Protein AF-0000000087671139 (afdb_homodimer)

pLDDT: mean 97.6, std 1.91, range [81.44, 98.94]

Structure (mmCIF, N/CA/C/O backbone):
data_AF-0000000087671139-model_v1
#
loop_
_entity.id
_entity.type
_entity.pdbx_description
1 polymer Transaldolase
#
loop_
_atom_site.group_PDB
_atom_site.id
_atom_site.type_symbol
_atom_site.label_atom_id
_atom_site.label_alt_id
_atom_site.label_comp_id
_atom_site.label_asym_id
_atom_site.label_entity_id
_atom_site.label_seq_id
_atom_site.pdbx_PDB_ins_code
_atom_site.Cartn_x
_atom_site.Cartn_y
_atom_site.Cartn_z
_atom_site.occupancy
_atom_site.B_iso_or_equiv
_atom_site.auth_seq_id
_atom_site.auth_comp_id
_atom_site.auth_asym_id
_atom_site.auth_atom_id
_atom_site.pdbx_PDB_model_num
ATOM 1 N N . MET A 1 1 ? 19.656 -2.088 9.094 1 81.44 1 MET A N 1
ATOM 2 C CA . MET A 1 1 ? 18.594 -2.555 8.219 1 81.44 1 MET A CA 1
ATOM 3 C C . MET A 1 1 ? 19.156 -3.418 7.094 1 81.44 1 MET A C 1
ATOM 5 O O . MET A 1 1 ? 20.234 -3.137 6.566 1 81.44 1 MET A O 1
ATOM 9 N N . LYS A 1 2 ? 18.422 -4.496 6.805 1 88.5 2 LYS A N 1
ATOM 10 C CA . LYS A 1 2 ? 18.859 -5.371 5.723 1 88.5 2 LYS A CA 1
ATOM 11 C C . LYS A 1 2 ? 18.812 -4.648 4.379 1 88.5 2 LYS A C 1
ATOM 13 O O . LYS A 1 2 ? 17.875 -3.908 4.098 1 88.5 2 LYS A O 1
ATOM 18 N N . LYS A 1 3 ? 19.797 -4.875 3.58 1 92.81 3 LYS A N 1
ATOM 19 C CA . LYS A 1 3 ? 19.781 -4.426 2.191 1 92.81 3 LYS A CA 1
ATOM 20 C C . LYS A 1 3 ? 19.016 -5.41 1.305 1 92.81 3 LYS A C 1
ATOM 22 O O . LYS A 1 3 ? 18.891 -6.5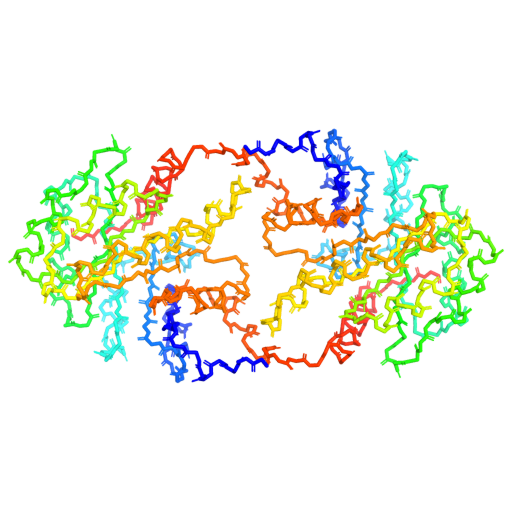9 1.643 1 92.81 3 LYS A O 1
ATOM 27 N N . VAL A 1 4 ? 18.531 -4.934 0.201 1 94.31 4 VAL A N 1
ATOM 28 C CA . VAL A 1 4 ? 17.75 -5.75 -0.72 1 94.31 4 VAL A CA 1
ATOM 29 C C . VAL A 1 4 ? 18.562 -6.98 -1.134 1 94.31 4 VAL A C 1
ATOM 31 O O . VAL A 1 4 ? 18.016 -8.086 -1.194 1 94.31 4 VAL A O 1
ATOM 34 N N . GLU A 1 5 ? 19.859 -6.801 -1.355 1 92.25 5 GLU A N 1
ATOM 35 C CA . GLU A 1 5 ? 20.734 -7.871 -1.827 1 92.25 5 GLU A CA 1
ATOM 36 C C . GLU A 1 5 ? 20.906 -8.953 -0.762 1 92.25 5 GLU A C 1
ATOM 38 O O . GLU A 1 5 ? 21.328 -10.07 -1.066 1 92.25 5 GLU A O 1
ATOM 43 N N . ASP A 1 6 ? 20.641 -8.586 0.456 1 95.38 6 ASP A N 1
ATOM 44 C CA . ASP A 1 6 ? 20.875 -9.508 1.567 1 95.38 6 ASP A CA 1
ATOM 45 C C . ASP A 1 6 ? 19.594 -10.273 1.908 1 95.38 6 ASP A C 1
ATOM 47 O O . ASP A 1 6 ? 19.594 -11.133 2.785 1 95.38 6 ASP A O 1
ATOM 51 N N . LEU A 1 7 ? 18.5 -9.969 1.23 1 97.31 7 LEU A N 1
ATOM 52 C CA . LEU A 1 7 ? 17.234 -10.641 1.495 1 97.31 7 LEU A CA 1
ATOM 53 C C . LEU A 1 7 ? 17.281 -12.094 1.036 1 97.31 7 LEU A C 1
ATOM 55 O O . LEU A 1 7 ? 17.891 -12.406 0.013 1 97.31 7 LEU A O 1
ATOM 59 N N . LYS A 1 8 ? 16.656 -12.93 1.799 1 98.06 8 LYS A N 1
ATOM 60 C CA . LYS A 1 8 ? 16.547 -14.344 1.438 1 98.06 8 LYS A CA 1
ATOM 61 C C . LYS A 1 8 ? 15.305 -14.594 0.586 1 98.06 8 LYS A C 1
ATOM 63 O O . LYS A 1 8 ? 15.289 -15.508 -0.242 1 98.06 8 LYS A O 1
ATOM 68 N N . VAL A 1 9 ? 14.258 -13.812 0.876 1 98.75 9 VAL A N 1
ATOM 69 C CA . VAL A 1 9 ? 13.047 -13.93 0.077 1 98.75 9 VAL A CA 1
ATOM 70 C C . VAL A 1 9 ? 13.352 -13.617 -1.385 1 98.75 9 VAL A C 1
ATOM 72 O O . VAL A 1 9 ? 14.078 -12.664 -1.681 1 98.75 9 VAL A O 1
ATOM 75 N N . GLN A 1 10 ? 12.867 -14.453 -2.277 1 98.81 10 GLN A N 1
ATOM 76 C CA . GLN A 1 10 ? 13.008 -14.18 -3.703 1 98.81 10 GLN A CA 1
ATOM 77 C C . GLN A 1 10 ? 11.969 -13.164 -4.176 1 98.81 10 GLN A C 1
ATOM 79 O O . GLN A 1 10 ? 10.773 -13.328 -3.93 1 98.81 10 GLN A O 1
ATOM 84 N N . ILE A 1 11 ? 12.438 -12.141 -4.828 1 98.88 11 ILE A N 1
ATOM 85 C CA . ILE A 1 11 ? 11.531 -11.133 -5.355 1 98.88 11 ILE A CA 1
ATOM 86 C C . ILE A 1 11 ? 11.188 -11.453 -6.809 1 98.88 11 ILE A C 1
ATOM 88 O O . ILE A 1 11 ? 12.078 -11.57 -7.652 1 98.88 11 ILE A O 1
ATOM 92 N N . PHE A 1 12 ? 9.922 -11.703 -7.078 1 98.94 12 PHE A N 1
ATOM 93 C CA . PHE A 1 12 ? 9.391 -11.82 -8.43 1 98.94 12 PHE A CA 1
ATOM 94 C C . PHE A 1 12 ? 8.75 -10.516 -8.875 1 98.94 12 PHE A C 1
ATOM 96 O O . PHE A 1 12 ? 8.188 -9.781 -8.062 1 98.94 12 PHE A O 1
ATOM 103 N N . ALA A 1 13 ? 8.906 -10.18 -10.148 1 98.75 13 ALA A N 1
ATOM 104 C CA . ALA A 1 13 ? 8.227 -9.023 -10.727 1 98.75 13 ALA A CA 1
ATOM 105 C C . ALA A 1 13 ? 6.895 -9.43 -11.359 1 98.75 13 ALA A C 1
ATOM 107 O O . ALA A 1 13 ? 6.836 -10.367 -12.156 1 98.75 13 ALA A O 1
ATOM 108 N N . ASP A 1 14 ? 5.855 -8.742 -10.969 1 98.44 14 ASP A N 1
ATOM 109 C CA . ASP A 1 14 ? 4.516 -8.984 -11.5 1 98.44 14 ASP A CA 1
ATOM 110 C C . ASP A 1 14 ? 4.156 -7.949 -12.562 1 98.44 14 ASP A C 1
ATOM 112 O O . ASP A 1 14 ? 3.861 -6.797 -12.242 1 98.44 14 ASP A O 1
ATOM 116 N N . GLY A 1 15 ? 4.188 -8.281 -13.805 1 96.38 15 GLY A N 1
ATOM 117 C CA . GLY A 1 15 ? 3.934 -7.371 -14.906 1 96.38 15 GLY A CA 1
ATOM 118 C C . GLY A 1 15 ? 3.34 -8.062 -16.125 1 96.38 15 GLY A C 1
ATOM 119 O O . GLY A 1 15 ? 3.195 -9.289 -16.141 1 96.38 15 GLY A O 1
ATOM 120 N N . ALA A 1 16 ? 2.898 -7.273 -17.109 1 96.5 16 ALA A N 1
ATOM 121 C CA . ALA A 1 16 ? 2.205 -7.875 -18.25 1 96.5 16 ALA A CA 1
ATOM 122 C C . ALA A 1 16 ? 2.576 -7.176 -19.547 1 96.5 16 ALA A C 1
ATOM 124 O O . ALA A 1 16 ? 1.908 -7.355 -20.562 1 96.5 16 ALA A O 1
ATOM 125 N N . ASP A 1 17 ? 3.498 -6.297 -19.516 1 95.44 17 ASP A N 1
ATOM 126 C CA . ASP A 1 17 ? 4.016 -5.715 -20.75 1 95.44 17 ASP A CA 1
ATOM 127 C C . ASP A 1 17 ? 5.48 -6.078 -20.969 1 95.44 17 ASP A C 1
ATOM 129 O O . ASP A 1 17 ? 6.266 -6.094 -20.016 1 95.44 17 ASP A O 1
ATOM 133 N N . LYS A 1 18 ? 5.805 -6.379 -22.219 1 95.94 18 LYS A N 1
ATOM 134 C CA . LYS A 1 18 ? 7.102 -6.961 -22.562 1 95.94 18 LYS A CA 1
ATOM 135 C C . LYS A 1 18 ? 8.242 -6.043 -22.109 1 95.94 18 LYS A C 1
ATOM 137 O O . LYS A 1 18 ? 9.203 -6.496 -21.484 1 95.94 18 LYS A O 1
ATOM 142 N N . ALA A 1 19 ? 8.148 -4.742 -22.438 1 96.5 19 ALA A N 1
ATOM 143 C CA . ALA A 1 19 ? 9.211 -3.803 -22.109 1 96.5 19 ALA A CA 1
ATOM 144 C C . ALA A 1 19 ? 9.461 -3.775 -20.594 1 96.5 19 ALA A C 1
ATOM 146 O O . ALA A 1 19 ? 10.609 -3.865 -20.156 1 96.5 19 ALA A O 1
ATOM 147 N N . GLY A 1 20 ? 8.414 -3.656 -19.797 1 96.75 20 GLY A N 1
ATOM 148 C CA . GLY A 1 20 ? 8.531 -3.648 -18.344 1 96.75 20 GLY A CA 1
ATOM 149 C C . GLY A 1 20 ? 9.062 -4.953 -17.781 1 96.75 20 GLY A C 1
ATOM 150 O O . GLY A 1 20 ? 9.875 -4.953 -16.859 1 96.75 20 GLY A O 1
ATOM 151 N N . MET A 1 21 ? 8.602 -6.059 -18.344 1 97.81 21 MET A N 1
ATOM 152 C CA . MET A 1 21 ? 9.055 -7.367 -17.891 1 97.81 21 MET A CA 1
ATOM 153 C C . MET A 1 21 ? 10.547 -7.547 -18.172 1 97.81 21 MET A C 1
ATOM 155 O O . MET A 1 21 ? 11.281 -8.039 -17.312 1 97.81 21 MET A O 1
ATOM 159 N N . LEU A 1 22 ? 10.984 -7.109 -19.297 1 97.94 22 LEU A N 1
ATOM 160 C CA . LEU A 1 22 ? 12.391 -7.242 -19.656 1 97.94 22 LEU A CA 1
ATOM 161 C C . LEU A 1 22 ? 13.258 -6.316 -18.812 1 97.94 22 LEU A C 1
ATOM 163 O O . LEU A 1 22 ? 14.375 -6.668 -18.438 1 97.94 22 LEU A O 1
ATOM 167 N N . GLU A 1 23 ? 12.75 -5.133 -18.547 1 97.62 23 GLU A N 1
ATOM 168 C CA . GLU A 1 23 ? 13.445 -4.215 -17.641 1 97.62 23 GLU A CA 1
ATOM 169 C C . GLU A 1 23 ? 13.664 -4.848 -16.281 1 97.62 23 GLU A C 1
ATOM 171 O O . GLU A 1 23 ? 14.766 -4.785 -15.727 1 97.62 23 GLU A O 1
ATOM 176 N N . MET A 1 24 ? 12.617 -5.426 -15.734 1 97.5 24 MET A N 1
ATOM 177 C CA . MET A 1 24 ? 12.719 -6.062 -14.422 1 97.5 24 MET A CA 1
ATOM 178 C C . MET A 1 24 ? 13.609 -7.297 -14.484 1 97.5 24 MET A C 1
ATOM 180 O O . MET A 1 24 ? 14.422 -7.527 -13.586 1 97.5 24 MET A O 1
ATOM 184 N N . TYR A 1 25 ? 13.445 -8.062 -15.57 1 97.81 25 TYR A N 1
ATOM 185 C CA . TYR A 1 25 ? 14.258 -9.266 -15.781 1 97.81 25 TYR A CA 1
ATOM 186 C C . TYR A 1 25 ? 15.742 -8.938 -15.703 1 97.81 25 TYR A C 1
ATOM 188 O O . TYR A 1 25 ? 16.531 -9.742 -15.203 1 97.81 25 TYR A O 1
ATOM 196 N N . ALA A 1 26 ? 16.141 -7.785 -16.141 1 97.56 26 ALA A N 1
ATOM 197 C CA . ALA A 1 26 ? 17.547 -7.375 -16.203 1 97.56 26 ALA A CA 1
ATOM 198 C C . ALA A 1 26 ? 18.094 -7.051 -14.82 1 97.56 26 ALA A C 1
ATOM 200 O O . ALA A 1 26 ? 19.312 -6.977 -14.633 1 97.56 26 ALA A O 1
ATOM 201 N N . LYS A 1 27 ? 17.234 -6.82 -13.844 1 96.62 27 LYS A N 1
ATOM 202 C CA . LYS A 1 27 ? 17.672 -6.5 -12.492 1 96.62 27 LYS A CA 1
ATOM 203 C C . LYS A 1 27 ? 18.125 -7.754 -11.75 1 96.62 27 LYS A C 1
ATOM 205 O O . LYS A 1 27 ? 17.391 -8.742 -11.672 1 96.62 27 LYS A O 1
ATOM 210 N N . PRO A 1 28 ? 19.266 -7.668 -11.18 1 95.56 28 PRO A N 1
ATOM 211 C CA . PRO A 1 28 ? 19.828 -8.859 -10.547 1 95.56 28 PRO A CA 1
ATOM 212 C C . PRO A 1 28 ? 19 -9.367 -9.375 1 95.56 28 PRO A C 1
ATOM 214 O O . PRO A 1 28 ? 18.984 -10.57 -9.094 1 95.56 28 PRO A O 1
ATOM 217 N N . TYR A 1 29 ? 18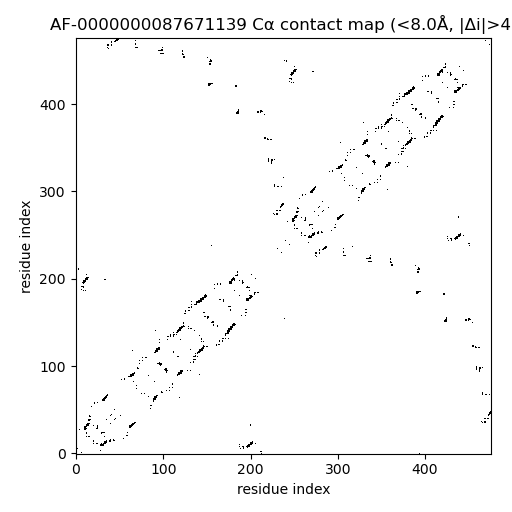.25 -8.5 -8.727 1 96.31 29 TYR A N 1
ATOM 218 C CA . TYR A 1 29 ? 17.516 -8.914 -7.535 1 96.31 29 TYR A CA 1
ATOM 219 C C . TYR A 1 29 ? 16.188 -9.555 -7.914 1 96.31 29 TYR A C 1
ATOM 221 O O . TYR A 1 29 ? 15.484 -10.094 -7.055 1 96.31 29 TYR A O 1
ATOM 229 N N . ILE A 1 30 ? 15.812 -9.5 -9.141 1 98.19 30 ILE A N 1
ATOM 230 C CA . ILE A 1 30 ? 14.609 -10.18 -9.594 1 98.19 30 ILE A CA 1
ATOM 231 C C . ILE A 1 30 ? 14.93 -11.641 -9.906 1 98.19 30 ILE A C 1
ATOM 233 O O . ILE A 1 30 ? 15.82 -11.93 -10.711 1 98.19 30 ILE A O 1
ATOM 237 N N . LYS A 1 31 ? 14.172 -12.539 -9.297 1 98.56 31 LYS A N 1
ATOM 238 C CA . LYS A 1 31 ? 14.508 -13.961 -9.398 1 98.56 31 LYS A CA 1
ATOM 239 C C . LYS A 1 31 ? 13.438 -14.711 -10.188 1 98.56 31 LYS A C 1
ATOM 241 O O . LYS A 1 31 ? 13.602 -15.898 -10.492 1 98.56 31 LYS A O 1
ATOM 246 N N . GLY A 1 32 ? 12.367 -14.094 -10.586 1 98.69 32 GLY A N 1
ATOM 247 C CA . GLY A 1 32 ? 11.273 -14.656 -11.359 1 98.69 32 GLY A CA 1
ATOM 248 C C . GLY A 1 32 ? 10.219 -13.625 -11.734 1 98.69 32 GLY A C 1
ATOM 249 O O . GLY A 1 32 ? 10.32 -12.461 -11.352 1 98.69 32 GLY A O 1
ATOM 250 N N . LEU A 1 33 ? 9.297 -14.016 -12.523 1 98.69 33 LEU A N 1
ATOM 251 C CA . LEU A 1 33 ? 8.266 -13.102 -13 1 98.69 33 LEU A CA 1
ATOM 252 C C . LEU A 1 33 ? 6.895 -13.773 -12.984 1 98.69 33 LEU A C 1
ATOM 254 O O . LEU A 1 33 ? 6.789 -14.984 -13.188 1 98.69 33 LEU A O 1
ATOM 258 N N . THR A 1 34 ? 5.926 -13.039 -12.68 1 98.44 34 THR A N 1
ATOM 259 C CA . THR A 1 34 ? 4.531 -13.469 -12.758 1 98.44 34 THR A CA 1
ATOM 260 C C . THR A 1 34 ? 3.715 -12.484 -13.594 1 98.44 34 THR A C 1
ATOM 262 O O . THR A 1 34 ? 4.152 -11.367 -13.852 1 98.44 34 THR A O 1
ATOM 265 N N . THR A 1 35 ? 2.613 -12.945 -14.07 1 97.19 35 THR A N 1
ATOM 266 C CA . THR A 1 35 ? 1.579 -12.133 -14.703 1 97.19 35 THR A CA 1
ATOM 267 C C . THR A 1 35 ? 0.192 -12.57 -14.242 1 97.19 35 THR A C 1
ATOM 269 O O . THR A 1 35 ? 0.063 -13.359 -13.305 1 97.19 35 THR A O 1
ATOM 272 N N . ASN A 1 36 ? -0.778 -11.969 -14.672 1 95.25 36 ASN A N 1
ATOM 273 C CA . ASN A 1 36 ? -2.166 -12.367 -14.453 1 95.25 36 ASN A CA 1
ATOM 274 C C . ASN A 1 36 ? -3.104 -11.703 -15.461 1 95.25 36 ASN A C 1
ATOM 276 O O . ASN A 1 36 ? -2.734 -10.727 -16.109 1 95.25 36 ASN A O 1
ATOM 280 N N . PRO A 1 37 ? -4.262 -12.281 -15.664 1 95.5 37 PRO A N 1
ATOM 281 C CA . PRO A 1 37 ? -5.195 -11.781 -16.688 1 95.5 37 PRO A CA 1
ATOM 282 C C . PRO A 1 37 ? -5.555 -10.312 -16.484 1 95.5 37 PRO A C 1
ATOM 284 O O . PRO A 1 37 ? -5.723 -9.57 -17.453 1 95.5 37 PRO A O 1
ATOM 287 N N . THR A 1 38 ? -5.617 -9.883 -15.258 1 96.31 38 THR A N 1
ATOM 288 C CA . THR A 1 38 ? -5.996 -8.508 -14.953 1 96.31 38 THR A CA 1
ATOM 289 C C . THR A 1 38 ? -4.934 -7.531 -15.453 1 96.31 38 THR A C 1
ATOM 291 O O . THR A 1 38 ? -5.258 -6.535 -16.109 1 96.31 38 THR A O 1
ATOM 294 N N . LEU A 1 39 ? -3.697 -7.797 -15.156 1 96.94 39 LEU A N 1
ATOM 295 C CA . LEU A 1 39 ? -2.613 -6.945 -15.633 1 96.94 39 LEU A CA 1
ATOM 296 C C . LEU A 1 39 ? -2.537 -6.953 -17.156 1 96.94 39 LEU A C 1
ATOM 298 O O . LEU A 1 39 ? -2.312 -5.914 -17.781 1 96.94 39 LEU A O 1
ATOM 302 N N . MET A 1 40 ? -2.711 -8.172 -17.75 1 97.25 40 MET A N 1
ATOM 303 C CA . MET A 1 40 ? -2.666 -8.305 -19.203 1 97.25 40 MET A CA 1
ATOM 304 C C . MET A 1 40 ? -3.77 -7.48 -19.859 1 97.25 40 MET A C 1
ATOM 306 O O . MET A 1 40 ? -3.518 -6.75 -20.828 1 97.25 40 MET A O 1
ATOM 310 N N . LYS A 1 41 ? -4.98 -7.594 -19.312 1 96.5 41 LYS A N 1
ATOM 311 C CA . LYS A 1 41 ? -6.105 -6.816 -19.828 1 96.5 41 LYS A CA 1
ATOM 312 C C . LYS A 1 41 ? -5.832 -5.32 -19.734 1 96.5 41 LYS A C 1
ATOM 314 O O . LYS A 1 41 ? -6.066 -4.574 -20.688 1 96.5 41 LYS A O 1
ATOM 319 N N . LYS A 1 42 ? -5.328 -4.883 -18.641 1 96.12 42 LYS A N 1
ATOM 320 C CA . LYS A 1 42 ? -5.062 -3.473 -18.375 1 96.12 42 LYS A CA 1
ATOM 321 C C . LYS A 1 42 ? -4.113 -2.887 -19.422 1 96.12 42 LYS A C 1
ATOM 323 O O . LYS A 1 42 ? -4.258 -1.727 -19.812 1 96.12 42 LYS A O 1
ATOM 328 N N . VAL A 1 43 ? -3.127 -3.658 -19.875 1 96.31 43 VAL A N 1
ATOM 329 C CA . VAL A 1 43 ? -2.135 -3.123 -20.797 1 96.31 43 VAL A CA 1
ATOM 330 C C . VAL A 1 43 ? -2.537 -3.451 -22.234 1 96.31 43 VAL A C 1
ATOM 332 O O . VAL A 1 43 ? -1.782 -3.188 -23.172 1 96.31 43 VAL A O 1
ATOM 335 N N . GLY A 1 44 ? -3.609 -4.203 -22.438 1 96.31 44 GLY A N 1
ATOM 336 C CA . GLY A 1 44 ? -4.199 -4.363 -23.766 1 96.31 44 GLY A CA 1
ATOM 337 C C . GLY A 1 44 ? -3.721 -5.609 -24.484 1 96.31 44 GLY A C 1
ATOM 338 O O . GLY A 1 44 ? -3.705 -5.652 -25.719 1 96.31 44 GLY A O 1
ATOM 339 N N . ILE A 1 45 ? -3.287 -6.629 -23.75 1 96 45 ILE A N 1
ATOM 340 C CA . ILE A 1 45 ? -2.918 -7.895 -24.375 1 96 45 ILE A CA 1
ATOM 341 C C . ILE A 1 45 ? -4.172 -8.617 -24.859 1 96 4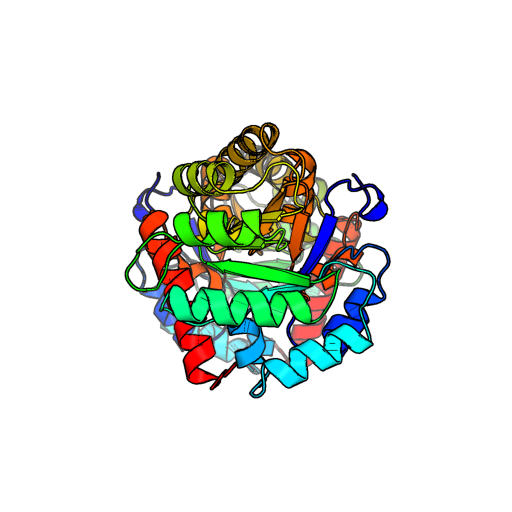5 ILE A C 1
ATOM 343 O O . ILE A 1 45 ? -5.125 -8.797 -24.094 1 96 45 ILE A O 1
ATOM 347 N N . THR A 1 46 ? -4.137 -9.07 -26.109 1 94.06 46 THR A N 1
ATOM 348 C CA . THR A 1 46 ? -5.32 -9.742 -26.641 1 94.06 46 THR A CA 1
ATOM 349 C C . THR A 1 46 ? -4.98 -11.164 -27.094 1 94.06 46 THR A C 1
ATOM 351 O O . THR A 1 46 ? -5.863 -12.008 -27.203 1 94.06 46 THR A O 1
ATOM 354 N N . ASP A 1 47 ? -3.766 -11.359 -27.453 1 97.12 47 ASP A N 1
ATOM 355 C CA . ASP A 1 47 ? -3.299 -12.688 -27.844 1 97.12 47 ASP A CA 1
ATOM 356 C C . ASP A 1 47 ? -2.408 -13.297 -26.766 1 97.12 47 ASP A C 1
ATOM 358 O O . ASP A 1 47 ? -1.188 -13.125 -26.797 1 97.12 47 ASP A O 1
ATOM 362 N N . TYR A 1 48 ? -3.051 -14.055 -25.969 1 97.88 48 TYR A N 1
ATOM 363 C CA . TYR A 1 48 ? -2.426 -14.633 -24.781 1 97.88 48 TYR A CA 1
ATOM 364 C C . TYR A 1 48 ? -1.246 -15.516 -25.172 1 97.88 48 TYR A C 1
ATOM 366 O O . TYR A 1 48 ? -0.14 -15.352 -24.656 1 97.88 48 TYR A O 1
ATOM 374 N N . ARG A 1 49 ? -1.435 -16.406 -26.078 1 97.81 49 ARG A N 1
ATOM 375 C CA . ARG A 1 49 ? -0.416 -17.359 -26.516 1 97.81 49 ARG A CA 1
ATOM 376 C C . ARG A 1 49 ? 0.794 -16.641 -27.094 1 97.81 49 ARG A C 1
ATOM 378 O O . ARG A 1 49 ? 1.933 -16.906 -26.719 1 97.81 49 ARG A O 1
ATOM 385 N N . ALA A 1 50 ? 0.569 -15.734 -27.984 1 97.5 50 ALA A N 1
ATOM 386 C CA . ALA A 1 50 ? 1.651 -15.008 -28.641 1 97.5 50 ALA A CA 1
ATOM 387 C C . ALA A 1 50 ? 2.473 -14.211 -27.625 1 97.5 50 ALA A C 1
ATOM 389 O O . ALA A 1 50 ? 3.705 -14.188 -27.703 1 97.5 50 ALA A O 1
ATOM 390 N N . PHE A 1 51 ? 1.773 -13.547 -26.734 1 97.75 51 PHE A N 1
ATOM 391 C CA . PHE A 1 51 ? 2.451 -12.75 -25.719 1 97.75 51 PHE A CA 1
ATOM 392 C C . PHE A 1 51 ? 3.367 -13.625 -24.875 1 97.75 51 PHE A C 1
ATOM 394 O O . PHE A 1 51 ? 4.551 -13.32 -24.703 1 97.75 51 PHE A O 1
ATOM 401 N N . CYS A 1 52 ? 2.809 -14.758 -24.344 1 97.75 52 CYS A N 1
ATOM 402 C CA . CYS A 1 52 ? 3.555 -15.625 -23.438 1 97.75 52 CYS A CA 1
ATOM 403 C C . CYS A 1 52 ? 4.754 -16.234 -24.141 1 97.75 52 CYS A C 1
ATOM 405 O O . CYS A 1 52 ? 5.863 -16.25 -23.594 1 97.75 52 CYS A O 1
ATOM 407 N N . LYS A 1 53 ? 4.547 -16.719 -25.328 1 97.44 53 LYS A N 1
ATOM 408 C CA . LYS A 1 53 ? 5.637 -17.344 -26.078 1 97.44 53 LYS A CA 1
ATOM 409 C C . LYS A 1 53 ? 6.719 -16.312 -26.422 1 97.44 53 LYS A C 1
ATOM 411 O O . LYS A 1 53 ? 7.91 -16.641 -26.406 1 97.44 53 LYS A O 1
ATOM 416 N N . ASP A 1 54 ? 6.312 -15.109 -26.766 1 97.5 54 ASP A N 1
ATOM 417 C CA . ASP A 1 54 ? 7.266 -14.039 -27.047 1 97.5 54 ASP A CA 1
ATOM 418 C C . ASP A 1 54 ? 8.133 -13.734 -25.828 1 97.5 54 ASP A C 1
ATOM 420 O O . ASP A 1 54 ? 9.352 -13.602 -25.938 1 97.5 54 ASP A O 1
ATOM 424 N N . ILE A 1 55 ? 7.523 -13.609 -24.641 1 97.69 55 ILE A N 1
ATOM 425 C CA . ILE A 1 55 ? 8.25 -13.32 -23.422 1 97.69 55 ILE A CA 1
ATOM 426 C C . ILE A 1 55 ? 9.258 -14.438 -23.141 1 97.69 55 ILE A C 1
ATOM 428 O O . ILE A 1 55 ? 10.375 -14.164 -22.688 1 97.69 55 ILE A O 1
ATOM 432 N N . LEU A 1 56 ? 8.898 -15.672 -23.422 1 97.62 56 LEU A N 1
ATOM 433 C CA . LEU A 1 56 ? 9.727 -16.844 -23.109 1 97.62 56 LEU A CA 1
ATOM 434 C C . LEU A 1 56 ? 10.953 -16.891 -24.016 1 97.62 56 LEU A C 1
ATOM 436 O O . LEU A 1 56 ? 11.953 -17.516 -23.688 1 97.62 56 LEU A O 1
ATOM 440 N N . THR A 1 57 ? 10.883 -16.234 -25.203 1 97.19 57 THR A N 1
ATOM 441 C CA . THR A 1 57 ? 12.055 -16.172 -26.062 1 97.19 57 THR A CA 1
ATOM 442 C C . THR A 1 57 ? 13.148 -15.312 -25.422 1 97.19 57 THR A C 1
ATOM 444 O O . THR A 1 57 ? 14.336 -15.531 -25.656 1 97.19 57 THR A O 1
ATOM 447 N N . SER A 1 58 ? 12.742 -14.383 -24.578 1 96.19 58 SER A N 1
ATOM 448 C CA . SER A 1 58 ? 13.672 -13.438 -23.969 1 96.19 58 SER A CA 1
ATOM 449 C C . SER A 1 58 ? 14.047 -13.867 -22.562 1 96.19 58 SER A C 1
ATOM 451 O O . SER A 1 58 ? 15.133 -13.539 -22.062 1 96.19 58 SER A O 1
ATOM 453 N N . ILE A 1 59 ? 13.133 -14.516 -21.891 1 96.69 59 ILE A N 1
ATOM 454 C CA . ILE A 1 59 ? 13.336 -14.938 -20.5 1 96.69 59 ILE A CA 1
ATOM 455 C C . ILE A 1 59 ? 13.266 -16.469 -20.422 1 96.69 59 ILE A C 1
ATOM 457 O O . ILE A 1 59 ? 12.18 -17.047 -20.391 1 96.69 59 ILE A O 1
ATOM 461 N N . ALA A 1 60 ? 14.414 -17.109 -20.344 1 92.69 60 ALA A N 1
ATOM 462 C CA . ALA A 1 60 ? 14.43 -18.562 -20.406 1 92.69 60 ALA A CA 1
ATOM 463 C C . ALA A 1 60 ? 15.016 -19.156 -19.125 1 92.69 60 ALA A C 1
ATOM 465 O O . ALA A 1 60 ? 14.867 -20.359 -18.875 1 92.69 60 ALA A O 1
ATOM 466 N N . ASP A 1 61 ? 15.539 -18.328 -18.297 1 97.06 61 ASP A N 1
ATOM 467 C CA . ASP A 1 61 ? 16.344 -18.875 -17.219 1 97.06 61 ASP A CA 1
ATOM 468 C C . ASP A 1 61 ? 15.75 -18.531 -15.852 1 97.06 61 ASP A C 1
ATOM 470 O O . ASP A 1 61 ? 16.375 -18.766 -14.812 1 97.06 61 ASP A O 1
ATOM 474 N N . LYS A 1 62 ? 14.617 -17.875 -15.789 1 98.44 62 LYS A N 1
ATOM 475 C CA . LYS A 1 62 ? 13.93 -17.562 -14.539 1 98.44 62 LYS A CA 1
ATOM 476 C C . LYS A 1 62 ? 12.484 -18.062 -14.57 1 98.44 62 LYS A C 1
ATOM 478 O O . LYS A 1 62 ? 11.844 -18.062 -15.617 1 98.44 62 LYS A O 1
ATOM 483 N N . PRO A 1 63 ? 12.023 -18.469 -13.445 1 98.69 63 PRO A N 1
ATOM 484 C CA . PRO A 1 63 ? 10.633 -18.938 -13.398 1 98.69 63 PRO A CA 1
ATOM 485 C C . PRO A 1 63 ? 9.641 -17.891 -13.891 1 98.69 63 PRO A C 1
ATOM 487 O O . PRO A 1 63 ? 9.75 -16.719 -13.539 1 98.69 63 PRO A O 1
ATOM 490 N N . LEU A 1 64 ? 8.703 -18.359 -14.742 1 98.62 64 LEU A N 1
ATOM 491 C CA . LEU A 1 64 ? 7.59 -17.562 -15.25 1 98.62 64 LEU A CA 1
ATOM 492 C C . LEU A 1 64 ? 6.258 -18.266 -15.008 1 98.62 64 LEU A C 1
ATOM 494 O O . LEU A 1 64 ? 6.098 -19.438 -15.367 1 98.62 64 LEU A O 1
ATOM 498 N N . SER A 1 65 ? 5.324 -17.547 -14.406 1 98.75 65 SER A N 1
ATOM 499 C CA . SER A 1 65 ? 4.004 -18.125 -14.164 1 98.75 65 SER A CA 1
ATOM 500 C C . SER A 1 65 ? 2.982 -17.594 -15.164 1 98.75 65 SER A C 1
ATOM 502 O O . SER A 1 65 ? 2.801 -16.375 -15.289 1 98.75 65 SER A O 1
ATOM 504 N N . PHE A 1 66 ? 2.295 -18.484 -15.844 1 98.56 66 PHE A N 1
ATOM 505 C CA . PHE A 1 66 ? 1.204 -18.156 -16.766 1 98.56 66 PHE A CA 1
ATOM 506 C C . PHE A 1 66 ? -0.089 -18.844 -16.312 1 98.56 66 PHE A C 1
ATOM 508 O O . PHE A 1 66 ? -0.08 -20 -15.914 1 98.56 66 PHE A O 1
ATOM 515 N N . GLU A 1 67 ? -1.207 -18.109 -16.438 1 98.5 67 GLU A N 1
ATOM 516 C CA . GLU A 1 67 ? -2.439 -18.562 -15.789 1 98.5 67 GLU A CA 1
ATOM 517 C C . GLU A 1 67 ? -3.404 -19.156 -16.812 1 98.5 67 GLU A C 1
ATOM 519 O O . GLU A 1 67 ? -3.553 -18.641 -17.922 1 98.5 67 GLU A O 1
ATOM 524 N N . VAL A 1 68 ? -3.984 -20.266 -16.453 1 98.62 68 VAL A N 1
ATOM 525 C CA . VAL A 1 68 ? -5.137 -20.766 -17.188 1 98.62 68 VAL A CA 1
ATOM 526 C C . VAL A 1 68 ? -6.328 -19.844 -16.984 1 98.62 68 VAL A C 1
ATOM 528 O O . VAL A 1 68 ? -6.344 -19.031 -16.047 1 98.62 68 VAL A O 1
ATOM 531 N N . PHE A 1 69 ? -7.344 -19.922 -17.844 1 97.31 69 PHE A N 1
ATOM 532 C CA . PHE A 1 69 ? -8.422 -18.953 -17.703 1 97.31 69 PHE A CA 1
ATOM 533 C C . PHE A 1 69 ? -9.773 -19.594 -17.969 1 97.31 69 PHE A C 1
ATOM 535 O O . PHE A 1 69 ? -10.797 -18.922 -18.031 1 97.31 69 PHE A O 1
ATOM 542 N N . SER A 1 70 ? -9.828 -20.969 -18.141 1 96.75 70 SER A N 1
ATOM 543 C CA . SER A 1 70 ? -11.094 -21.672 -18.281 1 96.75 70 SER A CA 1
ATOM 544 C C . SER A 1 70 ? -11.727 -21.953 -16.922 1 96.75 70 SER A C 1
ATOM 546 O O . SER A 1 70 ? -11.023 -22.047 -15.914 1 96.75 70 SER A O 1
ATOM 548 N N . ASP A 1 71 ? -13.008 -22.094 -16.938 1 96.38 71 ASP A N 1
ATOM 549 C CA . ASP A 1 71 ? -13.734 -22.453 -15.719 1 96.38 71 ASP A CA 1
ATOM 550 C C . ASP A 1 71 ? -14.086 -23.938 -15.703 1 96.38 71 ASP A C 1
ATOM 552 O O . ASP A 1 71 ? -14.609 -24.438 -14.711 1 96.38 71 ASP A O 1
ATOM 556 N N . ASP A 1 72 ? -13.867 -24.578 -16.766 1 97.5 72 ASP A N 1
ATOM 557 C CA . ASP A 1 72 ? -14.078 -26.016 -16.906 1 97.5 72 ASP A CA 1
ATOM 558 C C . ASP A 1 72 ? -12.781 -26.781 -16.656 1 97.5 72 ASP A C 1
ATOM 560 O O . ASP A 1 72 ? -11.766 -26.531 -17.297 1 97.5 72 ASP A O 1
ATOM 564 N N . PHE A 1 73 ? -12.82 -27.781 -15.758 1 98.25 73 PHE A N 1
ATOM 565 C CA . PHE A 1 73 ? -11.586 -28.422 -15.297 1 98.25 73 PHE A CA 1
ATOM 566 C C . PHE A 1 73 ? -10.945 -29.234 -16.422 1 98.25 73 PHE A C 1
ATOM 568 O O . PHE A 1 73 ? -9.719 -29.328 -16.5 1 98.25 73 PHE A O 1
ATOM 575 N N . ASP A 1 74 ? -11.766 -29.859 -17.25 1 98.12 74 ASP A N 1
ATOM 576 C CA . ASP A 1 74 ? -11.18 -30.562 -18.391 1 98.12 74 ASP A CA 1
ATOM 577 C C . ASP A 1 74 ? -10.438 -29.594 -19.312 1 98.12 74 ASP A C 1
ATOM 579 O O . ASP A 1 74 ? -9.32 -29.875 -19.734 1 98.12 74 ASP A O 1
ATOM 583 N N . GLU A 1 75 ? -11.078 -28.547 -19.609 1 98.31 75 GLU A N 1
ATOM 584 C CA . GLU A 1 75 ? -10.445 -27.531 -20.438 1 98.31 75 GLU A CA 1
ATOM 585 C C . GLU A 1 75 ? -9.258 -26.891 -19.719 1 98.31 75 GLU A C 1
ATOM 587 O O . GLU A 1 75 ? -8.242 -26.562 -20.359 1 98.31 75 GLU A O 1
ATOM 592 N N . MET A 1 76 ? -9.367 -26.672 -18.438 1 98.56 76 MET A N 1
ATOM 593 C CA . MET A 1 76 ? -8.25 -26.156 -17.656 1 98.56 76 MET A CA 1
ATOM 594 C C . MET A 1 76 ? -7.035 -27.078 -17.766 1 98.56 76 MET A C 1
ATOM 596 O O . MET A 1 76 ? -5.906 -26.609 -17.906 1 98.56 76 MET A O 1
ATOM 600 N N . GLU A 1 77 ? -7.324 -28.359 -17.656 1 98.75 77 GLU A N 1
ATOM 601 C CA . GLU A 1 77 ? -6.238 -29.328 -17.797 1 98.75 77 GLU A CA 1
ATOM 602 C C . GLU A 1 77 ? -5.562 -29.203 -19.156 1 98.75 77 GLU A C 1
ATOM 604 O O . GLU A 1 77 ? -4.336 -29.219 -19.25 1 98.75 77 GLU A O 1
ATOM 609 N N . LYS A 1 78 ? -6.371 -29.125 -20.203 1 98.62 78 LYS A N 1
ATOM 610 C CA . LYS A 1 78 ? -5.832 -28.969 -21.547 1 98.62 78 LYS A CA 1
ATOM 611 C C . LYS A 1 78 ? -4.969 -27.703 -21.656 1 98.62 78 LYS A C 1
ATOM 613 O O . LYS A 1 78 ? -3.859 -27.75 -22.188 1 98.62 78 LYS A O 1
ATOM 618 N N . GLN A 1 79 ? -5.465 -26.578 -21.188 1 98.81 79 GLN A N 1
ATOM 619 C CA . GLN A 1 79 ? -4.711 -25.328 -21.172 1 98.81 79 GLN A CA 1
ATOM 620 C C . GLN A 1 79 ? -3.408 -25.484 -20.391 1 98.81 79 GLN A C 1
ATOM 622 O O . GLN A 1 79 ? -2.355 -25.016 -20.828 1 98.81 79 GLN A O 1
ATOM 627 N N . ALA A 1 80 ? -3.531 -26.109 -19.234 1 98.88 80 ALA A N 1
ATOM 628 C CA . ALA A 1 80 ? -2.377 -26.266 -18.359 1 98.88 80 ALA A CA 1
ATOM 629 C C . ALA A 1 80 ? -1.266 -27.047 -19.062 1 98.88 80 ALA A C 1
ATOM 631 O O . ALA A 1 80 ? -0.096 -26.672 -19 1 98.88 80 ALA A O 1
ATOM 632 N N . LEU A 1 81 ? -1.643 -28.125 -19.703 1 98.75 81 LEU A N 1
ATOM 633 C CA . LEU A 1 81 ? -0.659 -28.953 -20.391 1 98.75 81 LEU A CA 1
ATOM 634 C C . LEU A 1 81 ? -0.03 -28.203 -21.562 1 98.75 81 LEU A C 1
ATOM 636 O O . LEU A 1 81 ? 1.172 -28.328 -21.797 1 98.75 81 LEU A O 1
ATOM 640 N N . GLU A 1 82 ? -0.824 -27.469 -22.234 1 98.69 82 GLU A N 1
ATOM 641 C CA . GLU A 1 82 ? -0.273 -26.625 -23.297 1 98.69 82 GLU A CA 1
ATOM 642 C C . GLU A 1 82 ? 0.725 -25.609 -22.75 1 98.69 82 GLU A C 1
ATOM 644 O O . GLU A 1 82 ? 1.846 -25.5 -23.25 1 98.69 82 GLU A O 1
ATOM 649 N N . ILE A 1 83 ? 0.347 -24.828 -21.734 1 98.81 83 ILE A N 1
ATOM 650 C CA . ILE A 1 83 ? 1.188 -23.797 -21.141 1 98.81 83 ILE A CA 1
ATOM 651 C C . ILE A 1 83 ? 2.479 -24.422 -20.625 1 98.81 83 ILE A C 1
ATOM 653 O O . ILE A 1 83 ? 3.566 -23.891 -20.828 1 98.81 83 ILE A O 1
ATOM 657 N N . ALA A 1 84 ? 2.355 -25.562 -19.984 1 98.69 84 ALA A N 1
ATOM 658 C CA . ALA A 1 84 ? 3.518 -26.25 -19.422 1 98.69 84 ALA A CA 1
ATOM 659 C C . ALA A 1 84 ? 4.508 -26.625 -20.531 1 98.69 84 ALA A C 1
ATOM 661 O O . ALA A 1 84 ? 5.719 -26.672 -20.297 1 98.69 84 ALA A O 1
ATOM 662 N N . SER A 1 85 ? 4.023 -26.828 -21.703 1 98.5 85 SER A N 1
ATOM 663 C CA . SER A 1 85 ? 4.859 -27.297 -22.812 1 98.5 85 SER A CA 1
ATOM 664 C C . SER A 1 85 ? 5.691 -26.156 -23.391 1 98.5 85 SER A C 1
ATOM 666 O O . SER A 1 85 ? 6.617 -26.406 -24.172 1 98.5 85 SER A O 1
ATOM 668 N N . TRP A 1 86 ? 5.414 -24.906 -23.031 1 98.31 86 TRP A N 1
ATOM 669 C CA . TRP A 1 86 ? 6.047 -23.75 -23.672 1 98.31 86 TRP A CA 1
ATOM 670 C C . TRP A 1 86 ? 7.492 -23.594 -23.188 1 98.31 86 TRP A C 1
ATOM 672 O O . TRP A 1 86 ? 8.289 -22.906 -23.844 1 98.31 86 TRP A O 1
ATOM 682 N N . GLY A 1 87 ? 7.875 -24.234 -22.016 1 97.19 87 GLY A N 1
ATOM 683 C CA . GLY A 1 87 ? 9.234 -24.109 -21.516 1 97.19 87 GLY A CA 1
ATOM 684 C C . GLY A 1 87 ? 9.438 -24.75 -20.156 1 97.19 87 GLY A C 1
ATOM 685 O O . GLY A 1 87 ? 8.492 -24.875 -19.375 1 97.19 87 GLY A O 1
ATOM 686 N N . ASP A 1 88 ? 10.68 -25.062 -19.844 1 96.81 88 ASP A N 1
ATOM 687 C CA . ASP A 1 88 ? 11.016 -25.734 -18.594 1 96.81 88 ASP A CA 1
ATOM 688 C C . ASP A 1 88 ? 10.891 -24.781 -17.406 1 96.81 88 ASP A C 1
ATOM 690 O O . ASP A 1 88 ? 10.711 -25.234 -16.266 1 96.81 88 ASP A O 1
ATOM 694 N N . ASN A 1 89 ? 11.016 -23.516 -17.703 1 98.25 89 ASN A N 1
ATOM 695 C CA . ASN A 1 89 ? 10.977 -22.547 -16.609 1 98.25 89 ASN A CA 1
ATOM 696 C C . ASN A 1 89 ? 9.555 -22.031 -16.375 1 98.25 89 ASN A C 1
ATOM 698 O O . ASN A 1 89 ? 9.359 -21.078 -15.625 1 98.25 89 ASN A O 1
ATOM 702 N N . VAL A 1 90 ? 8.578 -22.656 -17 1 98.69 90 VAL A N 1
ATOM 703 C CA . VAL A 1 90 ? 7.191 -22.188 -16.922 1 98.69 90 VAL A CA 1
ATOM 704 C C . VAL A 1 90 ? 6.484 -22.875 -15.75 1 98.69 90 VAL A C 1
ATOM 706 O O . VAL A 1 90 ? 6.602 -24.094 -15.57 1 98.69 90 VAL A O 1
ATOM 709 N N . TYR A 1 91 ? 5.848 -22.125 -14.93 1 98.88 91 TYR A N 1
ATOM 710 C CA . TYR A 1 91 ? 4.902 -22.578 -13.914 1 98.88 91 TYR A CA 1
ATOM 711 C C . TYR A 1 91 ? 3.471 -22.266 -14.328 1 98.88 91 TYR A C 1
ATOM 713 O O . TYR A 1 91 ? 3.154 -21.125 -14.672 1 98.88 91 TYR A O 1
ATOM 721 N N . VAL A 1 92 ? 2.627 -23.219 -14.32 1 98.88 92 VAL A N 1
ATOM 722 C CA . VAL A 1 92 ? 1.233 -23.031 -14.711 1 98.88 92 VAL A CA 1
ATOM 723 C C . VAL A 1 92 ? 0.418 -22.562 -13.508 1 98.88 92 VAL A C 1
ATOM 725 O O . VAL A 1 92 ? 0.35 -23.25 -12.484 1 98.88 92 VAL A O 1
ATOM 728 N N . LYS A 1 93 ? -0.214 -21.359 -13.617 1 98.81 93 LYS A N 1
ATOM 729 C CA . LYS A 1 93 ? -1.066 -20.812 -12.57 1 98.81 93 LYS A CA 1
ATOM 730 C C . LYS A 1 93 ? -2.482 -21.375 -12.656 1 98.81 93 LYS A C 1
ATOM 732 O O . LYS A 1 93 ? -3.148 -21.234 -13.688 1 98.81 93 LYS A O 1
ATOM 737 N N . ILE A 1 94 ? -2.842 -22 -11.594 1 98.62 94 ILE A N 1
ATOM 738 C CA . ILE A 1 94 ? -4.168 -22.594 -11.445 1 98.62 94 ILE A CA 1
ATOM 739 C C . ILE A 1 94 ? -4.887 -21.953 -10.258 1 98.62 94 ILE A C 1
ATOM 741 O O . ILE A 1 94 ? -4.379 -21.969 -9.141 1 98.62 94 ILE A O 1
ATOM 745 N N . PRO A 1 95 ? -6.105 -21.328 -10.492 1 98.81 95 PRO A N 1
ATOM 746 C CA . PRO A 1 95 ? -6.84 -20.812 -9.336 1 98.81 95 PRO A CA 1
ATOM 747 C C . PRO A 1 95 ? -7.316 -21.906 -8.391 1 98.81 95 PRO A C 1
ATOM 749 O O . PRO A 1 95 ? -7.621 -23.016 -8.828 1 98.81 95 PRO A O 1
ATOM 752 N N . VAL A 1 96 ? -7.461 -21.625 -7.172 1 98.81 96 VAL A N 1
ATOM 753 C CA . VAL A 1 96 ? -7.742 -22.594 -6.125 1 98.81 96 VAL A CA 1
ATOM 754 C C . VAL A 1 96 ? -9.148 -23.172 -6.316 1 98.81 96 VAL A C 1
ATOM 756 O O . VAL A 1 96 ? -9.43 -24.297 -5.891 1 98.81 96 VAL A O 1
ATOM 759 N N . THR A 1 97 ? -10.008 -22.438 -6.969 1 98.81 97 THR A N 1
ATOM 760 C CA . THR A 1 97 ? -11.336 -22.875 -7.375 1 98.81 97 THR A CA 1
ATOM 761 C C . THR A 1 97 ? -11.672 -22.359 -8.773 1 98.81 97 THR A C 1
ATOM 763 O O . THR A 1 97 ? -10.938 -21.547 -9.328 1 98.81 97 THR A O 1
ATOM 766 N N . ASN A 1 98 ? -12.766 -22.938 -9.336 1 98.69 98 ASN A N 1
ATOM 767 C CA . ASN A 1 98 ? -13.375 -22.234 -10.461 1 98.69 98 ASN A CA 1
ATOM 768 C C . ASN A 1 98 ? -14.406 -21.203 -9.992 1 98.69 98 ASN A C 1
ATOM 770 O O . ASN A 1 98 ? -14.516 -20.938 -8.797 1 98.69 98 ASN A O 1
ATOM 774 N N . THR A 1 99 ? -15.109 -20.516 -10.914 1 98.69 99 THR A N 1
ATOM 775 C CA . THR A 1 99 ? -16.016 -19.422 -10.57 1 98.69 99 THR A CA 1
ATOM 776 C C . THR A 1 99 ? -17.25 -19.938 -9.852 1 98.69 99 THR A C 1
ATOM 778 O O . THR A 1 99 ? -18 -19.156 -9.266 1 98.69 99 THR A O 1
ATOM 781 N N . LYS A 1 100 ? -17.469 -21.297 -9.875 1 98.38 100 LYS A N 1
ATOM 782 C CA . LYS A 1 100 ? -18.578 -21.922 -9.172 1 98.38 100 LYS A CA 1
ATOM 783 C C . LYS A 1 100 ? -18.156 -22.422 -7.793 1 98.38 100 LYS A C 1
ATOM 785 O O . LYS A 1 100 ? -18.906 -23.125 -7.125 1 98.38 100 LYS A O 1
ATOM 790 N N . GLN A 1 101 ? -16.891 -22.125 -7.434 1 98 101 GLN A N 1
ATOM 791 C CA . GLN A 1 101 ? -16.328 -22.438 -6.125 1 98 101 GLN A CA 1
ATOM 792 C C . GLN A 1 101 ? -16.016 -23.922 -5.996 1 98 101 GLN A C 1
ATOM 794 O O . GLN A 1 101 ? -15.891 -24.438 -4.883 1 98 101 GLN A O 1
ATOM 799 N N . GLU A 1 102 ? -16 -24.594 -7.098 1 98.62 102 GLU A N 1
ATOM 800 C CA . GLU A 1 102 ? -15.508 -25.969 -7.062 1 98.62 102 GLU A CA 1
ATOM 801 C C . GLU A 1 102 ? -13.984 -26 -6.922 1 98.62 102 GLU A C 1
ATOM 803 O O . GLU A 1 102 ? -13.273 -25.281 -7.637 1 98.62 102 GLU A O 1
ATOM 808 N N . THR A 1 103 ? -13.516 -26.766 -6.012 1 98.62 103 THR A N 1
ATOM 809 C CA . THR A 1 103 ? -12.086 -26.781 -5.707 1 98.62 103 THR A CA 1
ATOM 810 C C . THR A 1 103 ? -11.297 -27.438 -6.832 1 98.62 103 THR A C 1
ATOM 812 O O . THR A 1 103 ? -11.773 -28.375 -7.461 1 98.62 103 THR A O 1
ATOM 815 N N . CYS A 1 104 ? -10.07 -27.047 -7.051 1 98.31 104 CYS A N 1
ATOM 816 C CA . CYS A 1 104 ? -9.234 -27.516 -8.148 1 98.31 104 CYS A CA 1
ATOM 817 C C . CYS A 1 104 ? -8.312 -28.641 -7.684 1 98.31 104 CYS A C 1
ATOM 819 O O . CYS A 1 104 ? -7.406 -29.047 -8.414 1 98.31 104 CYS A O 1
ATOM 821 N N . TYR A 1 105 ? -8.477 -29.203 -6.516 1 98.56 105 TYR A N 1
ATOM 822 C CA . TYR A 1 105 ? -7.484 -30.062 -5.887 1 98.56 105 TYR A CA 1
ATOM 823 C C . TYR A 1 105 ? -7.277 -31.344 -6.695 1 98.56 105 TYR A C 1
ATOM 825 O O . TYR A 1 105 ? -6.148 -31.812 -6.836 1 98.56 105 TYR A O 1
ATOM 833 N N . ALA A 1 106 ? -8.312 -31.891 -7.227 1 98.44 106 ALA A N 1
ATOM 834 C CA . ALA A 1 106 ? -8.195 -33.062 -8.07 1 98.44 106 ALA A CA 1
ATOM 835 C C . ALA A 1 106 ? -7.383 -32.781 -9.328 1 98.44 106 ALA A C 1
ATOM 837 O O . ALA A 1 106 ? -6.555 -33.594 -9.75 1 98.44 106 ALA A O 1
ATOM 838 N N . LEU A 1 107 ? -7.637 -31.672 -9.938 1 98.75 107 LEU A N 1
ATOM 839 C CA . LEU A 1 107 ? -6.879 -31.25 -11.109 1 98.75 107 LEU A CA 1
ATOM 840 C C . LEU A 1 107 ? -5.41 -31.031 -10.758 1 98.75 107 LEU A C 1
ATOM 842 O O . LEU A 1 107 ? -4.523 -31.438 -11.516 1 98.75 107 LEU A O 1
ATOM 846 N N . VAL A 1 108 ? -5.109 -30.375 -9.641 1 98.62 108 VAL A N 1
ATOM 847 C CA . VAL A 1 108 ? -3.746 -30.125 -9.172 1 98.62 108 VAL A CA 1
ATOM 848 C C . VAL A 1 108 ? -3.012 -31.453 -9.008 1 98.62 108 VAL A C 1
ATOM 850 O O . VAL A 1 108 ? -1.878 -31.609 -9.469 1 98.62 108 VAL A O 1
ATOM 853 N N . ARG A 1 109 ? -3.719 -32.469 -8.445 1 98.12 109 ARG A N 1
ATOM 854 C CA . ARG A 1 109 ? -3.127 -33.781 -8.266 1 98.12 109 ARG A CA 1
ATOM 855 C C . ARG A 1 109 ? -2.775 -34.406 -9.609 1 98.12 109 ARG A C 1
ATOM 857 O O . ARG A 1 109 ? -1.691 -34.969 -9.773 1 98.12 109 ARG A O 1
ATOM 864 N N . LYS A 1 110 ? -3.678 -34.312 -10.484 1 98.31 110 LYS A N 1
ATOM 865 C CA . LYS A 1 110 ? -3.496 -34.906 -11.812 1 98.31 110 LYS A CA 1
ATOM 866 C C . LYS A 1 110 ? -2.311 -34.281 -12.531 1 98.31 110 LYS A C 1
ATOM 868 O O . LYS A 1 110 ? -1.475 -34.969 -13.102 1 98.31 110 LYS A O 1
ATOM 873 N N . LEU A 1 111 ? -2.227 -32.969 -12.5 1 98.69 111 LEU A N 1
ATOM 874 C CA . LEU A 1 111 ? -1.164 -32.219 -13.18 1 98.69 111 LEU A CA 1
ATOM 875 C C . LEU A 1 111 ? 0.178 -32.469 -12.492 1 98.69 111 LEU A C 1
ATOM 877 O O . LEU A 1 111 ? 1.209 -32.594 -13.156 1 98.69 111 LEU A O 1
ATOM 881 N N . ALA A 1 112 ? 0.119 -32.5 -11.164 1 97.06 112 ALA A N 1
ATOM 882 C CA . ALA A 1 112 ? 1.343 -32.75 -10.414 1 97.06 112 ALA A CA 1
ATOM 883 C C . ALA A 1 112 ? 1.902 -34.125 -10.742 1 97.06 112 ALA A C 1
ATOM 885 O O . ALA A 1 112 ? 3.119 -34.312 -10.859 1 97.06 112 ALA A O 1
ATOM 886 N N . ALA A 1 113 ? 1.042 -35.062 -10.875 1 96.69 113 ALA A N 1
ATOM 887 C CA . ALA A 1 113 ? 1.444 -36.438 -11.242 1 96.69 113 ALA A CA 1
ATOM 888 C C . ALA A 1 113 ? 2.119 -36.469 -12.609 1 96.69 113 ALA A C 1
ATOM 890 O O . ALA A 1 113 ? 2.955 -37.312 -12.875 1 96.69 113 ALA A O 1
ATOM 891 N N . LYS A 1 114 ? 1.767 -35.562 -13.422 1 97.88 114 LYS A N 1
ATOM 892 C CA . LYS A 1 114 ? 2.367 -35.406 -14.75 1 97.88 114 LYS A CA 1
ATOM 893 C C . LYS A 1 114 ? 3.615 -34.531 -14.695 1 97.88 114 LYS A C 1
ATOM 895 O O . LYS A 1 114 ? 4.141 -34.1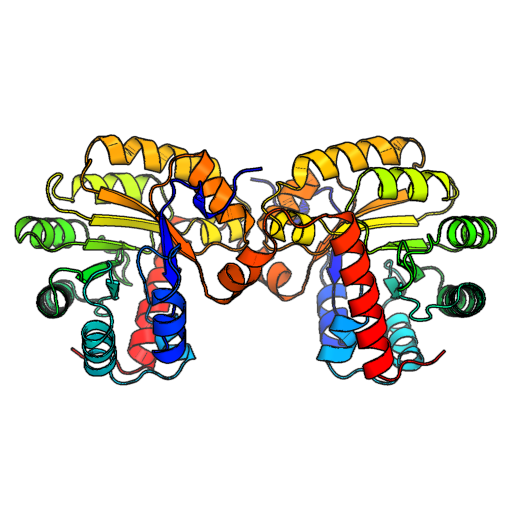56 -15.742 1 97.88 114 LYS A O 1
ATOM 900 N N . LYS A 1 115 ? 4.035 -34.094 -13.516 1 97.62 115 LYS A N 1
ATOM 901 C CA . LYS A 1 115 ? 5.266 -33.375 -13.234 1 97.62 115 LYS A CA 1
ATOM 902 C C . LYS A 1 115 ? 5.164 -31.922 -13.742 1 97.62 115 LYS A C 1
ATOM 904 O O . LYS A 1 115 ? 6.18 -31.297 -14.07 1 97.62 115 LYS A O 1
ATOM 909 N N . VAL A 1 116 ? 3.959 -31.469 -13.906 1 98.5 116 VAL A N 1
ATOM 910 C CA . VAL A 1 116 ? 3.748 -30.062 -14.266 1 98.5 116 VAL A CA 1
ATOM 911 C C . VAL A 1 116 ? 4.102 -29.172 -13.078 1 98.5 116 VAL A C 1
ATOM 913 O O . VAL A 1 116 ? 3.654 -29.406 -11.953 1 98.5 116 VAL A O 1
ATOM 916 N N . LYS A 1 117 ? 4.98 -28.172 -13.289 1 98.75 117 LYS A N 1
ATOM 917 C CA . LYS A 1 117 ? 5.23 -27.156 -12.273 1 98.75 117 LYS A CA 1
ATOM 918 C C . LYS A 1 117 ? 4.035 -26.219 -12.133 1 98.75 117 LYS A C 1
ATOM 920 O O . LYS A 1 117 ? 3.602 -25.609 -13.109 1 98.75 117 LYS A O 1
ATOM 925 N N . LEU A 1 118 ? 3.559 -26.125 -10.891 1 98.81 118 LEU A N 1
ATOM 926 C CA . LEU A 1 118 ? 2.307 -25.406 -10.68 1 98.81 118 LEU A CA 1
ATOM 927 C C . LEU A 1 118 ? 2.52 -24.188 -9.797 1 98.81 118 LEU A C 1
ATOM 929 O O . LEU A 1 118 ? 3.445 -24.156 -8.984 1 98.81 118 LEU A O 1
ATOM 933 N N . ASN A 1 119 ? 1.804 -23.156 -10.016 1 98.94 119 ASN A N 1
ATOM 934 C CA . ASN A 1 119 ? 1.549 -22.031 -9.133 1 98.94 119 ASN A CA 1
ATOM 935 C C . ASN A 1 119 ? 0.067 -21.906 -8.789 1 98.94 119 ASN A C 1
ATOM 937 O O . ASN A 1 119 ? -0.71 -21.328 -9.547 1 98.94 119 ASN A O 1
ATOM 941 N N . VAL A 1 120 ? -0.336 -22.484 -7.68 1 98.94 120 VAL A N 1
ATOM 942 C CA . VAL A 1 120 ? -1.741 -22.406 -7.293 1 98.94 120 VAL A CA 1
ATOM 943 C C . VAL A 1 120 ? -2.018 -21.047 -6.652 1 98.94 120 VAL A C 1
ATOM 945 O O . VAL A 1 120 ? -1.337 -20.641 -5.707 1 98.94 120 VAL A O 1
ATOM 948 N N . THR A 1 121 ? -3.084 -20.328 -7.18 1 98.81 121 THR A N 1
ATOM 949 C CA . THR A 1 121 ? -3.238 -18.922 -6.867 1 98.81 121 THR A CA 1
ATOM 950 C C . THR A 1 121 ? -4.645 -18.625 -6.355 1 98.81 121 THR A C 1
ATOM 952 O O . THR A 1 121 ? -5.477 -19.531 -6.258 1 98.81 121 THR A O 1
ATOM 955 N N . ALA A 1 122 ? -4.875 -17.391 -5.949 1 98.69 122 ALA A N 1
ATOM 956 C CA . ALA A 1 122 ? -6.129 -16.891 -5.398 1 98.69 122 ALA A CA 1
ATOM 957 C C . ALA A 1 122 ? -6.434 -17.531 -4.047 1 98.69 122 ALA A C 1
ATOM 959 O O . ALA A 1 122 ? -7.602 -17.75 -3.709 1 98.69 122 ALA A O 1
ATOM 960 N N . ILE A 1 123 ? -5.379 -17.828 -3.334 1 98.94 123 ILE A N 1
ATOM 961 C CA . ILE A 1 123 ? -5.52 -18.422 -2.01 1 98.94 123 ILE A CA 1
ATOM 962 C C . ILE A 1 123 ? -5.594 -17.312 -0.953 1 98.94 123 ILE A C 1
ATOM 964 O O . ILE A 1 123 ? -4.844 -16.344 -1.014 1 98.94 123 ILE A O 1
ATOM 968 N N . MET A 1 124 ? -6.516 -17.516 0.106 1 98.81 124 MET A N 1
ATOM 969 C CA . MET A 1 124 ? -6.609 -16.484 1.134 1 98.81 124 MET A CA 1
ATOM 970 C C . MET A 1 124 ? -6.84 -17.094 2.508 1 98.81 124 MET A C 1
ATOM 972 O O . MET A 1 124 ? -6.895 -16.391 3.514 1 98.81 124 MET A O 1
ATOM 976 N N . THR A 1 125 ? -6.941 -18.484 2.6 1 98.81 125 THR A N 1
ATOM 977 C CA . THR A 1 125 ? -7.184 -19.109 3.893 1 98.81 125 THR A CA 1
ATOM 978 C C . THR A 1 125 ? -6.191 -20.25 4.133 1 98.81 125 THR A C 1
ATOM 980 O O . THR A 1 125 ? -5.621 -20.797 3.186 1 98.81 125 THR A O 1
ATOM 983 N N . LEU A 1 126 ? -6.043 -20.578 5.41 1 98.81 126 LEU A N 1
ATOM 984 C CA . LEU A 1 126 ? -5.156 -21.688 5.773 1 98.81 126 LEU A CA 1
ATOM 985 C C . LEU A 1 126 ? -5.73 -23.016 5.316 1 98.81 126 LEU A C 1
ATOM 987 O O . LEU A 1 126 ? -4.98 -23.938 4.953 1 98.81 126 LEU A O 1
ATOM 991 N N . ALA A 1 127 ? -7.043 -23.125 5.312 1 98.75 127 ALA A N 1
ATOM 992 C CA . ALA A 1 127 ? -7.66 -24.359 4.805 1 98.75 127 ALA A CA 1
ATOM 993 C C . ALA A 1 127 ? -7.312 -24.578 3.338 1 98.75 127 ALA A C 1
ATOM 995 O O . ALA A 1 127 ? -6.984 -25.703 2.934 1 98.75 127 ALA A O 1
ATOM 996 N N . GLN A 1 128 ? -7.344 -23.547 2.561 1 98.88 128 GLN A N 1
ATOM 997 C CA . GLN A 1 128 ? -6.953 -23.641 1.157 1 98.88 128 GLN A CA 1
ATOM 998 C C . GLN A 1 128 ? -5.488 -24.047 1.017 1 98.88 128 GLN A C 1
ATOM 1000 O O . GLN A 1 128 ? -5.152 -24.906 0.197 1 98.88 128 GLN A O 1
ATOM 1005 N N . VAL A 1 129 ? -4.629 -23.406 1.808 1 98.88 129 VAL A N 1
ATOM 1006 C CA . VAL A 1 129 ? -3.207 -23.75 1.774 1 98.88 129 VAL A CA 1
ATOM 1007 C C . VAL A 1 129 ? -3.02 -25.234 2.072 1 98.88 129 VAL A C 1
ATOM 1009 O O . VAL A 1 129 ? -2.338 -25.938 1.327 1 98.88 129 VAL A O 1
ATOM 1012 N N . ARG A 1 130 ? -3.646 -25.672 3.125 1 98.44 130 ARG A N 1
ATOM 1013 C CA . ARG A 1 130 ? -3.539 -27.062 3.555 1 98.44 130 ARG A CA 1
ATOM 1014 C C . ARG A 1 130 ? -3.947 -28.016 2.438 1 98.44 130 ARG A C 1
ATOM 1016 O O . ARG A 1 130 ? -3.219 -28.953 2.119 1 98.44 130 ARG A O 1
ATOM 1023 N N . ASP A 1 131 ? -5.039 -27.781 1.845 1 98.44 131 ASP A N 1
ATOM 1024 C CA . ASP A 1 131 ? -5.586 -28.688 0.837 1 98.44 131 ASP A CA 1
ATOM 1025 C C . ASP A 1 131 ? -4.754 -28.656 -0.442 1 98.44 131 ASP A C 1
ATOM 1027 O O . ASP A 1 131 ? -4.578 -29.672 -1.102 1 98.44 131 ASP A O 1
ATOM 1031 N N . VAL A 1 132 ? -4.258 -27.469 -0.82 1 98.69 132 VAL A N 1
ATOM 1032 C CA . VAL A 1 132 ? -3.393 -27.344 -1.989 1 98.69 132 VAL A CA 1
ATOM 1033 C C . VAL A 1 132 ? -2.096 -28.109 -1.761 1 98.69 132 VAL A C 1
ATOM 1035 O O . VAL A 1 132 ? -1.681 -28.906 -2.609 1 98.69 132 VAL A O 1
ATOM 1038 N N . VAL A 1 133 ? -1.491 -27.906 -0.609 1 98.06 133 VAL A N 1
ATOM 1039 C CA . VAL A 1 133 ? -0.229 -28.562 -0.29 1 98.06 133 VAL A CA 1
ATOM 1040 C C . VAL A 1 133 ? -0.416 -30.078 -0.321 1 98.06 133 VAL A C 1
ATOM 1042 O O . VAL A 1 133 ? 0.447 -30.797 -0.816 1 98.06 133 VAL A O 1
ATOM 1045 N N . ALA A 1 134 ? -1.54 -30.562 0.143 1 97.38 134 ALA A N 1
ATOM 1046 C CA . ALA A 1 134 ? -1.844 -31.984 0.157 1 97.38 134 ALA A CA 1
ATOM 1047 C C . ALA A 1 134 ? -1.987 -32.531 -1.261 1 97.38 134 ALA A C 1
ATOM 1049 O O . ALA A 1 134 ? -1.731 -33.719 -1.508 1 97.38 134 ALA A O 1
ATOM 1050 N N . ALA A 1 135 ? -2.385 -31.703 -2.178 1 97.88 135 ALA A N 1
ATOM 1051 C CA . ALA A 1 135 ? -2.643 -32.125 -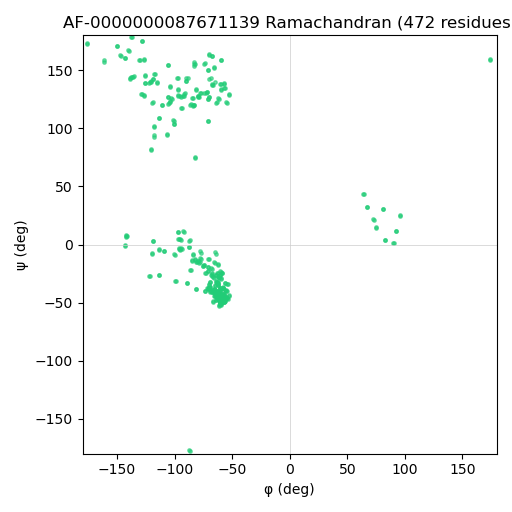3.551 1 97.88 135 ALA A CA 1
ATOM 1052 C C . ALA A 1 135 ? -1.365 -32.094 -4.387 1 97.88 135 ALA A C 1
ATOM 1054 O O . ALA A 1 135 ? -1.276 -32.75 -5.426 1 97.88 135 ALA A O 1
ATOM 1055 N N . LEU A 1 136 ? -0.371 -31.328 -3.973 1 97.19 136 LEU A N 1
ATOM 1056 C CA . LEU A 1 136 ? 0.869 -31.156 -4.723 1 97.19 136 LEU A CA 1
ATOM 1057 C C . LEU A 1 136 ? 1.744 -32.406 -4.609 1 97.19 136 LEU A C 1
ATOM 1059 O O . LEU A 1 136 ? 1.519 -33.25 -3.74 1 97.19 136 LEU A O 1
ATOM 1063 N N . ASP A 1 137 ? 2.629 -32.656 -5.578 1 94.5 137 ASP A N 1
ATOM 1064 C CA . ASP A 1 137 ? 3.713 -33.625 -5.488 1 94.5 137 ASP A CA 1
ATOM 1065 C C . ASP A 1 137 ? 4.93 -33.031 -4.781 1 94.5 137 ASP A C 1
ATOM 1067 O O . ASP A 1 137 ? 5.469 -32 -5.215 1 94.5 137 ASP A O 1
ATOM 1071 N N . PRO A 1 138 ? 5.336 -33.625 -3.662 1 91.5 138 PRO A N 1
ATOM 1072 C CA . PRO A 1 138 ? 6.41 -33.031 -2.852 1 91.5 138 PRO A CA 1
ATOM 1073 C C . PRO A 1 138 ? 7.746 -33 -3.584 1 91.5 138 PRO A C 1
ATOM 1075 O O . PRO A 1 138 ? 8.695 -32.344 -3.117 1 91.5 138 PRO A O 1
ATOM 1078 N N . ASN A 1 139 ? 7.824 -33.594 -4.727 1 92.25 139 ASN A N 1
ATOM 1079 C CA . ASN A 1 139 ? 9.086 -33.656 -5.449 1 92.25 139 ASN A CA 1
ATOM 1080 C C . ASN A 1 139 ? 9.078 -32.781 -6.691 1 92.25 139 ASN A C 1
ATOM 1082 O O . ASN A 1 139 ? 10.078 -32.688 -7.41 1 92.25 139 ASN A O 1
ATOM 1086 N N . VAL A 1 140 ? 7.996 -32.188 -7.039 1 95.62 140 VAL A N 1
ATOM 1087 C CA . VAL A 1 140 ? 7.871 -31.297 -8.203 1 95.62 140 VAL A CA 1
ATOM 1088 C C . VAL A 1 140 ? 7.801 -29.844 -7.742 1 95.62 140 VAL A C 1
ATOM 1090 O O . VAL A 1 140 ? 6.949 -29.484 -6.93 1 95.62 140 VAL A O 1
ATOM 1093 N N . PRO A 1 141 ? 8.758 -28.969 -8.211 1 97.88 141 PRO A N 1
ATOM 1094 C CA . PRO A 1 141 ? 8.711 -27.547 -7.828 1 97.88 141 PRO A CA 1
ATOM 1095 C C . PRO A 1 141 ? 7.352 -26.906 -8.102 1 97.88 141 PRO A C 1
ATOM 1097 O O . PRO A 1 141 ? 6.789 -27.094 -9.188 1 97.88 141 PRO A O 1
ATOM 1100 N N . SER A 1 142 ? 6.789 -26.266 -7.141 1 98.5 142 SER A N 1
ATOM 1101 C CA . SER A 1 142 ? 5.5 -25.594 -7.242 1 98.5 142 SER A CA 1
ATOM 1102 C C . SER A 1 142 ? 5.461 -24.344 -6.367 1 98.5 142 SER A C 1
ATOM 1104 O O . SER A 1 142 ? 6.344 -24.141 -5.531 1 98.5 142 SER A O 1
ATOM 1106 N N . TYR A 1 143 ? 4.539 -23.516 -6.641 1 98.88 143 TYR A N 1
ATOM 1107 C CA . TYR A 1 143 ? 4.273 -22.328 -5.82 1 98.88 143 TYR A CA 1
ATOM 1108 C C . TYR A 1 143 ? 2.865 -22.375 -5.242 1 98.88 143 TYR A C 1
ATOM 1110 O O . TYR A 1 143 ? 1.939 -22.891 -5.879 1 98.88 143 TYR A O 1
ATOM 1118 N N . VAL A 1 144 ? 2.732 -21.938 -4.059 1 98.88 144 VAL A N 1
ATOM 1119 C CA . VAL A 1 144 ? 1.467 -21.672 -3.381 1 98.88 144 VAL A CA 1
ATOM 1120 C C . VAL A 1 144 ? 1.321 -20.172 -3.125 1 98.88 144 VAL A C 1
ATOM 1122 O O . VAL A 1 144 ? 1.994 -19.625 -2.252 1 98.88 144 VAL A O 1
ATOM 1125 N N . SER A 1 145 ? 0.427 -19.531 -3.85 1 98.94 145 SER A N 1
ATOM 1126 C CA . SER A 1 145 ? 0.346 -18.078 -3.85 1 98.94 145 SER A CA 1
ATOM 1127 C C . SER A 1 145 ? -0.796 -17.594 -2.965 1 98.94 145 SER A C 1
ATOM 1129 O O . SER A 1 145 ? -1.967 -17.703 -3.332 1 98.94 145 SER A O 1
ATOM 1131 N N . VAL A 1 146 ? -0.457 -17.047 -1.845 1 98.94 146 VAL A N 1
ATOM 1132 C CA . VAL A 1 146 ? -1.418 -16.469 -0.909 1 98.94 146 VAL A CA 1
ATOM 1133 C C . VAL A 1 146 ? -1.502 -14.961 -1.119 1 98.94 146 VAL A C 1
ATOM 1135 O O . VAL A 1 146 ? -0.477 -14.273 -1.181 1 98.94 146 VAL A O 1
ATOM 1138 N N . PHE A 1 147 ? -2.729 -14.508 -1.28 1 98.88 147 PHE A N 1
ATOM 1139 C CA . PHE A 1 147 ? -2.941 -13.086 -1.527 1 98.88 147 PHE A CA 1
ATOM 1140 C C . PHE A 1 147 ? -2.939 -12.305 -0.219 1 98.88 147 PHE A C 1
ATOM 1142 O O . PHE A 1 147 ? -3.965 -11.75 0.179 1 98.88 147 PHE A O 1
ATOM 1149 N N . ALA A 1 148 ? -1.775 -12.125 0.327 1 98.88 148 ALA A N 1
ATOM 1150 C CA . ALA A 1 148 ? -1.571 -11.484 1.622 1 98.88 148 ALA A CA 1
ATOM 1151 C C . ALA A 1 148 ? -2.064 -10.039 1.599 1 98.88 148 ALA A C 1
ATOM 1153 O O . ALA A 1 148 ? -2.635 -9.555 2.578 1 98.88 148 ALA A O 1
ATOM 1154 N N . GLY A 1 149 ? -1.771 -9.328 0.488 1 98.62 149 GLY A N 1
ATOM 1155 C CA . GLY A 1 149 ? -2.24 -7.957 0.381 1 98.62 149 GLY A CA 1
ATOM 1156 C C . GLY A 1 149 ? -3.752 -7.836 0.43 1 98.62 149 GLY A C 1
ATOM 1157 O O . GLY A 1 149 ? -4.285 -6.883 0.996 1 98.62 149 GLY A O 1
ATOM 1158 N N . ARG A 1 150 ? -4.461 -8.773 -0.175 1 98.62 150 ARG A N 1
ATOM 1159 C CA . ARG A 1 150 ? -5.922 -8.758 -0.13 1 98.62 150 ARG A CA 1
ATOM 1160 C C . ARG A 1 150 ? -6.43 -9.094 1.268 1 98.62 150 ARG A C 1
ATOM 1162 O O . ARG A 1 150 ? -7.453 -8.562 1.704 1 98.62 150 ARG A O 1
ATOM 1169 N N . ILE A 1 151 ? -5.742 -10.023 1.926 1 98.81 151 ILE A N 1
ATOM 1170 C CA . ILE A 1 151 ? -6.078 -10.266 3.324 1 98.81 151 ILE A CA 1
ATOM 1171 C C . ILE A 1 151 ? -5.961 -8.969 4.117 1 98.81 151 ILE A C 1
ATOM 1173 O O . ILE A 1 151 ? -6.859 -8.617 4.887 1 98.81 151 ILE A O 1
ATOM 1177 N N . ALA A 1 152 ? -4.918 -8.219 3.898 1 98.62 152 ALA A N 1
ATOM 1178 C CA . ALA A 1 152 ? -4.703 -6.938 4.57 1 98.62 152 ALA A CA 1
ATOM 1179 C C . ALA A 1 152 ? -5.789 -5.93 4.195 1 98.62 152 ALA A C 1
ATOM 1181 O O . ALA A 1 152 ? -6.176 -5.094 5.016 1 98.62 152 ALA A O 1
ATOM 1182 N N . ASP A 1 153 ? -6.309 -6.023 2.99 1 98.38 153 ASP A N 1
ATOM 1183 C CA . ASP A 1 153 ? -7.387 -5.148 2.541 1 98.38 153 ASP A CA 1
ATOM 1184 C C . ASP A 1 153 ? -8.641 -5.344 3.389 1 98.38 153 ASP A C 1
ATOM 1186 O O . ASP A 1 153 ? -9.547 -4.508 3.365 1 98.38 153 ASP A O 1
ATOM 1190 N N . THR A 1 154 ? -8.734 -6.438 4.133 1 98.31 154 THR A N 1
ATOM 1191 C CA . THR A 1 154 ? -9.922 -6.707 4.941 1 98.31 154 THR A CA 1
ATOM 1192 C C . THR A 1 154 ? -9.703 -6.254 6.383 1 98.31 154 THR A C 1
ATOM 1194 O O . THR A 1 154 ? -10.516 -6.547 7.262 1 98.31 154 THR A O 1
ATOM 1197 N N . GLY A 1 155 ? -8.578 -5.641 6.637 1 97.5 155 GLY A N 1
ATOM 1198 C CA . GLY A 1 155 ? -8.281 -5.164 7.977 1 97.5 155 GLY A CA 1
ATOM 1199 C C . GLY A 1 155 ? -7.559 -6.191 8.828 1 97.5 155 GLY A C 1
ATOM 1200 O O . GLY A 1 155 ? -7.215 -5.918 9.984 1 97.5 155 GLY A O 1
ATOM 1201 N N . ARG A 1 156 ? -7.273 -7.34 8.242 1 97.69 156 ARG A N 1
ATOM 1202 C CA . ARG A 1 156 ? -6.59 -8.398 8.977 1 97.69 156 ARG A CA 1
ATOM 1203 C C . ARG A 1 156 ? -5.09 -8.375 8.695 1 97.69 156 ARG A C 1
ATOM 1205 O O . ARG A 1 156 ? -4.664 -8.164 7.559 1 97.69 156 ARG A O 1
ATOM 1212 N N . ASP A 1 157 ? -4.355 -8.469 9.75 1 97.88 157 ASP A N 1
ATOM 1213 C CA . ASP A 1 157 ? -2.92 -8.664 9.586 1 97.88 157 ASP A CA 1
ATOM 1214 C C . ASP A 1 157 ? -2.619 -10 8.906 1 97.88 157 ASP A C 1
ATOM 1216 O O . ASP A 1 157 ? -2.959 -11.055 9.438 1 97.88 157 ASP A O 1
ATOM 1220 N N . PRO A 1 158 ? -1.958 -9.961 7.812 1 98.62 158 PRO A N 1
ATOM 1221 C CA . PRO A 1 158 ? -1.732 -11.227 7.105 1 98.62 158 PRO A CA 1
ATOM 1222 C C . PRO A 1 158 ? -0.588 -12.039 7.703 1 98.62 158 PRO A C 1
ATOM 1224 O O . PRO A 1 158 ? -0.418 -13.219 7.363 1 98.62 158 PRO A O 1
ATOM 1227 N N . ILE A 1 159 ? 0.232 -11.484 8.539 1 98.62 159 ILE A N 1
ATOM 1228 C CA . ILE A 1 159 ? 1.485 -12.078 8.992 1 98.62 159 ILE A CA 1
ATOM 1229 C C . ILE A 1 159 ? 1.204 -13.406 9.695 1 98.62 159 ILE A C 1
ATOM 1231 O O . ILE A 1 159 ? 1.815 -14.43 9.375 1 98.62 159 ILE A O 1
ATOM 1235 N N . PRO A 1 160 ? 0.242 -13.477 10.672 1 98.62 160 PRO A N 1
ATOM 1236 C CA . PRO A 1 160 ? 0.001 -14.766 11.328 1 98.62 160 PRO A CA 1
ATOM 1237 C C . PRO A 1 160 ? -0.399 -15.859 10.344 1 98.62 160 PRO A C 1
ATOM 1239 O O . PRO A 1 160 ? 0.081 -17 10.445 1 98.62 160 PRO A O 1
ATOM 1242 N N . LEU A 1 161 ? -1.279 -15.539 9.414 1 98.81 161 LEU A N 1
ATOM 1243 C CA . LEU A 1 161 ? -1.697 -16.516 8.414 1 98.81 161 LEU A CA 1
ATOM 1244 C C . LEU A 1 161 ? -0.517 -16.953 7.551 1 98.81 161 LEU A C 1
ATOM 1246 O O . LEU A 1 161 ? -0.328 -18.141 7.305 1 98.81 161 LEU A O 1
ATOM 1250 N N . MET A 1 162 ? 0.314 -15.992 7.133 1 98.94 162 MET A N 1
ATOM 1251 C CA . MET A 1 162 ? 1.465 -16.281 6.285 1 98.94 162 MET A CA 1
ATOM 1252 C C . MET A 1 162 ? 2.488 -17.141 7.031 1 98.94 162 MET A C 1
ATOM 1254 O O . MET A 1 162 ? 3.088 -18.047 6.453 1 98.94 162 MET A O 1
ATOM 1258 N N . MET A 1 163 ? 2.672 -16.828 8.297 1 98.88 163 MET A N 1
ATOM 1259 C CA . MET A 1 163 ? 3.59 -17.625 9.109 1 98.88 163 MET A CA 1
ATOM 1260 C C . MET A 1 163 ? 3.115 -19.078 9.211 1 98.88 163 MET A C 1
ATOM 1262 O O . MET A 1 163 ? 3.916 -20 9.086 1 98.88 163 MET A O 1
ATOM 1266 N N . ALA A 1 164 ? 1.85 -19.25 9.438 1 98.81 164 ALA A N 1
ATOM 1267 C CA . ALA A 1 164 ? 1.277 -20.594 9.5 1 98.81 164 ALA A CA 1
ATOM 1268 C C . ALA A 1 164 ? 1.438 -21.312 8.164 1 98.81 164 ALA A C 1
ATOM 1270 O O . ALA A 1 164 ? 1.724 -22.516 8.141 1 98.81 164 ALA A O 1
ATOM 1271 N N . ALA A 1 165 ? 1.236 -20.594 7.094 1 98.88 165 ALA A N 1
ATOM 1272 C CA . ALA A 1 165 ? 1.39 -21.172 5.762 1 98.88 165 ALA A CA 1
ATOM 1273 C C . ALA A 1 165 ? 2.826 -21.625 5.523 1 98.88 165 ALA A C 1
ATOM 1275 O O . ALA A 1 165 ? 3.059 -22.703 4.957 1 98.88 165 ALA A O 1
ATOM 1276 N N . VAL A 1 166 ? 3.816 -20.797 5.902 1 98.62 166 VAL A N 1
ATOM 1277 C CA . VAL A 1 166 ? 5.223 -21.188 5.797 1 98.62 166 VAL A CA 1
ATOM 1278 C C . VAL A 1 166 ? 5.453 -22.516 6.492 1 98.62 166 VAL A C 1
ATOM 1280 O O . VAL A 1 166 ? 6.109 -23.406 5.941 1 98.62 166 VAL A O 1
ATOM 1283 N N . GLU A 1 167 ? 4.895 -22.688 7.641 1 98.12 167 GLU A N 1
ATOM 1284 C CA . GLU A 1 167 ? 5.047 -23.922 8.406 1 98.12 167 GLU A CA 1
ATOM 1285 C C . GLU A 1 167 ? 4.402 -25.094 7.688 1 98.12 167 GLU A C 1
ATOM 1287 O O . GLU A 1 167 ? 4.961 -26.188 7.656 1 98.12 167 GLU A O 1
ATOM 1292 N N . MET A 1 168 ? 3.258 -24.906 7.121 1 97.44 168 MET A N 1
ATOM 1293 C CA . MET A 1 168 ? 2.521 -25.969 6.445 1 97.44 168 MET A CA 1
ATOM 1294 C C . MET A 1 168 ? 3.301 -26.484 5.242 1 97.44 168 MET A C 1
ATOM 1296 O O . MET A 1 168 ? 3.219 -27.672 4.91 1 97.44 168 MET A O 1
ATOM 1300 N N . LEU A 1 169 ? 4.031 -25.625 4.605 1 97.38 169 LEU A N 1
ATOM 1301 C CA . LEU A 1 169 ? 4.707 -26 3.363 1 97.38 169 LEU A CA 1
ATOM 1302 C C . LEU A 1 169 ? 5.957 -26.828 3.65 1 97.38 169 LEU A C 1
ATOM 1304 O O . LEU A 1 169 ? 6.551 -27.391 2.732 1 97.38 169 LEU A O 1
ATOM 1308 N N . LYS A 1 170 ? 6.363 -27.016 4.906 1 94.5 170 LYS A N 1
ATOM 1309 C CA . LYS A 1 170 ? 7.547 -27.797 5.262 1 94.5 170 LYS A CA 1
ATOM 1310 C C . LYS A 1 170 ? 7.387 -29.25 4.852 1 94.5 170 LYS A C 1
ATOM 1312 O O . LYS A 1 170 ? 8.375 -29.953 4.621 1 94.5 170 LYS A O 1
ATOM 1317 N N . ILE A 1 171 ? 6.191 -29.734 4.727 1 91.81 171 ILE A N 1
ATOM 1318 C CA . ILE A 1 171 ? 5.941 -31.125 4.379 1 91.81 171 ILE A CA 1
ATOM 1319 C C . ILE A 1 171 ? 6.066 -31.312 2.869 1 91.81 171 ILE A C 1
ATOM 1321 O O . ILE A 1 171 ? 6.059 -32.438 2.373 1 91.81 171 ILE A O 1
ATOM 1325 N N . ALA A 1 172 ? 6.07 -30.312 2.105 1 92.25 172 ALA A N 1
ATOM 1326 C CA . ALA A 1 172 ? 6.316 -30.281 0.666 1 92.25 172 ALA A CA 1
ATOM 1327 C C . ALA A 1 172 ? 7.508 -29.406 0.326 1 92.25 172 ALA A C 1
ATOM 1329 O O . ALA A 1 172 ? 7.34 -28.297 -0.202 1 92.25 172 ALA A O 1
ATOM 1330 N N . PRO A 1 173 ? 8.664 -29.891 0.443 1 92.44 173 PRO A N 1
ATOM 1331 C CA . PRO A 1 173 ? 9.852 -29.031 0.416 1 92.44 173 PRO A CA 1
ATOM 1332 C C . PRO A 1 173 ? 10.133 -28.469 -0.97 1 92.44 173 PRO A C 1
ATOM 1334 O O . PRO A 1 173 ? 10.867 -27.484 -1.096 1 92.44 173 PRO A O 1
ATOM 1337 N N . ALA A 1 174 ? 9.57 -29.094 -2.043 1 96.81 174 ALA A N 1
ATOM 1338 C CA . ALA A 1 174 ? 9.797 -28.562 -3.385 1 96.81 174 ALA A CA 1
ATOM 1339 C C . ALA A 1 174 ? 8.852 -27.406 -3.682 1 96.81 174 ALA A C 1
ATOM 1341 O O . ALA A 1 174 ? 9.008 -26.719 -4.688 1 96.81 174 ALA A O 1
ATOM 1342 N N . ALA A 1 175 ? 7.836 -27.25 -2.799 1 97.88 175 ALA A N 1
ATOM 1343 C CA . ALA A 1 175 ? 6.895 -26.156 -2.967 1 97.88 175 ALA A CA 1
ATOM 1344 C C . ALA A 1 175 ? 7.371 -24.906 -2.227 1 97.88 175 ALA A C 1
ATOM 1346 O O . ALA A 1 175 ? 7.988 -25 -1.166 1 97.88 175 ALA A O 1
ATOM 1347 N N . GLU A 1 176 ? 7.16 -23.781 -2.766 1 98.75 176 GLU A N 1
ATOM 1348 C CA . GLU A 1 176 ? 7.504 -22.5 -2.164 1 98.75 176 GLU A CA 1
ATOM 1349 C C . GLU A 1 176 ? 6.27 -21.609 -2.008 1 98.75 176 GLU A C 1
ATOM 1351 O O . GLU A 1 176 ? 5.391 -21.609 -2.875 1 98.75 176 GLU A O 1
ATOM 1356 N N . LEU A 1 177 ? 6.188 -20.922 -0.895 1 98.94 177 LEU A N 1
ATOM 1357 C CA . LEU A 1 177 ? 5.109 -19.984 -0.616 1 98.94 177 LEU A CA 1
ATOM 1358 C C . LEU A 1 177 ? 5.371 -18.641 -1.287 1 98.94 177 LEU A C 1
ATOM 1360 O O . LEU A 1 177 ? 6.492 -18.125 -1.236 1 98.94 177 LEU A O 1
ATOM 1364 N N . ILE A 1 178 ? 4.344 -18.094 -1.957 1 98.94 178 ILE A N 1
ATOM 1365 C CA . ILE A 1 178 ? 4.434 -16.766 -2.543 1 98.94 178 ILE A CA 1
ATOM 1366 C C . ILE A 1 178 ? 3.521 -15.805 -1.781 1 98.94 178 ILE A C 1
ATOM 1368 O O . ILE A 1 178 ? 2.32 -16.047 -1.644 1 98.94 178 ILE A O 1
ATOM 1372 N N . TRP A 1 179 ? 4.094 -14.758 -1.209 1 98.94 179 TRP A N 1
ATOM 1373 C CA . TRP A 1 179 ? 3.34 -13.578 -0.804 1 98.94 179 TRP A CA 1
ATOM 1374 C C . TRP A 1 179 ? 2.873 -12.789 -2.021 1 98.94 179 TRP A C 1
ATOM 1376 O O . TRP A 1 179 ? 3.676 -12.133 -2.689 1 98.94 179 TRP A O 1
ATOM 1386 N N . ALA A 1 180 ? 1.591 -12.867 -2.307 1 98.81 180 ALA A N 1
ATOM 1387 C CA . ALA A 1 180 ? 1.064 -12.211 -3.504 1 98.81 180 ALA A CA 1
ATOM 1388 C C . ALA A 1 180 ? 0.28 -10.953 -3.143 1 98.81 180 ALA A C 1
ATOM 1390 O O . ALA A 1 180 ? -0.171 -10.805 -2.004 1 98.81 180 ALA A O 1
ATOM 1391 N N . SER A 1 181 ? 0.217 -10.07 -4.051 1 97.88 181 SER A N 1
ATOM 1392 C CA . SER A 1 181 ? -0.593 -8.852 -4.004 1 97.88 181 SER A CA 1
ATOM 1393 C C . SER A 1 181 ? -0.139 -7.93 -2.881 1 97.88 181 SER A C 1
ATOM 1395 O O . SER A 1 181 ? -0.964 -7.402 -2.131 1 97.88 181 SER A O 1
ATOM 1397 N N . PRO A 1 182 ? 1.137 -7.75 -2.703 1 98.44 182 PRO A N 1
ATOM 1398 C CA . PRO A 1 182 ? 1.55 -6.801 -1.665 1 98.44 182 PRO A CA 1
ATOM 1399 C C . PRO A 1 182 ? 1.028 -5.387 -1.914 1 98.44 182 PRO A C 1
ATOM 1401 O O . PRO A 1 182 ? 0.703 -5.039 -3.051 1 98.44 182 PRO A O 1
ATOM 1404 N N . ARG A 1 183 ? 0.96 -4.594 -0.886 1 97.88 183 ARG A N 1
ATOM 1405 C CA . ARG A 1 183 ? 0.432 -3.234 -0.961 1 97.88 183 ARG A CA 1
ATOM 1406 C C . ARG A 1 183 ? 1.528 -2.205 -0.707 1 97.88 183 ARG A C 1
ATOM 1408 O O . ARG A 1 183 ? 1.395 -1.041 -1.088 1 97.88 183 ARG A O 1
ATOM 1415 N N . GLU A 1 184 ? 2.527 -2.561 -0.006 1 97.69 184 GLU A N 1
ATOM 1416 C CA . GLU A 1 184 ? 3.588 -1.599 0.28 1 97.69 184 GLU A CA 1
ATOM 1417 C C . GLU A 1 184 ? 4.957 -2.271 0.277 1 97.69 184 GLU A C 1
ATOM 1419 O O . GLU A 1 184 ? 5.055 -3.494 0.39 1 97.69 184 GLU A O 1
ATOM 1424 N N . LEU A 1 185 ? 5.977 -1.479 0.127 1 98.31 185 LEU A N 1
ATOM 1425 C CA . LEU A 1 185 ? 7.352 -1.952 0.031 1 98.31 185 LEU A CA 1
ATOM 1426 C C . LEU A 1 185 ? 7.738 -2.754 1.269 1 98.31 185 LEU A C 1
ATOM 1428 O O . LEU A 1 185 ? 8.438 -3.764 1.166 1 98.31 185 LEU A O 1
ATOM 1432 N N . LEU A 1 186 ? 7.27 -2.352 2.408 1 98.5 186 LEU A N 1
ATOM 1433 C CA . LEU A 1 186 ? 7.613 -2.984 3.676 1 98.5 186 LEU A CA 1
ATOM 1434 C C . LEU A 1 186 ? 7.23 -4.461 3.67 1 98.5 186 LEU A C 1
ATOM 1436 O O . LEU A 1 186 ? 7.832 -5.266 4.383 1 98.5 186 LEU A O 1
ATOM 1440 N N . ASN A 1 187 ? 6.234 -4.867 2.828 1 98.81 187 ASN A N 1
ATOM 1441 C CA . ASN A 1 187 ? 5.797 -6.258 2.758 1 98.81 187 ASN A CA 1
ATOM 1442 C C . ASN A 1 187 ? 6.922 -7.18 2.305 1 98.81 187 ASN A C 1
ATOM 1444 O O . ASN A 1 187 ? 6.953 -8.359 2.672 1 98.81 187 ASN A O 1
ATOM 1448 N N . ILE A 1 188 ? 7.867 -6.656 1.512 1 98.81 188 ILE A N 1
ATOM 1449 C CA . ILE A 1 188 ? 9.016 -7.445 1.077 1 98.81 188 ILE A CA 1
ATOM 1450 C C . ILE A 1 188 ? 9.836 -7.875 2.291 1 98.81 188 ILE A C 1
ATOM 1452 O O . ILE A 1 188 ? 10.195 -9.047 2.42 1 98.81 188 ILE A O 1
ATOM 1456 N N . PHE A 1 189 ? 10.086 -6.973 3.162 1 98.62 189 PHE A N 1
ATOM 1457 C CA . PHE A 1 189 ? 10.875 -7.254 4.355 1 98.62 189 PHE A CA 1
ATOM 1458 C C . PHE A 1 189 ? 10.086 -8.117 5.332 1 98.62 189 PHE A C 1
ATOM 1460 O O . PHE A 1 189 ? 10.656 -8.977 6.008 1 98.62 189 PHE A O 1
ATOM 1467 N N . GLN A 1 190 ? 8.781 -7.863 5.422 1 98.44 190 GLN A N 1
ATOM 1468 C CA . GLN A 1 190 ? 7.938 -8.703 6.266 1 98.44 190 GLN A CA 1
ATOM 1469 C C . GLN A 1 190 ? 7.93 -10.148 5.773 1 98.44 190 GLN A C 1
ATOM 1471 O O . GLN A 1 190 ? 8.023 -11.086 6.57 1 98.44 190 GLN A O 1
ATOM 1476 N N . ALA A 1 191 ? 7.75 -10.32 4.48 1 98.81 191 ALA A N 1
ATOM 1477 C CA . ALA A 1 191 ? 7.828 -11.656 3.895 1 98.81 191 ALA A CA 1
ATOM 1478 C C . ALA A 1 191 ? 9.164 -12.32 4.227 1 98.81 191 ALA A C 1
ATOM 1480 O O . ALA A 1 191 ? 9.195 -13.484 4.629 1 98.81 191 ALA A O 1
ATOM 1481 N N . ASP A 1 192 ? 10.266 -11.578 4.07 1 98.81 192 ASP A N 1
ATOM 1482 C CA . ASP A 1 192 ? 11.602 -12.078 4.371 1 98.81 192 ASP A CA 1
ATOM 1483 C C . ASP A 1 192 ? 11.711 -12.5 5.836 1 98.81 192 ASP A C 1
ATOM 1485 O O . ASP A 1 192 ? 12.234 -13.578 6.145 1 98.81 192 ASP A O 1
ATOM 1489 N N . ASP A 1 193 ? 11.203 -11.68 6.719 1 98.25 193 ASP A N 1
ATOM 1490 C CA . ASP A 1 193 ? 11.336 -11.875 8.164 1 98.25 193 ASP A CA 1
ATOM 1491 C C . ASP A 1 193 ? 10.656 -13.164 8.609 1 98.25 193 ASP A C 1
ATOM 1493 O O . ASP A 1 193 ? 11.125 -13.828 9.531 1 98.25 193 ASP A O 1
ATOM 1497 N N . ILE A 1 194 ? 9.586 -13.562 7.953 1 98.5 194 ILE A N 1
ATOM 1498 C CA . ILE A 1 194 ? 8.828 -14.711 8.438 1 98.5 194 ILE A CA 1
ATOM 1499 C C . ILE A 1 194 ? 9.266 -15.969 7.688 1 98.5 194 ILE A C 1
ATOM 1501 O O . ILE A 1 194 ? 8.703 -17.047 7.891 1 98.5 194 ILE A O 1
ATOM 1505 N N . GLY A 1 195 ? 10.164 -15.836 6.703 1 98.38 195 GLY A N 1
ATOM 1506 C CA . GLY A 1 195 ? 10.711 -16.984 6.008 1 98.38 195 GLY A CA 1
ATOM 1507 C C . GLY A 1 195 ? 9.938 -17.359 4.762 1 98.38 195 GLY A C 1
ATOM 1508 O O . GLY A 1 195 ? 10.062 -18.469 4.25 1 98.38 195 GLY A O 1
ATOM 1509 N N . CYS A 1 196 ? 9.039 -16.469 4.344 1 98.81 196 CYS A N 1
ATOM 1510 C CA . CYS A 1 196 ? 8.383 -16.688 3.061 1 98.81 196 CYS A CA 1
ATOM 1511 C C . CYS A 1 196 ? 9.406 -16.797 1.936 1 98.81 196 CYS A C 1
ATOM 1513 O O . CYS A 1 196 ? 10.375 -16.047 1.896 1 98.81 196 CYS A O 1
ATOM 1515 N N . GLN A 1 197 ? 9.25 -17.688 1.024 1 98.81 197 GLN A N 1
ATOM 1516 C CA . GLN A 1 197 ? 10.281 -17.969 0.03 1 98.81 197 GLN A CA 1
ATOM 1517 C C . GLN A 1 197 ? 10.234 -16.953 -1.107 1 98.81 197 GLN A C 1
ATOM 1519 O O . GLN A 1 197 ? 11.281 -16.562 -1.638 1 98.81 197 GLN A O 1
ATOM 1524 N N . VAL A 1 198 ? 9.023 -16.547 -1.524 1 98.88 198 VAL A N 1
ATOM 1525 C CA . VAL A 1 198 ? 8.875 -15.672 -2.686 1 98.88 198 VAL A CA 1
ATOM 1526 C C . VAL A 1 198 ? 7.871 -14.562 -2.379 1 98.88 198 VAL A C 1
ATOM 1528 O O . VAL A 1 198 ? 6.926 -14.766 -1.61 1 98.88 198 VAL A O 1
ATOM 1531 N N . ILE A 1 199 ? 8.07 -13.422 -2.873 1 98.94 199 ILE A N 1
ATOM 1532 C CA . ILE A 1 199 ? 7.066 -12.359 -2.943 1 98.94 199 ILE A CA 1
ATOM 1533 C C . ILE A 1 199 ? 6.992 -11.812 -4.367 1 98.94 199 ILE A C 1
ATOM 1535 O O . ILE A 1 199 ? 8.016 -11.617 -5.016 1 98.94 199 ILE A O 1
ATOM 1539 N N . THR A 1 200 ? 5.824 -11.727 -4.918 1 98.88 200 THR A N 1
ATOM 1540 C CA . THR A 1 200 ? 5.664 -11.172 -6.258 1 98.88 200 THR A CA 1
ATOM 1541 C C . THR A 1 200 ? 5.09 -9.758 -6.188 1 98.88 200 THR A C 1
ATOM 1543 O O . THR A 1 200 ? 4.07 -9.531 -5.535 1 98.88 200 THR A O 1
ATOM 1546 N N . VAL A 1 201 ? 5.809 -8.852 -6.746 1 98.62 201 VAL A N 1
ATOM 1547 C CA . VAL A 1 201 ? 5.641 -7.43 -6.461 1 98.62 201 VAL A CA 1
ATOM 1548 C C . VAL A 1 201 ? 5.426 -6.664 -7.766 1 98.62 201 VAL A C 1
ATOM 1550 O O . VAL A 1 201 ? 6.062 -6.961 -8.781 1 98.62 201 VAL A O 1
ATOM 1553 N N . THR A 1 202 ? 4.559 -5.746 -7.773 1 96.94 202 THR A N 1
ATOM 1554 C CA . THR A 1 202 ? 4.293 -4.926 -8.953 1 96.94 202 THR A CA 1
ATOM 1555 C C . THR A 1 202 ? 5.457 -3.984 -9.227 1 96.94 202 THR A C 1
ATOM 1557 O O . THR A 1 202 ? 6.258 -3.697 -8.336 1 96.94 202 THR A O 1
ATOM 1560 N N . ASN A 1 203 ? 5.492 -3.434 -10.453 1 95.44 203 ASN A N 1
ATOM 1561 C CA . ASN A 1 203 ? 6.555 -2.518 -10.852 1 95.44 203 ASN A CA 1
ATOM 1562 C C . ASN A 1 203 ? 6.52 -1.229 -10.031 1 95.44 203 ASN A C 1
ATOM 1564 O O . ASN A 1 203 ? 7.562 -0.647 -9.734 1 95.44 203 ASN A O 1
ATOM 1568 N N . ASP A 1 204 ? 5.344 -0.783 -9.695 1 94.94 204 ASP A N 1
ATOM 1569 C CA . ASP A 1 204 ? 5.195 0.456 -8.938 1 94.94 204 ASP A CA 1
ATOM 1570 C C . ASP A 1 204 ? 5.891 0.356 -7.578 1 94.94 204 ASP A C 1
ATOM 1572 O O . ASP A 1 204 ? 6.516 1.315 -7.125 1 94.94 204 ASP A O 1
ATOM 1576 N N . ILE A 1 205 ? 5.762 -0.748 -6.879 1 97.44 205 ILE A N 1
ATOM 1577 C CA . ILE A 1 205 ? 6.422 -0.95 -5.594 1 97.44 205 ILE A CA 1
ATOM 1578 C C . ILE A 1 205 ? 7.918 -1.184 -5.816 1 97.44 205 ILE A C 1
ATOM 1580 O O . ILE A 1 205 ? 8.75 -0.648 -5.082 1 97.44 205 ILE A O 1
ATOM 1584 N N . LEU A 1 206 ? 8.25 -1.938 -6.84 1 97.81 206 LEU A N 1
ATOM 1585 C CA . LEU A 1 206 ? 9.648 -2.271 -7.113 1 97.81 206 LEU A CA 1
ATOM 1586 C C . LEU A 1 206 ? 10.461 -1.016 -7.406 1 97.81 206 LEU A C 1
ATOM 1588 O O . LEU A 1 206 ? 11.641 -0.942 -7.062 1 97.81 206 LEU A O 1
ATOM 1592 N N . LYS A 1 207 ? 9.875 -0.041 -8.039 1 95.75 207 LYS A N 1
ATOM 1593 C CA . LYS A 1 207 ? 10.547 1.214 -8.352 1 95.75 207 LYS A CA 1
ATO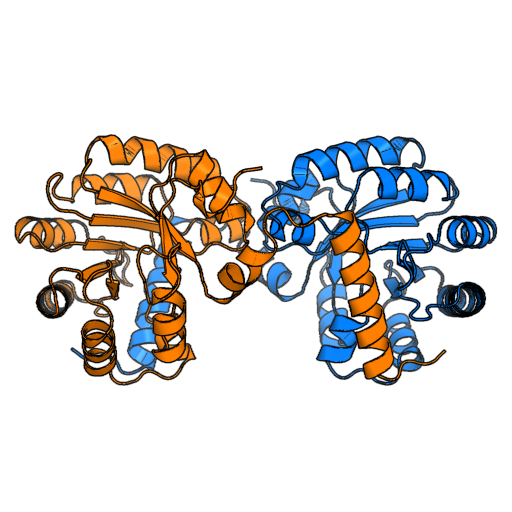M 1594 C C . LYS A 1 207 ? 11.023 1.921 -7.086 1 95.75 207 LYS A C 1
ATOM 1596 O O . LYS A 1 207 ? 11.961 2.713 -7.125 1 95.75 207 LYS A O 1
ATOM 1601 N N . LYS A 1 208 ? 10.406 1.633 -5.969 1 97.38 208 LYS A N 1
ATOM 1602 C CA . LYS A 1 208 ? 10.719 2.297 -4.707 1 97.38 208 LYS A CA 1
ATOM 1603 C C . LYS A 1 208 ? 11.859 1.587 -3.982 1 97.38 208 LYS A C 1
ATOM 1605 O O . LYS A 1 208 ? 12.297 2.029 -2.918 1 97.38 208 LYS A O 1
ATOM 1610 N N . LEU A 1 209 ? 12.375 0.485 -4.527 1 97.5 209 LEU A N 1
ATOM 1611 C CA . LEU A 1 209 ? 13.422 -0.281 -3.85 1 97.5 209 LEU A CA 1
ATOM 1612 C C . LEU A 1 209 ? 14.664 0.572 -3.627 1 97.5 209 LEU A C 1
ATOM 1614 O O . LEU A 1 209 ? 15.43 0.328 -2.691 1 97.5 209 LEU A O 1
ATOM 1618 N N . SER A 1 210 ? 14.852 1.607 -4.496 1 96.19 210 SER A N 1
ATOM 1619 C CA . SER A 1 210 ? 16 2.5 -4.344 1 96.19 210 SER A CA 1
ATOM 1620 C C . SER A 1 210 ? 15.906 3.303 -3.051 1 96.19 210 SER A C 1
ATOM 1622 O O . SER A 1 210 ? 16.906 3.881 -2.604 1 96.19 210 SER A O 1
ATOM 1624 N N . LEU A 1 211 ? 14.742 3.367 -2.396 1 97.88 211 LEU A N 1
ATOM 1625 C CA . LEU A 1 211 ? 14.531 4.125 -1.17 1 97.88 211 LEU A CA 1
ATOM 1626 C C . LEU A 1 211 ? 14.938 3.309 0.052 1 97.88 211 LEU A C 1
ATOM 1628 O O . LEU A 1 211 ? 15.023 3.842 1.16 1 97.88 211 LEU A O 1
ATOM 1632 N N . VAL A 1 212 ? 15.141 2.002 -0.122 1 98.12 212 VAL A N 1
ATOM 1633 C CA . VAL A 1 212 ? 15.477 1.156 1.018 1 98.12 212 VAL A CA 1
ATOM 1634 C C . VAL A 1 212 ? 16.703 1.71 1.727 1 98.12 212 VAL A C 1
ATOM 1636 O O . VAL A 1 212 ? 17.75 1.907 1.103 1 98.12 212 VAL A O 1
ATOM 1639 N N . GLY A 1 213 ? 16.594 2.025 3.027 1 97.44 213 GLY A N 1
ATOM 1640 C CA . GLY A 1 213 ? 17.688 2.531 3.826 1 97.44 213 GLY A CA 1
ATOM 1641 C C . GLY A 1 213 ? 17.906 4.023 3.666 1 97.44 213 GLY A C 1
ATOM 1642 O O . GLY A 1 213 ? 18.844 4.586 4.246 1 97.44 213 GLY A O 1
ATOM 1643 N N . TYR A 1 214 ? 17.047 4.676 2.908 1 97.88 214 TYR A N 1
ATOM 1644 C CA . TYR A 1 214 ? 17.188 6.105 2.656 1 97.88 214 TYR A CA 1
ATOM 1645 C C . TYR A 1 214 ? 17.125 6.895 3.959 1 97.88 214 TYR A C 1
ATOM 1647 O O . TYR A 1 214 ? 16.375 6.555 4.867 1 97.88 214 TYR A O 1
ATOM 1655 N N . ASP A 1 215 ? 17.953 7.848 4.094 1 98.44 215 ASP A N 1
ATOM 1656 C CA . ASP A 1 215 ? 17.984 8.688 5.289 1 98.44 215 ASP A CA 1
ATOM 1657 C C . ASP A 1 215 ? 16.672 9.438 5.48 1 98.44 215 ASP A C 1
ATOM 1659 O O . ASP A 1 215 ? 16.234 10.172 4.59 1 98.44 215 ASP A O 1
ATOM 1663 N N . LEU A 1 216 ? 16.109 9.273 6.629 1 98.62 216 LEU A N 1
ATOM 1664 C CA . LEU A 1 216 ? 14.758 9.789 6.852 1 98.62 216 LEU A CA 1
ATOM 1665 C C . LEU A 1 216 ? 14.766 11.32 6.898 1 98.62 216 LEU A C 1
ATOM 1667 O O . LEU A 1 216 ? 13.797 11.953 6.473 1 98.62 216 LEU A O 1
ATOM 1671 N N . ASP A 1 217 ? 15.805 11.977 7.422 1 98.56 217 ASP A N 1
ATOM 1672 C CA . ASP A 1 217 ? 15.891 13.43 7.387 1 98.56 217 ASP A CA 1
ATOM 1673 C C . ASP A 1 217 ? 15.938 13.945 5.949 1 98.56 217 ASP A C 1
ATOM 1675 O O . ASP A 1 217 ? 15.281 14.93 5.609 1 98.56 217 ASP A O 1
ATOM 1679 N N . THR A 1 218 ? 16.766 13.258 5.164 1 98.69 218 THR A N 1
ATOM 1680 C CA . THR A 1 218 ? 16.875 13.641 3.76 1 98.69 218 THR A CA 1
ATOM 1681 C C . THR A 1 218 ? 15.547 13.414 3.043 1 98.69 218 THR A C 1
ATOM 1683 O O . THR A 1 218 ? 15.125 14.242 2.227 1 98.69 218 THR A O 1
ATOM 1686 N N . TYR A 1 219 ? 14.898 12.305 3.365 1 98.75 219 TYR A N 1
ATOM 1687 C CA . TYR A 1 219 ? 13.617 12 2.738 1 98.75 219 TYR A CA 1
ATOM 1688 C C . TYR A 1 219 ? 12.555 13.008 3.143 1 98.75 219 TYR A C 1
ATOM 1690 O O . TYR A 1 219 ? 11.719 13.406 2.324 1 98.75 219 TYR A O 1
ATOM 1698 N N . SER A 1 220 ? 12.539 13.445 4.43 1 98.81 220 SER A N 1
ATOM 1699 C CA . SER A 1 220 ? 11.695 14.531 4.902 1 98.81 220 SER A CA 1
ATOM 1700 C C . SER A 1 220 ? 11.898 15.789 4.066 1 98.81 220 SER A C 1
ATOM 1702 O O . SER A 1 220 ? 10.93 16.391 3.59 1 98.81 220 SER A O 1
ATOM 1704 N N . LEU A 1 221 ? 13.125 16.125 3.842 1 98.81 221 LEU A N 1
ATOM 1705 C CA . LEU A 1 221 ? 13.453 17.297 3.045 1 98.81 221 LEU A CA 1
ATOM 1706 C C . LEU A 1 221 ? 12.969 17.141 1.61 1 98.81 221 LEU A C 1
ATOM 1708 O O . LEU A 1 221 ? 12.438 18.078 1.021 1 98.81 221 LEU A O 1
ATOM 1712 N N . ASP A 1 222 ? 13.195 15.969 1.031 1 98.75 222 ASP A N 1
ATOM 1713 C CA . ASP A 1 222 ? 12.711 15.703 -0.321 1 98.75 222 ASP A CA 1
ATOM 1714 C C . ASP A 1 222 ? 11.203 15.93 -0.42 1 98.75 222 ASP A C 1
ATOM 1716 O O . ASP A 1 222 ? 10.711 16.422 -1.438 1 98.75 222 ASP A O 1
ATOM 1720 N N . THR A 1 223 ? 10.453 15.523 0.62 1 98.5 223 THR A N 1
ATOM 1721 C CA . THR A 1 223 ? 9.008 15.688 0.664 1 98.5 223 THR A CA 1
ATOM 1722 C C . THR A 1 223 ? 8.633 17.172 0.674 1 98.5 223 THR A C 1
ATOM 1724 O O . THR A 1 223 ? 7.727 17.594 -0.047 1 98.5 223 THR A O 1
ATOM 1727 N N . VAL A 1 224 ? 9.344 17.969 1.466 1 98.69 224 VAL A N 1
ATOM 1728 C CA . VAL A 1 224 ? 9.133 19.406 1.515 1 98.69 224 VAL A CA 1
ATOM 1729 C C . VAL A 1 224 ? 9.367 20.016 0.133 1 98.69 224 VAL A C 1
ATOM 1731 O O . VAL A 1 224 ? 8.562 20.797 -0.353 1 98.69 224 VAL A O 1
ATOM 1734 N N . LYS A 1 225 ? 10.469 19.609 -0.481 1 98.75 225 LYS A N 1
ATOM 1735 C CA . LYS A 1 225 ? 10.797 20.109 -1.812 1 98.75 225 LYS A CA 1
ATOM 1736 C C . LYS A 1 225 ? 9.719 19.734 -2.824 1 98.75 225 LYS A C 1
ATOM 1738 O O . LYS A 1 225 ? 9.359 20.531 -3.688 1 98.75 225 LYS A O 1
ATOM 1743 N N . MET A 1 226 ? 9.25 18.531 -2.74 1 98.5 226 MET A N 1
ATOM 1744 C CA . MET A 1 226 ? 8.195 18.078 -3.637 1 98.5 226 MET A CA 1
ATOM 1745 C C . MET A 1 226 ? 6.953 18.953 -3.5 1 98.5 226 MET A C 1
ATOM 1747 O O . MET A 1 226 ? 6.395 19.406 -4.5 1 98.5 226 MET A O 1
ATOM 1751 N N . PHE A 1 227 ? 6.496 19.203 -2.238 1 98.12 227 PHE A N 1
ATOM 1752 C CA . PHE A 1 227 ? 5.32 20.047 -2.01 1 98.12 227 PHE A CA 1
ATOM 1753 C C . PHE A 1 227 ? 5.539 21.453 -2.539 1 98.12 227 PHE A C 1
ATOM 1755 O O . PHE A 1 227 ? 4.652 22.031 -3.17 1 98.12 227 PHE A O 1
ATOM 1762 N N . TYR A 1 228 ? 6.68 21.969 -2.281 1 98.19 228 TYR A N 1
ATOM 1763 C CA . TYR A 1 228 ? 7.016 23.312 -2.762 1 98.19 228 TYR A CA 1
ATOM 1764 C C . TYR A 1 228 ? 6.969 23.375 -4.281 1 98.19 228 TYR A C 1
ATOM 1766 O O . TYR A 1 228 ? 6.344 24.266 -4.855 1 98.19 228 TYR A O 1
ATOM 1774 N N . ASN A 1 229 ? 7.672 22.422 -4.906 1 98.25 229 ASN A N 1
ATOM 1775 C CA . ASN A 1 229 ? 7.73 22.391 -6.363 1 98.25 229 ASN A CA 1
ATOM 1776 C C . ASN A 1 229 ? 6.344 22.219 -6.98 1 98.25 229 ASN A C 1
ATOM 1778 O O . ASN A 1 229 ? 6.031 22.828 -7.996 1 98.25 229 ASN A O 1
ATOM 1782 N N . ASP A 1 230 ? 5.535 21.375 -6.383 1 98 230 ASP A N 1
ATOM 1783 C CA . ASP A 1 230 ? 4.191 21.125 -6.898 1 98 230 ASP A CA 1
ATOM 1784 C C . ASP A 1 230 ? 3.318 22.375 -6.762 1 98 230 ASP A C 1
ATOM 1786 O O . ASP A 1 230 ? 2.553 22.703 -7.672 1 98 230 ASP A O 1
ATOM 1790 N N . ALA A 1 231 ? 3.445 23.094 -5.652 1 97.62 231 ALA A N 1
ATOM 1791 C CA . ALA A 1 231 ? 2.703 24.328 -5.461 1 97.62 231 ALA A CA 1
ATOM 1792 C C . ALA A 1 231 ? 3.15 25.391 -6.457 1 97.62 231 ALA A C 1
ATOM 1794 O O . ALA A 1 231 ? 2.318 26.094 -7.039 1 97.62 231 ALA A O 1
ATOM 1795 N N . THR A 1 232 ? 4.469 25.484 -6.609 1 96.62 232 THR A N 1
ATOM 1796 C CA . THR A 1 232 ? 5.035 26.438 -7.555 1 96.62 232 THR A CA 1
ATOM 1797 C C . THR A 1 232 ? 4.578 26.125 -8.977 1 96.62 232 THR A C 1
ATOM 1799 O O . THR A 1 232 ? 4.141 27.031 -9.703 1 96.62 232 THR A O 1
ATOM 1802 N N . ALA A 1 233 ? 4.637 24.875 -9.336 1 97.06 233 ALA A N 1
ATOM 1803 C CA . ALA A 1 233 ? 4.238 24.438 -10.672 1 97.06 233 ALA A CA 1
ATOM 1804 C C . ALA A 1 233 ? 2.75 24.688 -10.898 1 97.06 233 ALA A C 1
ATOM 1806 O O . ALA A 1 233 ? 2.334 25 -12.023 1 97.06 233 ALA A O 1
ATOM 1807 N N . ALA A 1 234 ? 1.958 24.594 -9.859 1 96 234 ALA A N 1
ATOM 1808 C CA . ALA A 1 234 ? 0.518 24.812 -9.953 1 96 234 ALA A CA 1
ATOM 1809 C C . ALA A 1 234 ? 0.192 26.297 -9.992 1 96 234 ALA A C 1
ATOM 1811 O O . ALA A 1 234 ? -0.938 26.688 -10.297 1 96 234 ALA A O 1
ATOM 1812 N N . GLY A 1 235 ? 1.143 27.156 -9.625 1 95.69 235 GLY A N 1
ATOM 1813 C CA . GLY A 1 235 ? 0.961 28.594 -9.68 1 95.69 235 GLY A CA 1
ATOM 1814 C C . GLY A 1 235 ? 0.201 29.156 -8.484 1 95.69 235 GLY A C 1
ATOM 1815 O O . GLY A 1 235 ? -0.499 30.156 -8.602 1 95.69 235 GLY A O 1
ATOM 1816 N N . PHE A 1 236 ? 0.332 28.531 -7.344 1 96.69 236 PHE A N 1
ATOM 1817 C CA . PHE A 1 236 ? -0.398 28.969 -6.16 1 96.69 236 PHE A CA 1
ATOM 1818 C C . PHE A 1 236 ? 0.097 30.328 -5.699 1 96.69 236 PHE A C 1
ATOM 1820 O O . PHE A 1 236 ? 1.3 30.609 -5.723 1 96.69 236 PHE A O 1
ATOM 1827 N N . LYS A 1 237 ? -0.897 31.125 -5.344 1 94.38 237 LYS A N 1
ATOM 1828 C CA . LYS A 1 237 ? -0.591 32.438 -4.801 1 94.38 237 LYS A CA 1
ATOM 1829 C C . LYS A 1 237 ? -1.506 32.781 -3.629 1 94.38 237 LYS A C 1
ATOM 1831 O O . LYS A 1 237 ? -2.676 32.406 -3.615 1 94.38 237 LYS A O 1
ATOM 1836 N N . LEU A 1 238 ? -0.947 33.406 -2.686 1 95.31 238 LEU A N 1
ATOM 1837 C CA . LEU A 1 238 ? -1.685 34 -1.576 1 95.31 238 LEU A CA 1
ATOM 1838 C C . LEU A 1 238 ? -1.109 35.375 -1.212 1 95.31 238 LEU A C 1
ATOM 1840 O O . LEU A 1 238 ? 0.108 35.562 -1.244 1 95.31 238 LEU A O 1
ATOM 1844 N N . MET B 1 1 ? -12.648 -9.188 14.969 1 81.5 1 MET B N 1
ATOM 1845 C CA . MET B 1 1 ? -12 -8.039 14.336 1 81.5 1 MET B CA 1
ATOM 1846 C C . MET B 1 1 ? -12.805 -6.766 14.57 1 81.5 1 MET B C 1
ATOM 1848 O O . MET B 1 1 ? -14.039 -6.801 14.562 1 81.5 1 MET B O 1
ATOM 1852 N N . LYS B 1 2 ? -12.055 -5.691 14.805 1 89.44 2 LYS B N 1
ATOM 1853 C CA . LYS B 1 2 ? -12.719 -4.414 15.023 1 89.44 2 LYS B CA 1
ATOM 1854 C C . LYS B 1 2 ? -13.414 -3.926 13.758 1 89.44 2 LYS B C 1
ATOM 1856 O O . LYS B 1 2 ? -12.859 -4.039 12.656 1 89.44 2 LYS B O 1
ATOM 1861 N N . LYS B 1 3 ? -14.633 -3.414 13.984 1 92.88 3 LYS B N 1
ATOM 1862 C CA . LYS B 1 3 ? -15.32 -2.725 12.891 1 92.88 3 LYS B CA 1
ATOM 1863 C C . LYS B 1 3 ? -14.852 -1.277 12.773 1 92.88 3 LYS B C 1
ATOM 1865 O O . LYS B 1 3 ? -14.336 -0.706 13.742 1 92.88 3 LYS B O 1
ATOM 1870 N N . VAL B 1 4 ? -14.977 -0.719 11.625 1 94.12 4 VAL B N 1
ATOM 1871 C CA . VAL B 1 4 ? -14.531 0.646 11.367 1 94.12 4 VAL B CA 1
ATOM 1872 C C . VAL B 1 4 ? -15.172 1.598 12.375 1 94.12 4 VAL B C 1
ATOM 1874 O O . VAL B 1 4 ? -14.508 2.49 12.906 1 94.12 4 VAL 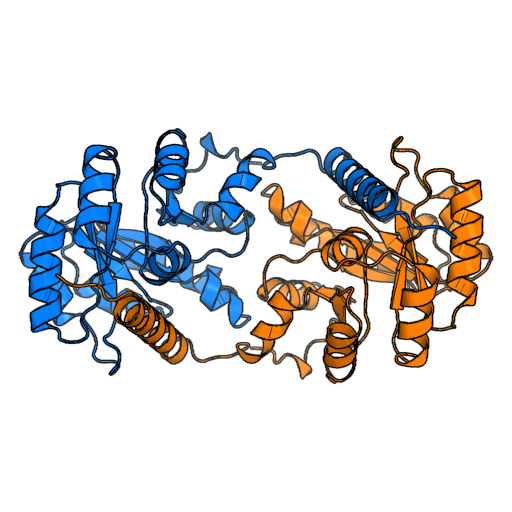B O 1
ATOM 1877 N N . GLU B 1 5 ? -16.453 1.384 12.703 1 92.06 5 GLU B N 1
ATOM 1878 C C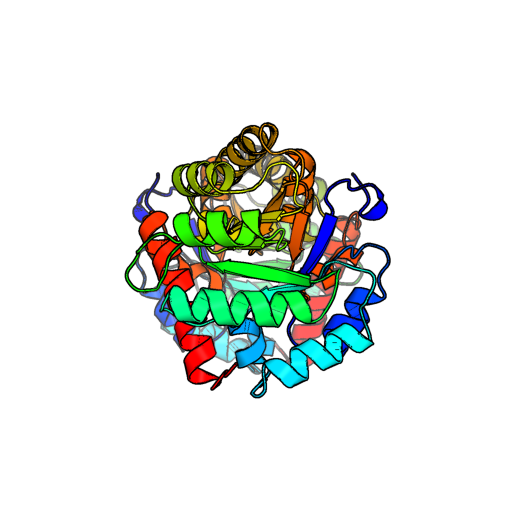A . GLU B 1 5 ? -17.203 2.262 13.594 1 92.06 5 GLU B CA 1
ATOM 1879 C C . GLU B 1 5 ? -16.672 2.182 15.023 1 92.06 5 GLU B C 1
ATOM 1881 O O . GLU B 1 5 ? -16.953 3.059 15.844 1 92.06 5 GLU B O 1
ATOM 1886 N N . ASP B 1 6 ? -15.977 1.118 15.305 1 95.19 6 ASP B N 1
ATOM 1887 C CA . ASP B 1 6 ? -15.5 0.893 16.672 1 95.19 6 ASP B CA 1
ATOM 1888 C C . ASP B 1 6 ? -14.078 1.433 16.844 1 95.19 6 ASP B C 1
ATOM 1890 O O . ASP B 1 6 ? -13.531 1.392 17.938 1 95.19 6 ASP B O 1
ATOM 1894 N N . LEU B 1 7 ? -13.477 1.926 15.781 1 97.31 7 LEU B N 1
ATOM 1895 C CA . LEU B 1 7 ? -12.117 2.449 15.852 1 97.31 7 LEU B CA 1
ATOM 1896 C C . LEU B 1 7 ? -12.07 3.736 16.672 1 97.31 7 LEU B C 1
ATOM 1898 O O . LEU B 1 7 ? -12.992 4.551 16.594 1 97.31 7 LEU B O 1
ATOM 1902 N N . LYS B 1 8 ? -11.031 3.885 17.406 1 98.06 8 LYS B N 1
ATOM 1903 C CA . LYS B 1 8 ? -10.805 5.109 18.172 1 98.06 8 LYS B CA 1
ATOM 1904 C C . LYS B 1 8 ? -10.039 6.137 17.344 1 98.06 8 LYS B C 1
ATOM 1906 O O . LYS B 1 8 ? -10.203 7.344 17.547 1 98.06 8 LYS B O 1
ATOM 1911 N N . VAL B 1 9 ? -9.148 5.617 16.484 1 98.75 9 VAL B N 1
ATOM 1912 C CA . VAL B 1 9 ? -8.414 6.516 15.602 1 98.75 9 VAL B CA 1
ATOM 1913 C C . VAL B 1 9 ? -9.383 7.285 14.719 1 98.75 9 VAL B C 1
ATOM 1915 O O . VAL B 1 9 ? -10.344 6.715 14.195 1 98.75 9 VAL B O 1
ATOM 1918 N N . GLN B 1 10 ? -9.188 8.586 14.617 1 98.81 10 GLN B N 1
ATOM 1919 C CA . GLN B 1 10 ? -9.992 9.391 13.711 1 98.81 10 GLN B CA 1
ATOM 1920 C C . GLN B 1 10 ? -9.492 9.266 12.273 1 98.81 10 GLN B C 1
ATOM 1922 O O . GLN B 1 10 ? -8.305 9.445 12 1 98.81 10 GLN B O 1
ATOM 1927 N N . ILE B 1 11 ? -10.391 8.938 11.383 1 98.88 11 ILE B N 1
ATOM 1928 C CA . ILE B 1 11 ? -10.031 8.828 9.977 1 98.88 11 ILE B CA 1
ATOM 1929 C C . ILE B 1 11 ? -10.297 10.148 9.258 1 98.88 11 ILE B C 1
ATOM 1931 O O . ILE B 1 11 ? -11.422 10.648 9.273 1 98.88 11 ILE B O 1
ATOM 1935 N N . PHE B 1 12 ? -9.258 10.766 8.742 1 98.94 12 PHE B N 1
ATOM 1936 C CA . PHE B 1 12 ? -9.359 11.922 7.852 1 98.94 12 PHE B CA 1
ATOM 1937 C C . PHE B 1 12 ? -9.258 11.492 6.395 1 98.94 12 PHE B C 1
ATOM 1939 O O . PHE B 1 12 ? -8.555 10.539 6.066 1 98.94 12 PHE B O 1
ATOM 1946 N N . ALA B 1 13 ? -10.016 12.141 5.535 1 98.75 13 ALA B N 1
ATOM 1947 C CA . ALA B 1 13 ? -9.906 11.922 4.094 1 98.75 13 ALA B CA 1
ATOM 1948 C C . ALA B 1 13 ? -8.93 12.906 3.461 1 98.75 13 ALA B C 1
ATOM 1950 O O . ALA B 1 13 ? -9.031 14.117 3.678 1 98.75 13 ALA B O 1
ATOM 1951 N N . ASP B 1 14 ? -7.988 12.383 2.725 1 98.38 14 ASP B N 1
ATOM 1952 C CA . ASP B 1 14 ? -6.996 13.188 2.018 1 98.38 14 ASP B CA 1
ATOM 1953 C C . ASP B 1 14 ? -7.359 13.336 0.542 1 98.38 14 ASP B C 1
ATOM 1955 O O . ASP B 1 14 ? -7.203 12.398 -0.239 1 98.38 14 ASP B O 1
ATOM 1959 N N . GLY B 1 15 ? -7.859 14.445 0.118 1 96.38 15 GLY B N 1
ATOM 1960 C CA . GLY B 1 15 ? -8.305 14.68 -1.245 1 96.38 15 GLY B CA 1
ATOM 1961 C C . GLY B 1 15 ? -8.172 16.125 -1.673 1 96.38 15 GLY B C 1
ATOM 1962 O O . GLY B 1 15 ? -7.797 16.984 -0.871 1 96.38 15 GLY B O 1
ATOM 1963 N N . ALA B 1 16 ? -8.375 16.391 -2.971 1 96.44 16 ALA B N 1
ATOM 1964 C CA . ALA B 1 16 ? -8.133 17.75 -3.467 1 96.44 16 ALA B CA 1
ATOM 1965 C C . ALA B 1 16 ? -9.172 18.125 -4.52 1 96.44 16 ALA B C 1
ATOM 1967 O O . ALA B 1 16 ? -9 19.125 -5.234 1 96.44 16 ALA B O 1
ATOM 1968 N N . ASP B 1 17 ? -10.148 17.328 -4.734 1 95.38 17 ASP B N 1
ATOM 1969 C CA . ASP B 1 17 ? -11.258 17.719 -5.598 1 95.38 17 ASP B CA 1
ATOM 1970 C C . ASP B 1 17 ? -12.562 17.812 -4.805 1 95.38 17 ASP B C 1
ATOM 1972 O O . ASP B 1 17 ? -12.828 17 -3.93 1 95.38 17 ASP B O 1
ATOM 1976 N N . LYS B 1 18 ? -13.328 18.844 -5.141 1 95.81 18 LYS B N 1
ATOM 1977 C CA . LYS B 1 18 ? -14.5 19.219 -4.34 1 95.81 18 LYS B CA 1
ATOM 1978 C C . LYS B 1 18 ? -15.484 18.047 -4.254 1 95.81 18 LYS B C 1
ATOM 1980 O O . LYS B 1 18 ? -15.961 17.719 -3.17 1 95.81 18 LYS B O 1
ATOM 1985 N N . ALA B 1 19 ? -15.82 17.438 -5.402 1 96.38 19 ALA B N 1
ATOM 1986 C CA . ALA B 1 19 ? -16.797 16.344 -5.422 1 96.38 19 ALA B CA 1
ATOM 1987 C C . ALA B 1 19 ? -16.359 15.203 -4.512 1 96.38 19 ALA B C 1
ATOM 1989 O O . ALA B 1 19 ? -17.156 14.711 -3.705 1 96.38 19 ALA B O 1
ATOM 1990 N N . GLY B 1 20 ? -15.117 14.781 -4.621 1 96.69 20 GLY B N 1
ATOM 1991 C CA . GLY B 1 20 ? -14.586 13.711 -3.783 1 96.69 20 GLY B CA 1
ATOM 1992 C C . GLY B 1 20 ? -14.547 14.078 -2.311 1 96.69 20 GLY B C 1
ATOM 1993 O O . GLY B 1 20 ? -14.859 13.25 -1.452 1 96.69 20 GLY B O 1
ATOM 1994 N N . MET B 1 21 ? -14.148 15.305 -2.029 1 97.75 21 MET B N 1
ATOM 1995 C CA . MET B 1 21 ? -14.094 15.766 -0.645 1 97.75 21 MET B CA 1
ATOM 1996 C C . MET B 1 21 ? -15.484 15.781 -0.015 1 97.75 21 MET B C 1
ATOM 1998 O O . MET B 1 21 ? -15.656 15.352 1.127 1 97.75 21 MET B O 1
ATOM 2002 N N . LEU B 1 22 ? -16.453 16.203 -0.758 1 97.88 22 LEU B N 1
ATOM 2003 C CA . LEU B 1 22 ? -17.812 16.266 -0.239 1 97.88 22 LEU B CA 1
ATOM 2004 C C . LEU B 1 22 ? -18.391 14.859 -0.063 1 97.88 22 LEU B C 1
ATOM 2006 O O . LEU B 1 22 ? -19.141 14.609 0.883 1 97.88 22 LEU B O 1
ATOM 2010 N N . GLU B 1 23 ? -18.078 13.984 -0.977 1 97.62 23 GLU B N 1
ATOM 2011 C CA . GLU B 1 23 ? -18.484 12.594 -0.836 1 97.62 23 GLU B CA 1
ATOM 2012 C C . GLU B 1 23 ? -17.938 11.992 0.461 1 97.62 23 GLU B C 1
ATOM 2014 O O . GLU B 1 23 ? -18.688 11.336 1.196 1 97.62 23 GLU B O 1
ATOM 2019 N N . MET B 1 24 ? -16.672 12.195 0.708 1 97.44 24 MET B N 1
ATOM 2020 C CA . MET B 1 24 ? -16.062 11.664 1.923 1 97.44 24 MET B CA 1
ATOM 2021 C C . MET B 1 24 ? -16.625 12.359 3.162 1 97.44 24 MET B C 1
ATOM 2023 O O . MET B 1 24 ? -16.891 11.711 4.176 1 97.44 24 MET B O 1
ATOM 2027 N N . TYR B 1 25 ? -16.797 13.68 3.049 1 97.81 25 TYR B N 1
ATOM 2028 C CA . TYR B 1 25 ? -17.359 14.469 4.141 1 97.81 25 TYR B CA 1
ATOM 2029 C C . TYR B 1 25 ? -18.688 13.898 4.605 1 97.81 25 TYR B C 1
ATOM 2031 O O . TYR B 1 25 ? -19 13.922 5.797 1 97.81 25 TYR B O 1
ATOM 2039 N N . ALA B 1 26 ? -19.453 13.352 3.719 1 97.56 26 ALA B N 1
ATOM 2040 C CA . ALA B 1 26 ? -20.797 12.844 4 1 97.56 26 ALA B CA 1
ATOM 2041 C C . ALA B 1 26 ? -20.734 11.531 4.766 1 97.56 26 ALA B C 1
ATOM 2043 O O . ALA B 1 26 ? -21.734 11.094 5.348 1 97.56 26 ALA B O 1
ATOM 2044 N N . LYS B 1 27 ? -19.609 10.852 4.762 1 96.56 27 LYS B N 1
ATOM 2045 C CA . LYS B 1 27 ? -19.469 9.578 5.465 1 96.56 27 LYS B CA 1
ATOM 2046 C C . LYS B 1 27 ? -19.297 9.797 6.965 1 96.56 27 LYS B C 1
ATOM 2048 O O . LYS B 1 27 ? -18.406 10.547 7.391 1 96.56 27 LYS B O 1
ATOM 2053 N N . PRO B 1 28 ? -20.047 9.109 7.715 1 95.56 28 PRO B N 1
ATOM 2054 C CA . PRO B 1 28 ? -20.031 9.344 9.164 1 95.56 28 PRO B CA 1
ATOM 2055 C C . PRO B 1 28 ? -18.688 9.016 9.797 1 95.56 28 PRO B C 1
ATOM 2057 O O . PRO B 1 28 ? -18.312 9.609 10.805 1 95.56 28 PRO B O 1
ATOM 2060 N N . TYR B 1 29 ? -17.922 8.117 9.203 1 96.31 29 TYR B N 1
ATOM 2061 C CA . TYR B 1 29 ? -16.672 7.688 9.812 1 96.31 29 TYR B CA 1
ATOM 2062 C C . TYR B 1 29 ? -15.539 8.656 9.484 1 96.31 29 TYR B C 1
ATOM 2064 O O . TYR B 1 29 ? -14.438 8.547 10.031 1 96.31 29 TYR B O 1
ATOM 2072 N N . ILE B 1 30 ? -15.766 9.578 8.625 1 98.19 30 ILE B N 1
ATOM 2073 C CA . ILE B 1 30 ? -14.766 10.602 8.336 1 98.19 30 ILE B CA 1
ATOM 2074 C C . ILE B 1 30 ? -14.883 11.734 9.352 1 98.19 30 ILE B C 1
ATOM 2076 O O . ILE B 1 30 ? -15.953 12.32 9.508 1 98.19 30 ILE B O 1
ATOM 2080 N N . LYS B 1 31 ? -13.781 12.047 9.992 1 98.56 31 LYS B N 1
ATOM 2081 C CA . LYS B 1 31 ? -13.828 13.008 11.094 1 98.56 31 LYS B CA 1
ATOM 2082 C C . LYS B 1 31 ? -13.078 14.289 10.734 1 98.56 31 LYS B C 1
ATOM 2084 O O . LYS B 1 31 ? -13.109 15.266 11.492 1 98.56 31 LYS B O 1
ATOM 2089 N N . GLY B 1 32 ? -12.438 14.383 9.602 1 98.69 32 GLY B N 1
ATOM 2090 C CA . GLY B 1 32 ? -11.703 15.531 9.102 1 98.69 32 GLY B CA 1
ATOM 2091 C C . GLY B 1 32 ? -11.156 15.32 7.703 1 98.69 32 GLY B C 1
ATOM 2092 O O . GLY B 1 32 ? -11.305 14.242 7.125 1 98.69 32 GLY B O 1
ATOM 2093 N N . LEU B 1 33 ? -10.625 16.328 7.137 1 98.69 33 LEU B N 1
ATOM 2094 C CA . LEU B 1 33 ? -10.109 16.266 5.773 1 98.69 33 LEU B CA 1
ATOM 2095 C C . LEU B 1 33 ? -8.766 16.984 5.664 1 98.69 33 LEU B C 1
ATOM 2097 O O . LEU B 1 33 ? -8.523 17.969 6.371 1 98.69 33 LEU B O 1
ATOM 2101 N N . THR B 1 34 ? -7.93 16.484 4.883 1 98.44 34 THR B N 1
ATOM 2102 C CA . THR B 1 34 ? -6.656 17.094 4.539 1 98.44 34 THR B CA 1
ATOM 2103 C C . THR B 1 34 ? -6.5 17.203 3.023 1 98.44 34 THR B C 1
ATOM 2105 O O . THR B 1 34 ? -7.223 16.547 2.273 1 98.44 34 THR B O 1
ATOM 2108 N N . THR B 1 35 ? -5.66 18.078 2.611 1 97.06 35 THR B N 1
ATOM 2109 C CA . THR B 1 35 ? -5.195 18.188 1.233 1 97.06 35 THR B CA 1
ATOM 2110 C C . THR B 1 35 ? -3.688 18.438 1.189 1 97.06 35 THR B C 1
ATOM 2112 O O . THR B 1 35 ? -3.006 18.328 2.213 1 97.06 35 THR B O 1
ATOM 2115 N N . ASN B 1 36 ? -3.143 18.531 0.1 1 95.06 36 ASN B N 1
ATOM 2116 C CA . ASN B 1 36 ? -1.75 18.906 -0.106 1 95.06 36 ASN B CA 1
ATOM 2117 C C . ASN B 1 36 ? -1.503 19.375 -1.537 1 95.06 36 ASN B C 1
ATOM 2119 O O . ASN B 1 36 ? -2.309 19.109 -2.43 1 95.06 36 ASN B O 1
ATOM 2123 N N . PRO B 1 37 ? -0.46 20.156 -1.741 1 95.38 37 PRO B N 1
ATOM 2124 C CA . PRO B 1 37 ? -0.189 20.734 -3.059 1 95.38 37 PRO B CA 1
ATOM 2125 C C . PRO B 1 37 ? -0.076 19.688 -4.156 1 95.38 37 PRO B C 1
ATOM 2127 O O . PRO B 1 37 ? -0.505 19.922 -5.289 1 95.38 37 PRO B O 1
ATOM 2130 N N . THR B 1 38 ? 0.423 18.531 -3.82 1 96.19 38 THR B N 1
ATOM 2131 C CA . THR B 1 38 ? 0.612 17.469 -4.805 1 96.19 38 THR B CA 1
ATOM 2132 C C . THR B 1 38 ? -0.732 16.969 -5.316 1 96.19 38 THR B C 1
ATOM 2134 O O . THR B 1 38 ? -0.933 16.828 -6.523 1 96.19 38 THR B O 1
ATOM 2137 N N . LEU B 1 39 ? -1.634 16.672 -4.426 1 96.88 39 LEU B N 1
ATOM 2138 C CA . LEU B 1 39 ? -2.961 16.203 -4.82 1 96.88 39 LEU B CA 1
ATOM 2139 C C . LEU B 1 39 ? -3.693 17.281 -5.613 1 96.88 39 LEU B C 1
ATOM 2141 O O . LEU B 1 39 ? -4.371 16.984 -6.598 1 96.88 39 LEU B O 1
ATOM 2145 N N . MET B 1 40 ? -3.564 18.578 -5.145 1 97.19 40 MET B N 1
ATOM 2146 C CA . MET B 1 40 ? -4.215 19.688 -5.824 1 97.19 40 MET B CA 1
ATOM 2147 C C . MET B 1 40 ? -3.701 19.828 -7.254 1 97.19 40 MET B C 1
ATOM 2149 O O . MET B 1 40 ? -4.488 19.969 -8.188 1 97.19 40 MET B O 1
ATOM 2153 N N . LYS B 1 41 ? -2.361 19.766 -7.402 1 96.38 41 LYS B N 1
ATOM 2154 C CA . LYS B 1 41 ? -1.757 19.844 -8.727 1 96.38 41 LYS B CA 1
ATOM 2155 C C . LYS B 1 41 ? -2.254 18.719 -9.625 1 96.38 41 LYS B C 1
ATOM 2157 O O . LYS B 1 41 ? -2.609 18.938 -10.781 1 96.38 41 LYS B O 1
ATOM 2162 N N . LYS B 1 42 ? -2.314 17.531 -9.117 1 96 42 LYS B N 1
ATOM 2163 C CA . LYS B 1 42 ? -2.717 16.344 -9.867 1 96 42 LYS B CA 1
ATOM 2164 C C . LYS B 1 42 ? -4.121 16.516 -10.445 1 96 42 LYS B C 1
ATOM 2166 O O . LYS B 1 42 ? -4.406 16.047 -11.547 1 96 42 LYS B O 1
ATOM 2171 N N . VAL B 1 43 ? -5.031 17.156 -9.711 1 96.31 43 VAL B N 1
ATOM 2172 C CA . VAL B 1 43 ? -6.414 17.266 -10.164 1 96.31 43 VAL B CA 1
ATOM 2173 C C . VAL B 1 43 ? -6.621 18.594 -10.891 1 96.31 43 VAL B C 1
ATOM 2175 O O . VAL B 1 43 ? -7.746 18.922 -11.266 1 96.31 43 VAL B O 1
ATOM 2178 N N . GLY B 1 44 ? -5.629 19.453 -10.922 1 96.19 44 GLY B N 1
ATOM 2179 C CA . GLY B 1 44 ? -5.656 20.625 -11.789 1 96.19 44 GLY B CA 1
ATOM 2180 C C . GLY B 1 44 ? -6.141 21.875 -11.078 1 96.19 44 GLY B C 1
ATOM 2181 O O . GLY B 1 44 ? -6.684 22.781 -11.711 1 96.19 44 GLY B O 1
ATOM 2182 N N . ILE B 1 45 ? -5.988 21.938 -9.773 1 95.88 45 ILE B N 1
ATOM 2183 C CA . ILE B 1 45 ? -6.336 23.156 -9.047 1 95.88 45 ILE B CA 1
ATOM 2184 C C . ILE B 1 45 ? -5.305 24.25 -9.352 1 95.88 45 ILE B C 1
ATOM 2186 O O . ILE B 1 45 ? -4.098 24.016 -9.219 1 95.88 45 ILE B O 1
ATOM 2190 N N . THR B 1 46 ? -5.801 25.438 -9.688 1 93.94 46 THR B N 1
ATOM 2191 C CA . THR B 1 46 ? -4.863 26.516 -10.023 1 93.94 46 THR B CA 1
ATOM 2192 C C . THR B 1 46 ? -5.074 27.719 -9.109 1 93.94 46 THR B C 1
ATOM 2194 O O . THR B 1 46 ? -4.184 28.562 -8.969 1 93.94 46 THR B O 1
ATOM 2197 N N . ASP B 1 47 ? -6.25 27.859 -8.633 1 97 47 ASP B N 1
ATOM 2198 C CA . ASP B 1 47 ? -6.562 28.938 -7.695 1 97 47 ASP B CA 1
ATOM 2199 C C . ASP B 1 47 ? -6.742 28.391 -6.277 1 97 47 ASP B C 1
ATOM 2201 O O . ASP B 1 47 ? -7.855 28.047 -5.879 1 97 47 ASP B O 1
ATOM 2205 N N . TYR B 1 48 ? -5.68 28.453 -5.582 1 97.81 48 TYR B N 1
ATOM 2206 C CA . TYR B 1 48 ? -5.594 27.875 -4.25 1 97.81 48 TYR B CA 1
ATOM 2207 C C . TYR B 1 48 ? -6.613 28.5 -3.309 1 97.81 48 TYR B C 1
ATOM 2209 O O . TYR B 1 48 ? -7.387 27.797 -2.658 1 97.81 48 TYR B O 1
ATOM 2217 N N . ARG B 1 49 ? -6.668 29.797 -3.254 1 97.75 49 ARG B N 1
ATOM 2218 C CA . ARG B 1 49 ? -7.562 30.547 -2.367 1 97.75 49 ARG B CA 1
ATOM 2219 C C . ARG B 1 49 ? -9.023 30.219 -2.67 1 97.75 49 ARG B C 1
ATOM 2221 O O . ARG B 1 49 ? -9.789 29.891 -1.766 1 97.75 49 ARG B O 1
ATOM 2228 N N . ALA B 1 50 ? -9.391 30.281 -3.902 1 97.44 50 ALA B N 1
ATOM 2229 C CA . ALA B 1 50 ? -10.773 30.047 -4.309 1 97.44 50 ALA B CA 1
ATOM 2230 C C . ALA B 1 50 ? -11.211 28.625 -3.961 1 97.44 50 ALA B C 1
ATOM 2232 O O . ALA B 1 50 ? -12.328 28.422 -3.484 1 97.44 50 ALA B O 1
ATOM 2233 N N . PHE B 1 51 ? -10.336 27.688 -4.258 1 97.62 51 PHE B N 1
ATOM 2234 C CA . PHE B 1 51 ? -10.648 26.297 -3.975 1 97.62 51 PHE B CA 1
ATOM 2235 C C . PHE B 1 51 ? -10.898 26.094 -2.484 1 97.62 51 PHE B C 1
ATOM 2237 O O . PHE B 1 51 ? -11.93 25.531 -2.096 1 97.62 51 PHE B O 1
ATOM 2244 N N . CYS B 1 52 ? -9.945 26.562 -1.63 1 97.75 52 CYS B N 1
ATOM 2245 C CA . CYS B 1 52 ? -10.023 26.359 -0.189 1 97.75 52 CYS B CA 1
ATOM 2246 C C . CYS B 1 52 ? -11.266 27.031 0.394 1 97.75 52 CYS B C 1
ATOM 2248 O O . CYS B 1 52 ? -11.992 26.422 1.181 1 97.75 52 CYS B O 1
ATOM 2250 N N . LYS B 1 53 ? -11.508 28.25 -0.005 1 97.38 53 LYS B N 1
ATOM 2251 C CA . LYS B 1 53 ? -12.664 28.984 0.511 1 97.38 53 LYS B CA 1
ATOM 2252 C C . LYS B 1 53 ? -13.969 28.312 0.07 1 97.38 53 LYS B C 1
ATOM 2254 O O . LYS B 1 53 ? -14.938 28.281 0.831 1 97.38 53 LYS B O 1
ATOM 2259 N N . ASP B 1 54 ? -14.023 27.828 -1.151 1 97.44 54 ASP B N 1
ATOM 2260 C CA . ASP B 1 54 ? -15.195 27.125 -1.648 1 97.44 54 ASP B CA 1
ATOM 2261 C C . ASP B 1 54 ? -15.477 25.875 -0.82 1 97.44 54 ASP B C 1
ATOM 2263 O O . ASP B 1 54 ? -16.625 25.625 -0.435 1 97.44 54 ASP B O 1
ATOM 2267 N N . ILE B 1 55 ? -14.453 25.078 -0.537 1 97.69 55 ILE B N 1
ATOM 2268 C CA . ILE B 1 55 ? -14.602 23.859 0.249 1 97.69 55 ILE B CA 1
ATOM 2269 C C . ILE B 1 55 ? -15.141 24.203 1.637 1 97.69 55 ILE B C 1
ATOM 2271 O O . ILE B 1 55 ? -15.977 23.469 2.182 1 97.69 55 ILE B O 1
ATOM 2275 N N . LEU B 1 56 ? -14.695 25.312 2.205 1 97.62 56 LEU B N 1
ATOM 2276 C CA . LEU B 1 56 ? -15.047 25.703 3.564 1 97.62 56 LEU B CA 1
ATOM 2277 C C . LEU B 1 56 ? -16.516 26.141 3.645 1 97.62 56 LEU B C 1
ATOM 2279 O O . LEU B 1 56 ? -17.109 26.109 4.719 1 97.62 56 LEU B O 1
ATOM 2283 N N . THR B 1 57 ? -17.094 26.562 2.504 1 97.12 57 THR B N 1
ATOM 2284 C CA . THR B 1 57 ? -18.516 26.891 2.498 1 97.12 57 THR B CA 1
ATOM 2285 C C . THR B 1 57 ? -19.359 25.641 2.711 1 97.12 57 THR B C 1
ATOM 2287 O O . THR B 1 57 ? -20.469 25.719 3.25 1 97.12 57 THR B O 1
ATOM 2290 N N . SER B 1 58 ? -18.828 24.5 2.318 1 96.06 58 SER B N 1
ATOM 2291 C CA . SER B 1 58 ? -19.562 23.25 2.377 1 96.06 58 SER B CA 1
ATOM 2292 C C . SER B 1 58 ? -19.188 22.438 3.619 1 96.06 58 SER B C 1
ATOM 2294 O O . SER B 1 58 ? -19.984 21.656 4.117 1 96.06 58 SER B O 1
ATOM 2296 N N . ILE B 1 59 ? -17.969 22.578 4.051 1 96.69 59 ILE B N 1
ATOM 2297 C CA . ILE B 1 59 ? -17.453 21.844 5.199 1 96.69 59 ILE B CA 1
ATOM 2298 C C . ILE B 1 59 ? -17.047 22.812 6.301 1 96.69 59 ILE B C 1
ATOM 2300 O O . ILE B 1 59 ? -15.961 23.391 6.266 1 96.69 59 ILE B O 1
ATOM 2304 N N . ALA B 1 60 ? -17.891 22.969 7.312 1 92.81 60 ALA B N 1
ATOM 2305 C CA . ALA B 1 60 ? -17.625 23.984 8.328 1 92.81 60 ALA B CA 1
ATOM 2306 C C . ALA B 1 60 ? -17.469 23.359 9.703 1 92.81 60 ALA B C 1
ATOM 2308 O O . ALA B 1 60 ? -16.984 24.016 10.641 1 92.81 60 ALA B O 1
ATOM 2309 N N . ASP B 1 61 ? -17.734 22.094 9.789 1 97.06 61 ASP B N 1
ATOM 2310 C CA . ASP B 1 61 ? -17.859 21.531 11.125 1 97.06 61 ASP B CA 1
ATOM 2311 C C . ASP B 1 61 ? -16.812 20.438 11.367 1 97.06 61 ASP B C 1
ATOM 2313 O O . ASP B 1 61 ? -16.844 19.75 12.383 1 97.06 61 ASP B O 1
ATOM 2317 N N . LYS B 1 62 ? -15.93 20.188 10.438 1 98.44 62 LYS B N 1
ATOM 2318 C CA . LYS B 1 62 ? -14.844 19.219 10.586 1 98.44 62 LYS B CA 1
ATOM 2319 C C . LYS B 1 62 ? -13.492 19.859 10.305 1 98.44 62 LYS B C 1
ATOM 2321 O O . LYS B 1 62 ? -13.383 20.75 9.453 1 98.44 62 LYS B O 1
ATOM 2326 N N . PRO B 1 63 ? -12.508 19.422 11.016 1 98.69 63 PRO B N 1
ATOM 2327 C CA . PRO B 1 63 ? -11.18 20 10.773 1 98.69 63 PRO B CA 1
ATOM 2328 C C . PRO B 1 63 ? -10.727 19.844 9.32 1 98.69 63 PRO B C 1
ATOM 2330 O O . PRO B 1 63 ? -10.914 18.781 8.719 1 98.69 63 PRO B O 1
ATOM 2333 N N . LEU B 1 64 ? -10.188 20.953 8.766 1 98.62 64 LEU B N 1
ATOM 2334 C CA . LEU B 1 64 ? -9.602 21 7.434 1 98.62 64 LEU B CA 1
ATOM 2335 C C . LEU B 1 64 ? -8.188 21.562 7.488 1 98.62 64 LEU B C 1
ATOM 2337 O O . LEU B 1 64 ? -7.957 22.641 8.07 1 98.62 64 LEU B O 1
ATOM 2341 N N . SER B 1 65 ? -7.238 20.859 6.898 1 98.75 65 SER B N 1
ATOM 2342 C CA . SER B 1 65 ? -5.863 21.328 6.855 1 98.75 65 SER B CA 1
ATOM 2343 C C . SER B 1 65 ? -5.512 21.906 5.484 1 98.75 65 SER B C 1
ATOM 2345 O O . SER B 1 65 ? -5.656 21.219 4.469 1 98.75 65 SER B O 1
ATOM 2347 N N . PHE B 1 66 ? -5.031 23.125 5.449 1 98.56 66 PHE B N 1
ATOM 2348 C CA . PHE B 1 66 ? -4.543 23.781 4.242 1 98.56 66 PHE B CA 1
ATOM 2349 C C . PHE B 1 66 ? -3.08 24.172 4.398 1 98.56 66 PHE B C 1
ATOM 2351 O O . PHE B 1 66 ? -2.676 24.672 5.453 1 98.56 66 PHE B O 1
ATOM 2358 N N . GLU B 1 67 ? -2.291 24 3.328 1 98.44 67 GLU B N 1
ATOM 2359 C CA . GLU B 1 67 ? -0.84 24.078 3.461 1 98.44 67 GLU B CA 1
ATOM 2360 C C . GLU B 1 67 ? -0.317 25.406 2.908 1 98.44 67 GLU B C 1
ATOM 2362 O O . GLU B 1 67 ? -0.782 25.875 1.869 1 98.44 67 GLU B O 1
ATOM 2367 N N . VAL B 1 68 ? 0.57 26.016 3.641 1 98.56 68 VAL B N 1
ATOM 2368 C CA . VAL B 1 68 ? 1.358 27.109 3.088 1 98.56 68 VAL B CA 1
ATOM 2369 C C . VAL B 1 68 ? 2.309 26.578 2.018 1 98.56 68 VAL B C 1
ATOM 2371 O O . VAL B 1 68 ? 2.562 25.375 1.949 1 98.56 68 VAL B O 1
ATOM 2374 N N . PHE B 1 69 ? 2.846 27.453 1.159 1 97.19 69 PHE B N 1
ATOM 2375 C CA . PHE B 1 69 ? 3.664 26.906 0.078 1 97.19 69 PHE B CA 1
ATOM 2376 C C . PHE B 1 69 ? 4.867 27.812 -0.188 1 97.19 69 PHE B C 1
ATOM 2378 O O . PHE B 1 69 ? 5.59 27.609 -1.168 1 97.19 69 PHE B O 1
ATOM 2385 N N . SER B 1 70 ? 5.105 28.844 0.667 1 96.62 70 SER B N 1
ATOM 2386 C CA . SER B 1 70 ? 6.293 29.688 0.536 1 96.62 70 SER B CA 1
ATOM 2387 C C . SER B 1 70 ? 7.5 29.047 1.211 1 96.62 70 SER B C 1
ATOM 2389 O O . SER B 1 70 ? 7.348 28.234 2.135 1 96.62 70 SER B O 1
ATOM 2391 N N . ASP B 1 71 ? 8.656 29.391 0.746 1 96.25 71 ASP B N 1
ATOM 2392 C CA . ASP B 1 71 ? 9.891 28.922 1.348 1 96.25 71 ASP B CA 1
ATOM 2393 C C . ASP B 1 71 ? 10.5 29.984 2.27 1 96.25 71 ASP B C 1
ATOM 2395 O O . ASP B 1 71 ? 11.492 29.719 2.951 1 96.25 71 ASP B O 1
ATOM 2399 N N . ASP B 1 72 ? 9.977 31.125 2.238 1 97.44 72 ASP B N 1
ATOM 2400 C CA . ASP B 1 72 ? 10.383 32.25 3.094 1 97.44 72 ASP B CA 1
ATOM 2401 C C . ASP B 1 72 ? 9.516 32.312 4.344 1 97.44 72 ASP B C 1
ATOM 2403 O O . ASP B 1 72 ? 8.289 32.406 4.25 1 97.44 72 ASP B O 1
ATOM 2407 N N . PHE B 1 73 ? 10.141 32.344 5.531 1 98.25 73 PHE B N 1
ATOM 2408 C CA . PHE B 1 73 ? 9.383 32.188 6.77 1 98.25 73 PHE B CA 1
ATOM 2409 C C . PHE B 1 73 ? 8.492 33.406 7.02 1 98.25 73 PHE B C 1
ATOM 2411 O O . PHE B 1 73 ? 7.406 33.281 7.578 1 98.25 73 PHE B O 1
ATOM 2418 N N . ASP B 1 74 ? 8.984 34.594 6.664 1 98.12 74 ASP B N 1
ATOM 2419 C CA . ASP B 1 74 ? 8.109 35.75 6.793 1 98.12 74 ASP B CA 1
ATOM 2420 C C . ASP B 1 74 ? 6.867 35.625 5.926 1 98.12 74 ASP B C 1
ATOM 2422 O O . ASP B 1 74 ? 5.75 35.875 6.379 1 98.12 74 ASP B O 1
ATOM 2426 N N . GLU B 1 75 ? 7.078 35.281 4.734 1 98.31 75 GLU B N 1
ATOM 2427 C CA . GLU B 1 75 ? 5.957 35.031 3.828 1 98.31 75 GLU B CA 1
ATOM 2428 C C . GLU B 1 75 ? 5.102 33.875 4.289 1 98.31 75 GLU B C 1
ATOM 2430 O O . GLU B 1 75 ? 3.877 33.906 4.152 1 98.31 75 GLU B O 1
ATOM 2435 N N . MET B 1 76 ? 5.715 32.812 4.77 1 98.56 76 MET B N 1
ATOM 2436 C CA . MET B 1 76 ? 4.977 31.688 5.32 1 98.56 76 MET B CA 1
ATOM 2437 C C . MET B 1 76 ? 4.047 32.156 6.441 1 98.56 76 MET B C 1
ATOM 2439 O O . MET B 1 76 ? 2.906 31.688 6.527 1 98.56 76 MET B O 1
ATOM 2443 N N . GLU B 1 77 ? 4.609 32.969 7.312 1 98.69 77 GLU B N 1
ATOM 2444 C CA . GLU B 1 77 ? 3.791 33.5 8.398 1 98.69 77 GLU B CA 1
ATOM 2445 C C . GLU B 1 77 ? 2.58 34.25 7.859 1 98.69 77 GLU B C 1
ATOM 2447 O O . GLU B 1 77 ? 1.464 34.094 8.352 1 98.69 77 GLU B O 1
ATOM 2452 N N . LYS B 1 78 ? 2.814 35.125 6.875 1 98.62 78 LYS B N 1
ATOM 2453 C CA . LYS B 1 78 ? 1.723 35.875 6.262 1 98.62 78 LYS B CA 1
ATOM 2454 C C . LYS B 1 78 ? 0.667 34.906 5.684 1 98.62 78 LYS B C 1
ATOM 2456 O O . LYS B 1 78 ? -0.53 35.094 5.91 1 98.62 78 LYS B O 1
ATOM 2461 N N . GLN B 1 79 ? 1.075 33.938 4.926 1 98.75 79 GLN B N 1
ATOM 2462 C CA . GLN B 1 79 ? 0.165 32.938 4.367 1 98.75 79 GLN B CA 1
ATOM 2463 C C . GLN B 1 79 ? -0.604 32.219 5.469 1 98.75 79 GLN B C 1
ATOM 2465 O O . GLN B 1 79 ? -1.812 32 5.352 1 98.75 79 GLN B O 1
ATOM 2470 N N . ALA B 1 80 ? 0.137 31.828 6.484 1 98.88 80 ALA B N 1
ATOM 2471 C CA . ALA B 1 80 ? -0.457 31.078 7.586 1 98.88 80 ALA B CA 1
ATOM 2472 C C . ALA B 1 80 ? -1.577 31.875 8.25 1 98.88 80 ALA B C 1
ATOM 2474 O O . ALA B 1 80 ? -2.654 31.328 8.523 1 98.88 80 ALA B O 1
ATOM 2475 N N . LEU B 1 81 ? -1.307 33.125 8.508 1 98.75 81 LEU B N 1
ATOM 2476 C CA . LEU B 1 81 ? -2.301 33.969 9.156 1 98.75 81 LEU B CA 1
ATOM 2477 C C . LEU B 1 81 ? -3.514 34.188 8.25 1 98.75 81 LEU B C 1
ATOM 2479 O O . LEU B 1 81 ? -4.652 34.188 8.727 1 98.75 81 LEU B O 1
ATOM 2483 N N . GLU B 1 82 ? -3.275 34.344 7.008 1 98.69 82 GLU B N 1
ATOM 2484 C CA . GLU B 1 82 ? -4.391 34.438 6.07 1 98.69 82 GLU B CA 1
ATOM 2485 C C . GLU B 1 82 ? -5.23 33.156 6.082 1 98.69 82 GLU B C 1
ATOM 2487 O O . GLU B 1 82 ? -6.453 33.219 6.219 1 98.69 82 GLU B O 1
ATOM 2492 N N . ILE B 1 83 ? -4.621 31.969 5.902 1 98.81 83 ILE B N 1
ATOM 2493 C CA . ILE B 1 83 ? -5.305 30.688 5.859 1 98.81 83 ILE B CA 1
ATOM 2494 C C . ILE B 1 83 ? -6.082 30.469 7.156 1 98.81 83 ILE B C 1
ATOM 2496 O O . ILE B 1 83 ? -7.238 30.047 7.129 1 98.81 83 ILE B O 1
ATOM 2500 N N . ALA B 1 84 ? -5.461 30.797 8.266 1 98.69 84 ALA B N 1
ATOM 2501 C CA . ALA B 1 84 ? -6.098 30.641 9.57 1 98.69 84 ALA B CA 1
ATOM 2502 C C . ALA B 1 84 ? -7.371 31.469 9.664 1 98.69 84 ALA B C 1
ATOM 2504 O O . ALA B 1 84 ? -8.32 31.094 10.352 1 98.69 84 ALA B O 1
ATOM 2505 N N . SER B 1 85 ? -7.422 32.562 8.961 1 98.44 85 SER B N 1
ATOM 2506 C CA . SER B 1 85 ? -8.539 33.5 9.055 1 98.44 85 SER B CA 1
ATOM 2507 C C . SER B 1 85 ? -9.758 32.969 8.289 1 98.44 85 SER B C 1
ATOM 2509 O O . SER B 1 85 ? -10.859 33.5 8.445 1 98.44 85 SER B O 1
ATOM 2511 N N . TRP B 1 86 ? -9.617 31.922 7.461 1 98.31 86 TRP B N 1
ATOM 2512 C CA . TRP B 1 86 ? -10.68 31.484 6.57 1 98.31 86 TRP B CA 1
ATOM 2513 C C . TRP B 1 86 ? -11.773 30.75 7.348 1 98.31 86 TRP B C 1
ATOM 2515 O O . TRP B 1 86 ? -12.891 30.609 6.855 1 98.31 86 TRP B O 1
ATOM 2525 N N . GLY B 1 87 ? -11.461 30.266 8.617 1 97.12 87 GLY B N 1
ATOM 2526 C CA . GLY B 1 87 ? -12.461 29.547 9.391 1 97.12 87 GLY B CA 1
ATOM 2527 C C . GLY B 1 87 ? -11.914 28.969 10.68 1 97.12 87 GLY B C 1
ATOM 2528 O O . GLY B 1 87 ? -10.719 28.688 10.789 1 97.12 87 GLY B O 1
ATOM 2529 N N . ASP B 1 88 ? -12.805 28.688 11.609 1 96.81 88 ASP B N 1
ATOM 2530 C CA . ASP B 1 88 ? -12.422 28.188 12.922 1 96.81 88 ASP B CA 1
ATOM 2531 C C . ASP B 1 88 ? -11.977 26.734 12.852 1 96.81 88 ASP B C 1
ATOM 2533 O O . ASP B 1 88 ? -11.242 26.25 13.711 1 96.81 88 ASP B O 1
ATOM 2537 N N . ASN B 1 89 ? -12.469 26.062 11.844 1 98.25 89 ASN B N 1
ATOM 2538 C CA . ASN B 1 89 ? -12.148 24.641 11.727 1 98.25 89 ASN B CA 1
ATOM 2539 C C . ASN B 1 89 ? -10.914 24.406 10.859 1 98.25 89 ASN B C 1
ATOM 2541 O O . ASN B 1 89 ? -10.609 23.266 10.492 1 98.25 89 ASN B O 1
ATOM 2545 N N . VAL B 1 90 ? -10.195 25.453 10.547 1 98.69 90 VAL B N 1
ATOM 2546 C CA . VAL B 1 90 ? -9.039 25.375 9.656 1 98.69 90 VAL B CA 1
ATOM 2547 C C . VAL B 1 90 ? -7.77 25.141 10.469 1 98.69 90 VAL B C 1
ATOM 2549 O O . VAL B 1 90 ? -7.547 25.812 11.484 1 98.69 90 VAL B O 1
ATOM 2552 N N . TYR B 1 91 ? -7.004 24.188 10.109 1 98.88 91 TYR B N 1
ATOM 2553 C CA . TYR B 1 91 ? -5.641 23.953 10.57 1 98.88 91 TYR B CA 1
ATOM 2554 C C . TYR B 1 91 ? -4.629 24.328 9.492 1 98.88 91 TYR B C 1
ATOM 2556 O O . TYR B 1 91 ? -4.73 23.859 8.352 1 98.88 91 TYR B O 1
ATOM 2564 N N . VAL B 1 92 ? -3.693 25.141 9.812 1 98.88 92 VAL B N 1
ATOM 2565 C CA . VAL B 1 92 ? -2.686 25.578 8.852 1 98.88 92 VAL B CA 1
ATOM 2566 C C . VAL B 1 92 ? -1.54 24.562 8.812 1 98.88 92 VAL B C 1
ATOM 2568 O O . VAL B 1 92 ? -0.894 24.312 9.836 1 98.88 92 VAL B O 1
ATOM 2571 N N . LYS B 1 93 ? -1.275 23.969 7.625 1 98.81 93 LYS B N 1
ATOM 2572 C CA . LYS B 1 93 ? -0.184 23.016 7.43 1 98.81 93 LYS B CA 1
ATOM 2573 C C . LYS B 1 93 ? 1.133 23.734 7.16 1 98.81 93 LYS B C 1
ATOM 2575 O O . LYS B 1 93 ? 1.24 24.516 6.207 1 98.81 93 LYS B O 1
ATOM 2580 N N . ILE B 1 94 ? 2.043 23.469 8.039 1 98.56 94 ILE B N 1
ATOM 2581 C CA . ILE B 1 94 ? 3.391 24.031 7.957 1 98.56 94 ILE B CA 1
ATOM 2582 C C . ILE B 1 94 ? 4.406 22.906 7.832 1 98.56 94 ILE B C 1
ATOM 2584 O O . ILE B 1 94 ? 4.449 22 8.672 1 98.56 94 ILE B O 1
ATOM 2588 N N . PRO B 1 95 ? 5.254 22.891 6.734 1 98.81 95 PRO B N 1
ATOM 2589 C CA . PRO B 1 95 ? 6.297 21.859 6.664 1 98.81 95 PRO B CA 1
ATOM 2590 C C . PRO B 1 95 ? 7.352 22.016 7.762 1 98.81 95 PRO B C 1
ATOM 2592 O O . PRO B 1 95 ? 7.652 23.141 8.18 1 98.81 95 PRO B O 1
ATOM 2595 N N . VAL B 1 96 ? 7.957 21 8.156 1 98.81 96 VAL B N 1
ATOM 2596 C CA . VAL B 1 96 ? 8.859 20.953 9.297 1 98.81 96 VAL B CA 1
ATOM 2597 C C . VAL B 1 96 ? 10.125 21.766 8.992 1 98.81 96 VAL B C 1
ATOM 2599 O O . VAL B 1 96 ? 10.789 22.266 9.898 1 98.81 96 VAL B O 1
ATOM 2602 N N . THR B 1 97 ? 10.438 21.906 7.734 1 98.81 97 THR B N 1
ATOM 2603 C CA . THR B 1 97 ? 11.516 22.75 7.238 1 98.81 97 THR B CA 1
ATOM 2604 C C . THR B 1 97 ? 11.086 23.469 5.961 1 98.81 97 THR B C 1
ATOM 2606 O O . THR B 1 97 ? 10.031 23.188 5.398 1 98.81 97 THR B O 1
ATOM 2609 N N . ASN B 1 98 ? 11.914 24.484 5.594 1 98.69 98 ASN B N 1
ATOM 2610 C CA . ASN B 1 98 ? 11.82 24.953 4.211 1 98.69 98 ASN B CA 1
ATOM 2611 C C . ASN B 1 98 ? 12.719 24.125 3.289 1 98.69 98 ASN B C 1
ATOM 2613 O O . ASN B 1 98 ? 13.289 23.125 3.707 1 98.69 98 ASN B O 1
ATOM 2617 N N . THR B 1 99 ? 12.789 24.469 1.972 1 98.69 99 THR B N 1
ATOM 2618 C CA . THR B 1 99 ? 13.508 23.656 0.985 1 98.69 99 THR B CA 1
ATOM 2619 C C . THR B 1 99 ? 15.016 23.75 1.207 1 98.69 99 THR B C 1
ATOM 2621 O O . THR B 1 99 ? 15.781 22.969 0.651 1 98.69 99 THR B O 1
ATOM 2624 N N . LYS B 1 100 ? 15.469 24.734 2.064 1 98.38 100 LYS B N 1
ATOM 2625 C CA . LYS B 1 100 ? 16.875 24.891 2.408 1 98.38 100 LYS B CA 1
ATOM 2626 C C . LYS B 1 100 ? 17.203 24.156 3.701 1 98.38 100 LYS B C 1
ATOM 2628 O O . LYS B 1 100 ? 18.312 24.297 4.242 1 98.38 100 LYS B O 1
ATOM 2633 N N . GLN B 1 101 ? 16.203 23.438 4.242 1 98 101 GLN B N 1
ATOM 2634 C CA . GLN B 1 101 ? 16.344 22.594 5.422 1 98 101 GLN B CA 1
ATOM 2635 C C . GLN B 1 101 ? 16.422 23.438 6.691 1 98 101 GLN B C 1
ATOM 2637 O O . GLN B 1 101 ? 16.906 22.969 7.723 1 98 101 GLN B O 1
ATOM 2642 N N . GLU B 1 102 ? 16.078 24.672 6.59 1 98.62 102 GLU B N 1
ATOM 2643 C CA . GLU B 1 102 ? 15.922 25.469 7.805 1 98.62 102 GLU B CA 1
ATOM 2644 C C . GLU B 1 102 ? 14.664 25.078 8.57 1 98.62 102 GLU B C 1
ATOM 2646 O O . GLU B 1 102 ? 13.578 24.969 7.98 1 98.62 102 GLU B O 1
ATOM 2651 N N . THR B 1 103 ? 14.797 24.844 9.812 1 98.62 103 THR B N 1
ATOM 2652 C CA . THR B 1 103 ? 13.68 24.344 10.602 1 98.62 103 THR B CA 1
ATOM 2653 C C . THR B 1 103 ? 12.625 25.422 10.805 1 98.62 103 THR B C 1
ATOM 2655 O O . THR B 1 103 ? 12.953 26.609 10.93 1 98.62 103 THR B O 1
ATOM 2658 N N . CYS B 1 104 ? 11.383 25.078 10.945 1 98.25 104 CYS B N 1
ATOM 2659 C CA . CYS B 1 104 ? 10.266 26 11.055 1 98.25 104 CYS B CA 1
ATOM 2660 C C . CYS B 1 104 ? 9.891 26.234 12.516 1 98.25 104 CYS B C 1
ATOM 2662 O O . CYS B 1 104 ? 8.852 26.844 12.805 1 98.25 104 CYS B O 1
ATOM 2664 N N . TYR B 1 105 ? 10.656 25.812 13.477 1 98.56 105 TYR B N 1
ATOM 2665 C CA . TYR B 1 105 ? 10.242 25.734 14.875 1 98.56 105 TYR B CA 1
ATOM 2666 C C . TYR B 1 105 ? 9.961 27.125 15.43 1 98.56 105 TYR B C 1
ATOM 2668 O O . TYR B 1 105 ? 9 27.312 16.188 1 98.56 105 TYR B O 1
ATOM 2676 N N . ALA B 1 106 ? 10.75 28.094 15.086 1 98.38 106 ALA B N 1
ATOM 2677 C CA . ALA B 1 106 ? 10.516 29.453 15.539 1 98.38 106 ALA B CA 1
ATOM 2678 C C . ALA B 1 106 ? 9.195 30 14.992 1 98.38 106 ALA B C 1
ATOM 2680 O O . ALA B 1 106 ? 8.453 30.672 15.703 1 98.38 106 ALA B O 1
ATOM 2681 N N . LEU B 1 107 ? 8.93 29.734 13.75 1 98.75 107 LEU B N 1
ATOM 2682 C CA . LEU B 1 107 ? 7.664 30.141 13.141 1 98.75 107 LEU B CA 1
ATOM 2683 C C . LEU B 1 107 ? 6.488 29.453 13.82 1 98.75 107 LEU B C 1
ATOM 2685 O O . LEU B 1 107 ? 5.461 30.078 14.086 1 98.75 107 LEU B O 1
ATOM 2689 N N . VAL B 1 108 ? 6.578 28.141 14.094 1 98.62 108 VAL B N 1
ATOM 2690 C CA . VAL B 1 108 ? 5.543 27.375 14.766 1 98.62 108 VAL B CA 1
ATOM 2691 C C . VAL B 1 108 ? 5.238 28 16.125 1 98.62 108 VAL B C 1
ATOM 2693 O O . VAL B 1 108 ? 4.074 28.188 16.484 1 98.62 108 VAL B O 1
ATOM 2696 N N . ARG B 1 109 ? 6.305 28.391 16.844 1 98.12 109 ARG B N 1
ATOM 2697 C CA . ARG B 1 109 ? 6.133 29.031 18.141 1 98.12 109 ARG B CA 1
ATOM 2698 C C . ARG B 1 109 ? 5.367 30.344 18.016 1 98.12 109 ARG B C 1
ATOM 2700 O O . ARG B 1 109 ? 4.461 30.625 18.812 1 98.12 109 ARG B O 1
ATOM 2707 N N . LYS B 1 110 ? 5.754 31.094 17.078 1 98.31 110 LYS B N 1
ATOM 2708 C CA . LYS B 1 110 ? 5.133 32.406 16.859 1 98.31 110 LYS B CA 1
ATOM 2709 C C . LYS B 1 110 ? 3.648 32.25 16.516 1 98.31 110 LYS B C 1
ATOM 2711 O O . LYS B 1 110 ? 2.809 32.969 17.078 1 98.31 110 LYS B O 1
ATOM 2716 N N . LEU B 1 111 ? 3.33 31.344 15.641 1 98.69 111 LEU B N 1
ATOM 2717 C CA . LEU B 1 111 ? 1.954 31.125 15.211 1 98.69 111 LEU B CA 1
ATOM 2718 C C . LEU B 1 111 ? 1.124 30.516 16.328 1 98.69 111 LEU B C 1
ATOM 2720 O O . LEU B 1 111 ? -0.047 30.859 16.5 1 98.69 111 LEU B O 1
ATOM 2724 N N . ALA B 1 112 ? 1.761 29.594 17.047 1 97.12 112 ALA B N 1
ATOM 2725 C CA . ALA B 1 112 ? 1.071 29 18.188 1 97.12 112 ALA B CA 1
ATOM 2726 C C . ALA B 1 112 ? 0.713 30.047 19.234 1 97.12 112 ALA B C 1
ATOM 2728 O O . ALA B 1 112 ? -0.365 30 19.828 1 97.12 112 ALA B O 1
ATOM 2729 N N . ALA B 1 113 ? 1.604 30.938 19.469 1 96.69 113 ALA B N 1
ATOM 2730 C CA . ALA B 1 113 ? 1.369 32.031 20.406 1 96.69 113 ALA B CA 1
ATOM 2731 C C . ALA B 1 113 ? 0.186 32.875 19.984 1 96.69 113 ALA B C 1
ATOM 2733 O O . ALA B 1 113 ? -0.487 33.5 20.812 1 96.69 113 ALA B O 1
ATOM 2734 N N . LYS B 1 114 ? -0.055 32.938 18.734 1 97.88 114 LYS B N 1
ATOM 2735 C CA . LYS B 1 114 ? -1.188 33.656 18.172 1 97.88 114 LYS B CA 1
ATOM 2736 C C . LYS B 1 114 ? -2.438 32.781 18.125 1 97.88 114 LYS B C 1
ATOM 2738 O O . LYS B 1 114 ? -3.434 33.156 17.5 1 97.88 114 LYS B O 1
ATOM 2743 N N . LYS B 1 115 ? -2.377 31.562 18.641 1 97.62 115 LYS B N 1
ATOM 2744 C CA . LYS B 1 115 ? -3.482 30.625 18.797 1 97.62 115 LYS B CA 1
ATOM 2745 C C . LYS B 1 115 ? -3.906 30.047 17.453 1 97.62 115 LYS B C 1
ATOM 2747 O O . LYS B 1 115 ? -5.059 29.641 17.281 1 97.62 115 LYS B O 1
ATOM 2752 N N . VAL B 1 116 ? -3.018 30.094 16.5 1 98.5 116 VAL B N 1
ATOM 2753 C CA . VAL B 1 116 ? -3.271 29.453 15.219 1 98.5 116 VAL B CA 1
ATOM 2754 C C . VAL B 1 116 ? -3.244 27.938 15.383 1 98.5 116 VAL B C 1
ATOM 2756 O O . VAL B 1 116 ? -2.314 27.391 15.977 1 98.5 116 VAL B O 1
ATOM 2759 N N . LYS B 1 117 ? -4.312 27.25 14.938 1 98.75 117 LYS B N 1
ATOM 2760 C CA . LYS B 1 117 ? -4.289 25.797 14.875 1 98.75 117 LYS B CA 1
ATOM 2761 C C . LYS B 1 117 ? -3.371 25.297 13.758 1 98.75 117 LYS B C 1
ATOM 2763 O O . LYS B 1 117 ? -3.539 25.672 12.594 1 98.75 117 LYS B O 1
ATOM 2768 N N . LEU B 1 118 ? -2.424 24.438 14.172 1 98.81 118 LEU B N 1
ATOM 2769 C CA . LEU B 1 118 ? -1.379 24.062 13.219 1 98.81 118 LEU B CA 1
ATOM 2770 C C . LEU B 1 118 ? -1.423 22.578 12.93 1 98.81 118 LEU B C 1
ATOM 2772 O O . LEU B 1 118 ? -1.875 21.781 13.758 1 98.81 118 LEU B O 1
ATOM 2776 N N . ASN B 1 119 ? -1.096 22.188 11.758 1 98.88 119 ASN B N 1
ATOM 2777 C CA . ASN B 1 119 ? -0.719 20.844 11.312 1 98.88 119 ASN B CA 1
ATOM 2778 C C . ASN B 1 119 ? 0.707 20.812 10.773 1 98.88 119 ASN B C 1
ATOM 2780 O O . ASN B 1 119 ? 0.938 21.125 9.602 1 98.88 119 ASN B O 1
ATOM 2784 N N . VAL B 1 120 ? 1.664 20.5 11.609 1 98.88 120 VAL B N 1
ATOM 2785 C CA . VAL B 1 120 ? 3.045 20.438 11.148 1 98.88 120 VAL B CA 1
ATOM 2786 C C . VAL B 1 120 ? 3.295 19.141 10.406 1 98.88 120 VAL B C 1
ATOM 2788 O O . VAL B 1 120 ? 3.037 18.047 10.938 1 98.88 120 VAL B O 1
ATOM 2791 N N . THR B 1 121 ? 3.848 19.25 9.141 1 98.81 121 THR B N 1
ATOM 2792 C CA . THR B 1 121 ? 3.836 18.094 8.234 1 98.81 121 THR B CA 1
ATOM 2793 C C . THR B 1 121 ? 5.234 17.828 7.691 1 98.81 121 THR B C 1
ATOM 2795 O O . THR B 1 121 ? 6.188 18.531 8.031 1 98.81 121 THR B O 1
ATOM 2798 N N . ALA B 1 122 ? 5.359 16.75 6.934 1 98.69 122 ALA B N 1
ATOM 2799 C CA . ALA B 1 122 ? 6.598 16.281 6.324 1 98.69 122 ALA B CA 1
ATOM 2800 C C . ALA B 1 122 ? 7.586 15.812 7.383 1 98.69 122 ALA B C 1
ATOM 2802 O O . ALA B 1 122 ? 8.797 15.953 7.223 1 98.69 122 ALA B O 1
ATOM 2803 N N . ILE B 1 123 ? 7.035 15.289 8.453 1 98.94 123 ILE B N 1
ATOM 2804 C CA . ILE B 1 123 ? 7.855 14.773 9.539 1 98.94 123 ILE B CA 1
ATOM 2805 C C . ILE B 1 123 ? 8.164 13.297 9.297 1 98.94 123 ILE B C 1
ATOM 2807 O O . ILE B 1 123 ? 7.285 12.531 8.891 1 98.94 123 ILE B O 1
ATOM 2811 N N . MET B 1 124 ? 9.469 12.852 9.617 1 98.81 124 MET B N 1
ATOM 2812 C CA . MET B 1 124 ? 9.797 11.445 9.398 1 98.81 124 MET B CA 1
ATOM 2813 C C . MET B 1 124 ? 10.719 10.922 10.492 1 98.81 124 MET B C 1
ATOM 2815 O O . MET B 1 124 ? 11.062 9.742 10.508 1 98.81 124 MET B O 1
ATOM 2819 N N . THR B 1 125 ? 11.133 11.812 11.484 1 98.81 125 THR B N 1
ATOM 2820 C CA . THR B 1 125 ? 12.039 11.359 12.531 1 98.81 125 THR B CA 1
ATOM 2821 C C . THR B 1 125 ? 11.508 11.75 13.914 1 98.81 125 THR B C 1
ATOM 2823 O O . THR B 1 125 ? 10.703 12.672 14.031 1 98.81 125 THR B O 1
ATOM 2826 N N . LEU B 1 126 ? 12 11.023 14.914 1 98.81 126 LEU B N 1
ATOM 2827 C CA . LEU B 1 126 ? 11.602 11.32 16.281 1 98.81 126 LEU B CA 1
ATOM 2828 C C . LEU B 1 126 ? 12.18 12.664 16.734 1 98.81 126 LEU B C 1
ATOM 2830 O O . LEU B 1 126 ? 11.555 13.375 17.516 1 98.81 126 LEU B O 1
ATOM 2834 N N . ALA B 1 127 ? 13.344 13.008 16.25 1 98.75 127 ALA B N 1
ATOM 2835 C CA . ALA B 1 127 ? 13.914 14.312 16.562 1 98.75 127 ALA B CA 1
ATOM 2836 C C . ALA B 1 127 ? 13.008 15.438 16.078 1 98.75 127 ALA B C 1
ATOM 2838 O O . ALA B 1 127 ? 12.781 16.406 16.797 1 98.75 127 ALA B O 1
ATOM 2839 N N . GLN B 1 128 ? 12.5 15.312 14.906 1 98.88 128 GLN B N 1
ATOM 2840 C CA . GLN B 1 128 ? 11.562 16.297 14.367 1 98.88 128 GLN B CA 1
ATOM 2841 C C . GLN B 1 128 ? 10.297 16.375 15.219 1 98.88 128 GLN B C 1
ATOM 2843 O O . GLN B 1 128 ? 9.812 17.469 15.531 1 98.88 128 GLN B O 1
ATOM 2848 N N . VAL B 1 129 ? 9.758 15.203 15.578 1 98.88 129 VAL B N 1
ATOM 2849 C CA . VAL B 1 129 ? 8.57 15.164 16.422 1 98.88 129 VAL B CA 1
ATOM 2850 C C . VAL B 1 129 ? 8.836 15.906 17.719 1 98.88 129 VAL B C 1
ATOM 2852 O O . VAL B 1 129 ? 8.055 16.781 18.125 1 98.88 129 VAL B O 1
ATOM 2855 N N . ARG B 1 130 ? 9.93 15.586 18.344 1 98.44 130 ARG B N 1
ATOM 2856 C CA . ARG B 1 130 ? 10.305 16.188 19.625 1 98.44 130 ARG B CA 1
ATOM 2857 C C . ARG B 1 130 ? 10.367 17.719 19.5 1 98.44 130 ARG B C 1
ATOM 2859 O O . ARG B 1 130 ? 9.781 18.422 20.328 1 98.44 130 ARG B O 1
ATOM 2866 N N . ASP B 1 131 ? 11.016 18.203 18.531 1 98.44 131 ASP B N 1
ATOM 2867 C CA . ASP B 1 131 ? 11.234 19.641 18.391 1 98.44 131 ASP B CA 1
ATOM 2868 C C . ASP B 1 131 ? 9.938 20.359 18.031 1 98.44 131 ASP B C 1
ATOM 2870 O O . ASP B 1 131 ? 9.703 21.484 18.484 1 98.44 131 ASP B O 1
ATOM 2874 N N . VAL B 1 132 ? 9.094 19.734 17.203 1 98.69 132 VAL B N 1
ATOM 2875 C CA . VAL B 1 132 ? 7.801 20.297 16.844 1 98.69 132 VAL B CA 1
ATOM 2876 C C . VAL B 1 132 ? 6.922 20.391 18.094 1 98.69 132 VAL B C 1
ATOM 2878 O O . VAL B 1 132 ? 6.348 21.453 18.375 1 98.69 132 VAL B O 1
ATOM 2881 N N . VAL B 1 133 ? 6.867 19.312 18.844 1 98.06 133 VAL B N 1
ATOM 2882 C CA . VAL B 1 133 ? 6.035 19.281 20.031 1 98.06 133 VAL B CA 1
ATOM 2883 C C . VAL B 1 133 ? 6.488 20.359 21.016 1 98.06 133 VAL B C 1
ATOM 2885 O O . VAL B 1 133 ? 5.664 21.016 21.641 1 98.06 133 VAL B O 1
ATOM 2888 N N . ALA B 1 134 ? 7.773 20.562 21.125 1 97.38 134 ALA B N 1
ATOM 2889 C CA . ALA B 1 134 ? 8.336 21.578 22.031 1 97.38 134 ALA B CA 1
ATOM 2890 C C . ALA B 1 134 ? 7.945 22.984 21.578 1 97.38 134 ALA B C 1
ATOM 2892 O O . ALA B 1 134 ? 7.848 23.906 22.391 1 97.38 134 ALA B O 1
ATOM 2893 N N . ALA B 1 135 ? 7.73 23.172 20.312 1 97.88 135 ALA B N 1
ATOM 2894 C CA . ALA B 1 135 ? 7.441 24.484 19.75 1 97.88 135 ALA B CA 1
ATOM 2895 C C . ALA B 1 135 ? 5.949 24.797 19.828 1 97.88 135 ALA B C 1
ATOM 2897 O O . ALA B 1 135 ? 5.551 25.969 19.766 1 97.88 135 ALA B O 1
ATOM 2898 N N . LEU B 1 136 ? 5.105 23.781 19.938 1 97.19 136 LEU B N 1
ATOM 2899 C CA . LEU B 1 136 ? 3.658 23.953 19.953 1 97.19 136 LEU B CA 1
ATOM 2900 C C . LEU B 1 136 ? 3.193 24.531 21.281 1 97.19 136 LEU B C 1
ATOM 2902 O O . LEU B 1 136 ? 3.945 24.531 22.25 1 97.19 136 LEU B O 1
ATOM 2906 N N . ASP B 1 137 ? 2.025 25.203 21.312 1 94.5 137 ASP B N 1
ATOM 2907 C CA . ASP B 1 137 ? 1.315 25.578 22.531 1 94.5 137 ASP B CA 1
ATOM 2908 C C . ASP B 1 137 ? 0.441 24.422 23.031 1 94.5 137 ASP B C 1
ATOM 2910 O O . ASP B 1 137 ? -0.439 23.953 22.312 1 94.5 137 ASP B O 1
ATOM 2914 N N . PRO B 1 138 ? 0.699 23.938 24.234 1 91.5 138 PRO B N 1
ATOM 2915 C CA . PRO B 1 138 ? -0.002 22.75 24.734 1 91.5 138 PRO B CA 1
ATOM 2916 C C . PRO B 1 138 ? -1.504 22.984 24.891 1 91.5 138 PRO B C 1
ATOM 2918 O O . PRO B 1 138 ? -2.258 22.031 25.094 1 91.5 138 PRO B O 1
ATOM 2921 N N . ASN B 1 139 ? -1.954 24.172 24.734 1 92.31 139 ASN B N 1
ATOM 2922 C CA . ASN B 1 139 ? -3.363 24.484 24.938 1 92.31 139 ASN B CA 1
ATOM 2923 C C . ASN B 1 139 ? -4.078 24.781 23.625 1 92.31 139 ASN B C 1
ATOM 2925 O O . ASN B 1 139 ? -5.281 25.047 23.609 1 92.31 139 ASN B O 1
ATOM 2929 N N . VAL B 1 140 ? -3.41 24.844 22.531 1 95.62 140 VAL B N 1
ATOM 2930 C CA . VAL B 1 140 ? -3.986 25.109 21.219 1 95.62 140 VAL B CA 1
ATOM 2931 C C . VAL B 1 140 ? -4.016 23.828 20.406 1 95.62 140 VAL B C 1
ATOM 2933 O O . VAL B 1 140 ? -2.984 23.172 20.219 1 95.62 140 VAL B O 1
ATOM 2936 N N . PRO B 1 141 ? -5.234 23.359 19.938 1 97.88 141 PRO B N 1
ATOM 2937 C CA . PRO B 1 141 ? -5.309 22.156 19.125 1 97.88 141 PRO B CA 1
ATOM 2938 C C . PRO B 1 141 ? -4.367 22.203 17.922 1 97.88 141 PRO B C 1
ATOM 2940 O O . PRO B 1 141 ? -4.309 23.203 17.203 1 97.88 141 PRO B O 1
ATOM 2943 N N . SER B 1 142 ? -3.586 21.203 17.734 1 98.5 142 SER B N 1
ATOM 2944 C CA . SER B 1 142 ? -2.637 21.078 16.625 1 98.5 142 SER B CA 1
ATOM 2945 C C . SER B 1 142 ? -2.473 19.625 16.203 1 98.5 142 SER B C 1
ATOM 2947 O O . SER B 1 142 ? -2.908 18.703 16.906 1 98.5 142 SER B O 1
ATOM 2949 N N . TYR B 1 143 ? -1.951 19.453 15.047 1 98.88 143 TYR B N 1
ATOM 2950 C CA . TYR B 1 143 ? -1.6 18.125 14.539 1 98.88 143 TYR B CA 1
ATOM 2951 C C . TYR B 1 143 ? -0.102 18.031 14.273 1 98.88 143 TYR B C 1
ATOM 2953 O O . TYR B 1 143 ? 0.533 19.016 13.883 1 98.88 143 TYR B O 1
ATOM 2961 N N . VAL B 1 144 ? 0.443 16.922 14.547 1 98.88 144 VAL B N 1
ATOM 2962 C CA . VAL B 1 144 ? 1.794 16.516 14.172 1 98.88 144 VAL B CA 1
ATOM 2963 C C . VAL B 1 144 ? 1.729 15.352 13.18 1 98.88 144 VAL B C 1
ATOM 2965 O O . VAL B 1 144 ? 1.413 14.227 13.555 1 98.88 144 VAL B O 1
ATOM 2968 N N . SER B 1 145 ? 2.057 15.617 11.938 1 98.94 145 SER B N 1
ATOM 2969 C CA . SER B 1 145 ? 1.834 14.664 10.859 1 98.94 145 SER B CA 1
ATOM 2970 C C . SER B 1 145 ? 3.121 13.93 10.492 1 98.94 145 SER B C 1
ATOM 2972 O O . SER B 1 145 ? 4.008 14.508 9.859 1 98.94 145 SER B O 1
ATOM 2974 N N . VAL B 1 146 ? 3.207 12.703 10.867 1 98.94 146 VAL B N 1
ATOM 2975 C CA . VAL B 1 146 ? 4.344 11.844 10.547 1 98.94 146 VAL B CA 1
ATOM 2976 C C . VAL B 1 146 ? 4.023 11 9.32 1 98.94 146 VAL B C 1
ATOM 2978 O O . VAL B 1 146 ? 2.963 10.375 9.242 1 98.94 146 VAL B O 1
ATOM 2981 N N . PHE B 1 147 ? 4.938 11.062 8.367 1 98.88 147 PHE B N 1
ATOM 2982 C CA . PHE B 1 147 ? 4.73 10.328 7.121 1 98.88 147 PHE B CA 1
ATOM 2983 C C . PHE B 1 147 ? 5.145 8.867 7.281 1 98.88 147 PHE B C 1
ATOM 2985 O O . PHE B 1 147 ? 6.109 8.422 6.66 1 98.88 147 PHE B O 1
ATOM 2992 N N . ALA B 1 148 ? 4.32 8.125 7.957 1 98.88 148 ALA B N 1
ATOM 2993 C CA . ALA B 1 148 ? 4.582 6.727 8.289 1 98.88 148 ALA B CA 1
ATOM 2994 C C . ALA B 1 148 ? 4.715 5.875 7.035 1 98.88 148 ALA B C 1
ATOM 2996 O O . ALA B 1 148 ? 5.551 4.969 6.977 1 98.88 148 ALA B O 1
ATOM 2997 N N . GLY B 1 149 ? 3.83 6.125 6.051 1 98.56 149 GLY B N 1
ATOM 2998 C CA . GLY B 1 149 ? 3.92 5.375 4.809 1 98.56 149 GLY B CA 1
ATOM 2999 C C . GLY B 1 149 ? 5.242 5.566 4.09 1 98.56 149 GLY B C 1
ATOM 3000 O O . GLY B 1 149 ? 5.766 4.633 3.48 1 98.56 149 GLY B O 1
ATOM 3001 N N . ARG B 1 150 ? 5.793 6.785 4.121 1 98.62 150 ARG B N 1
ATOM 3002 C CA . ARG B 1 150 ? 7.086 7.039 3.496 1 98.62 150 ARG B CA 1
ATOM 3003 C C . ARG B 1 150 ? 8.211 6.363 4.273 1 98.62 150 ARG B C 1
ATOM 3005 O O . ARG B 1 150 ? 9.195 5.906 3.688 1 98.62 150 ARG B O 1
ATOM 3012 N N . ILE B 1 151 ? 8.078 6.371 5.602 1 98.81 151 ILE B N 1
ATOM 3013 C CA . ILE B 1 151 ? 9.031 5.602 6.391 1 98.81 151 ILE B CA 1
ATOM 3014 C C . ILE B 1 151 ? 9.016 4.141 5.941 1 98.81 151 ILE B C 1
ATOM 3016 O O . ILE B 1 151 ? 10.07 3.541 5.715 1 98.81 151 ILE B O 1
ATOM 3020 N N . ALA B 1 152 ? 7.855 3.576 5.742 1 98.62 152 ALA B N 1
ATOM 3021 C CA . ALA B 1 152 ? 7.703 2.197 5.285 1 98.62 152 ALA B CA 1
ATOM 3022 C C . ALA B 1 152 ? 8.289 2.014 3.887 1 98.62 152 ALA B C 1
ATOM 3024 O O . ALA B 1 152 ? 8.812 0.946 3.562 1 98.62 152 ALA B O 1
ATOM 3025 N N . ASP B 1 153 ? 8.227 3.053 3.07 1 98.38 153 ASP B N 1
ATOM 3026 C CA . ASP B 1 153 ? 8.797 3.01 1.729 1 98.38 153 ASP B CA 1
ATOM 3027 C C . ASP B 1 153 ? 10.312 2.789 1.782 1 98.38 153 ASP B C 1
ATOM 3029 O O . ASP B 1 153 ? 10.93 2.43 0.777 1 98.38 153 ASP B O 1
ATOM 3033 N N . THR B 1 154 ? 10.945 3.016 2.928 1 98.31 154 THR B N 1
ATOM 3034 C CA . THR B 1 154 ? 12.391 2.854 3.045 1 98.31 154 THR B CA 1
ATOM 3035 C C . THR B 1 154 ? 12.734 1.478 3.607 1 98.31 154 THR B C 1
ATOM 3037 O O . THR B 1 154 ? 13.891 1.212 3.943 1 98.31 154 THR B O 1
ATOM 3040 N N . GLY B 1 155 ? 11.734 0.659 3.797 1 97.5 155 GLY B N 1
ATOM 3041 C CA . GLY B 1 155 ? 11.961 -0.681 4.316 1 97.5 155 GLY B CA 1
ATOM 3042 C C . GLY B 1 155 ? 11.906 -0.751 5.828 1 97.5 155 GLY B C 1
ATOM 3043 O O . GLY B 1 155 ? 12.062 -1.826 6.41 1 97.5 155 GLY B O 1
ATOM 3044 N N . ARG B 1 156 ? 11.633 0.376 6.457 1 97.69 156 ARG B N 1
ATOM 3045 C CA . ARG B 1 156 ? 11.57 0.424 7.914 1 97.69 156 ARG B CA 1
ATOM 3046 C C . ARG B 1 156 ? 10.125 0.307 8.398 1 97.69 156 ARG B C 1
ATOM 3048 O O . ARG B 1 156 ? 9.219 0.902 7.816 1 97.69 156 ARG B O 1
ATOM 3055 N N . ASP B 1 157 ? 9.961 -0.541 9.359 1 97.88 157 ASP B N 1
ATOM 3056 C CA . ASP B 1 157 ? 8.664 -0.583 10.031 1 97.88 157 ASP B CA 1
ATOM 3057 C C . ASP B 1 157 ? 8.375 0.735 10.742 1 97.88 157 ASP B C 1
ATOM 3059 O O . ASP B 1 157 ? 9.117 1.139 11.641 1 97.88 157 ASP B O 1
ATOM 3063 N N . PRO B 1 158 ? 7.309 1.361 10.414 1 98.62 158 PRO B N 1
ATOM 3064 C CA . PRO B 1 158 ? 7.059 2.668 11.023 1 98.62 158 PRO B CA 1
ATOM 3065 C C . PRO B 1 158 ? 6.484 2.559 12.438 1 98.62 158 PRO B C 1
ATOM 3067 O O . PRO B 1 158 ? 6.426 3.553 13.164 1 98.62 158 PRO B O 1
ATOM 3070 N N . ILE B 1 159 ? 6.02 1.421 12.859 1 98.62 159 ILE B N 1
ATOM 3071 C CA . ILE B 1 159 ? 5.242 1.243 14.078 1 98.62 159 ILE B CA 1
ATOM 3072 C C . ILE B 1 159 ? 6.066 1.688 15.281 1 98.62 159 ILE B C 1
ATOM 3074 O O . ILE B 1 159 ? 5.598 2.477 16.109 1 98.62 159 ILE B O 1
ATOM 3078 N N . PRO B 1 160 ? 7.348 1.239 15.445 1 98.62 160 PRO B N 1
ATOM 3079 C CA . PRO B 1 160 ? 8.109 1.683 16.609 1 98.62 160 PRO B CA 1
ATOM 3080 C C . PRO B 1 160 ? 8.25 3.201 16.688 1 98.62 160 PRO B C 1
ATOM 3082 O O . PRO B 1 160 ? 8.109 3.789 17.766 1 98.62 160 PRO B O 1
ATOM 3085 N N . LEU B 1 161 ? 8.547 3.822 15.57 1 98.81 161 LEU B N 1
ATOM 3086 C CA . LEU B 1 161 ? 8.672 5.277 15.531 1 98.81 161 LEU B CA 1
ATOM 3087 C C . LEU B 1 161 ? 7.348 5.945 15.891 1 98.81 161 LEU B C 1
ATOM 3089 O O . LEU B 1 161 ? 7.316 6.879 16.688 1 98.81 161 LEU B O 1
ATOM 3093 N N . MET B 1 162 ? 6.246 5.43 15.352 1 98.94 162 MET B N 1
ATOM 3094 C CA . MET B 1 162 ? 4.926 6 15.602 1 98.94 162 MET B CA 1
ATOM 3095 C C . MET B 1 162 ? 4.527 5.828 17.062 1 98.94 162 MET B C 1
ATOM 3097 O O . MET B 1 162 ? 3.932 6.727 17.656 1 98.94 162 MET B O 1
ATOM 3101 N N . MET B 1 163 ? 4.863 4.684 17.609 1 98.88 163 MET B N 1
ATOM 3102 C CA . MET B 1 163 ? 4.574 4.449 19.031 1 98.88 163 MET B CA 1
ATOM 3103 C C . MET B 1 163 ? 5.324 5.445 19.906 1 98.88 163 MET B C 1
ATOM 3105 O O . MET B 1 163 ? 4.758 5.992 20.844 1 98.88 163 MET B O 1
ATOM 3109 N N . ALA B 1 164 ? 6.566 5.656 19.609 1 98.81 164 ALA B N 1
ATOM 3110 C CA . ALA B 1 164 ? 7.367 6.625 20.344 1 98.81 164 ALA B CA 1
ATOM 3111 C C . ALA B 1 164 ? 6.789 8.031 20.203 1 98.81 164 ALA B C 1
ATOM 3113 O O . ALA B 1 164 ? 6.773 8.797 21.172 1 98.81 164 ALA B O 1
ATOM 3114 N N . ALA B 1 165 ? 6.352 8.359 19.016 1 98.88 165 ALA B N 1
ATOM 3115 C CA . ALA B 1 165 ? 5.75 9.672 18.781 1 98.88 165 ALA B CA 1
ATOM 3116 C C . ALA B 1 165 ? 4.48 9.852 19.609 1 98.88 165 ALA B C 1
ATOM 3118 O O . ALA B 1 165 ? 4.246 10.93 20.156 1 98.88 165 ALA B O 1
ATOM 3119 N N . VAL B 1 166 ? 3.613 8.82 19.641 1 98.62 166 VAL B N 1
ATOM 3120 C CA . VAL B 1 166 ? 2.412 8.867 20.469 1 98.62 166 VAL B CA 1
ATOM 3121 C C . VAL B 1 166 ? 2.785 9.219 21.906 1 98.62 166 VAL B C 1
ATOM 3123 O O . VAL B 1 166 ? 2.146 10.07 22.531 1 98.62 166 VAL B O 1
ATOM 3126 N N . GLU B 1 167 ? 3.799 8.617 22.422 1 98.12 167 GLU B N 1
ATOM 3127 C CA . GLU B 1 167 ? 4.25 8.867 23.781 1 98.12 167 GLU B CA 1
ATOM 3128 C C . GLU B 1 167 ? 4.746 10.297 23.953 1 98.12 167 GLU B C 1
ATOM 3130 O O . GLU B 1 167 ? 4.469 10.945 24.953 1 98.12 167 GLU B O 1
ATOM 3135 N N . MET B 1 168 ? 5.473 10.805 23 1 97.38 168 MET B N 1
ATOM 3136 C CA . MET B 1 168 ? 6.039 12.148 23.062 1 97.38 168 MET B CA 1
ATOM 3137 C C . MET B 1 168 ? 4.941 13.203 23.125 1 97.38 168 MET B C 1
ATOM 3139 O O . MET B 1 168 ? 5.109 14.25 23.75 1 97.38 168 MET B O 1
ATOM 3143 N N . LEU B 1 169 ? 3.848 12.953 22.484 1 97.44 169 LEU B N 1
ATOM 3144 C CA . LEU B 1 169 ? 2.791 13.953 22.359 1 97.44 169 LEU B CA 1
ATOM 3145 C C . LEU B 1 169 ? 1.991 14.055 23.656 1 97.44 169 LEU B C 1
ATOM 3147 O O . LEU B 1 169 ? 1.189 14.977 23.828 1 97.44 169 LEU B O 1
ATOM 3151 N N . LYS B 1 170 ? 2.217 13.18 24.656 1 94.5 170 LYS B N 1
ATOM 3152 C CA . LYS B 1 170 ? 1.492 13.211 25.922 1 94.5 170 LYS B CA 1
ATOM 3153 C C . LYS B 1 170 ? 1.753 14.516 26.672 1 94.5 170 LYS B C 1
ATOM 3155 O O . LYS B 1 170 ? 0.925 14.953 27.469 1 94.5 170 LYS B O 1
ATOM 3160 N N . ILE B 1 171 ? 2.852 15.172 26.422 1 91.81 171 ILE B N 1
ATOM 3161 C CA . ILE B 1 171 ? 3.203 16.406 27.109 1 91.81 171 ILE B CA 1
ATOM 3162 C C . ILE B 1 171 ? 2.471 17.578 26.484 1 91.81 171 ILE B C 1
ATOM 3164 O O . ILE B 1 171 ? 2.498 18.703 27 1 91.81 171 ILE B O 1
ATOM 3168 N N . ALA B 1 172 ? 1.92 17.469 25.344 1 92.31 172 ALA B N 1
ATOM 3169 C CA . ALA B 1 172 ? 1.07 18.422 24.656 1 92.31 172 ALA B CA 1
ATOM 3170 C C . ALA B 1 172 ? -0.306 17.828 24.359 1 92.31 172 ALA B C 1
ATOM 3172 O O . ALA B 1 172 ? -0.615 17.5 23.219 1 92.31 172 ALA B O 1
ATOM 3173 N N . PRO B 1 173 ? -1.154 17.844 25.281 1 92.31 173 PRO B N 1
ATOM 3174 C CA . PRO B 1 173 ? -2.383 17.047 25.188 1 92.31 173 PRO B CA 1
ATOM 3175 C C . PRO B 1 173 ? -3.355 17.594 24.156 1 92.31 173 PRO B C 1
ATOM 3177 O O . PRO B 1 173 ? -4.25 16.875 23.703 1 92.31 173 PRO B O 1
ATOM 3180 N N . ALA B 1 174 ? -3.211 18.891 23.766 1 96.81 174 ALA B N 1
ATOM 3181 C CA . ALA B 1 174 ? -4.105 19.453 22.766 1 96.81 174 ALA B CA 1
ATOM 3182 C C . ALA B 1 174 ? -3.643 19.078 21.359 1 96.81 174 ALA B C 1
ATOM 3184 O O . ALA B 1 174 ? -4.367 19.281 20.375 1 96.81 174 ALA B O 1
ATOM 3185 N N . ALA B 1 175 ? -2.404 18.562 21.266 1 97.88 175 ALA B N 1
ATOM 3186 C CA . ALA B 1 175 ? -1.877 18.125 19.984 1 97.88 175 ALA B CA 1
ATOM 3187 C C . ALA B 1 175 ? -2.223 16.672 19.703 1 97.88 175 ALA B C 1
ATOM 3189 O O . ALA B 1 175 ? -2.287 15.852 20.625 1 97.88 175 ALA B O 1
ATOM 3190 N N . GLU B 1 176 ? -2.498 16.328 18.516 1 98.75 176 GLU B N 1
ATOM 3191 C CA . GLU B 1 176 ? -2.797 14.977 18.078 1 98.75 176 GLU B CA 1
ATOM 3192 C C . GLU B 1 176 ? -1.827 14.516 16.984 1 98.75 176 GLU B C 1
ATOM 3194 O O . GLU B 1 176 ? -1.438 15.305 16.125 1 98.75 176 GLU B O 1
ATOM 3199 N N . LEU B 1 177 ? -1.412 13.281 17.078 1 98.94 177 LEU B N 1
ATOM 3200 C CA . LEU B 1 177 ? -0.535 12.672 16.078 1 98.94 177 LEU B CA 1
ATOM 3201 C C . LEU B 1 177 ? -1.332 12.195 14.875 1 98.94 177 LEU B C 1
ATOM 3203 O O . LEU B 1 177 ? -2.396 11.594 15.023 1 98.94 177 LEU B O 1
ATOM 3207 N N . ILE B 1 178 ? -0.835 12.516 13.664 1 98.94 178 ILE B N 1
ATOM 3208 C CA . ILE B 1 178 ? -1.438 12.023 12.43 1 98.94 178 ILE B CA 1
ATOM 3209 C C . ILE B 1 178 ? -0.5 11.023 11.766 1 98.94 178 ILE B C 1
ATOM 3211 O O . ILE B 1 178 ? 0.663 11.336 11.492 1 98.94 178 ILE B O 1
ATOM 3215 N N . TRP B 1 179 ? -0.961 9.797 11.578 1 98.94 179 TRP B N 1
ATOM 3216 C CA . TRP B 1 179 ? -0.363 8.867 10.625 1 98.94 179 TRP B CA 1
ATOM 3217 C C . TRP B 1 179 ? -0.646 9.305 9.195 1 98.94 179 TRP B C 1
ATOM 3219 O O . TRP B 1 179 ? -1.773 9.18 8.711 1 98.94 179 TRP B O 1
ATOM 3229 N N . ALA B 1 180 ? 0.369 9.82 8.531 1 98.81 180 ALA B N 1
ATOM 3230 C CA . ALA B 1 180 ? 0.177 10.344 7.184 1 98.81 180 ALA B CA 1
ATOM 3231 C C . ALA B 1 180 ? 0.769 9.406 6.141 1 98.81 180 ALA B C 1
ATOM 3233 O O . ALA B 1 180 ? 1.629 8.578 6.457 1 98.81 180 ALA B O 1
ATOM 3234 N N . SER B 1 181 ? 0.249 9.469 4.977 1 97.88 181 SER B N 1
ATOM 3235 C CA . SER B 1 181 ? 0.736 8.781 3.781 1 97.88 181 SER B CA 1
ATOM 3236 C C . SER B 1 181 ? 0.643 7.27 3.936 1 97.88 181 SER B C 1
ATOM 3238 O O . SER B 1 181 ? 1.592 6.547 3.619 1 97.88 181 SER B O 1
ATOM 3240 N N . PRO B 1 182 ? -0.437 6.766 4.457 1 98.38 182 PRO B N 1
ATOM 3241 C CA . PRO B 1 182 ? -0.537 5.305 4.527 1 98.38 182 PRO B CA 1
ATOM 3242 C C . PRO B 1 182 ? -0.468 4.641 3.154 1 98.38 182 PRO B C 1
ATOM 3244 O O . PRO B 1 182 ? -0.745 5.285 2.139 1 98.38 182 PRO B O 1
ATOM 3247 N N . ARG B 1 183 ? -0.123 3.393 3.123 1 97.88 183 ARG B N 1
ATOM 3248 C CA . ARG B 1 183 ? 0.039 2.641 1.882 1 97.88 183 ARG B CA 1
ATOM 3249 C C . ARG B 1 183 ? -1.018 1.547 1.762 1 97.88 183 ARG B C 1
ATOM 3251 O O . ARG B 1 183 ? -1.307 1.073 0.661 1 97.88 183 ARG B O 1
ATOM 3258 N N . GLU B 1 184 ? -1.521 1.077 2.834 1 97.75 184 GLU B N 1
ATOM 3259 C CA . GLU B 1 184 ? -2.52 0.014 2.766 1 97.75 184 GLU B CA 1
ATOM 3260 C C . GLU B 1 184 ? -3.582 0.186 3.848 1 97.75 184 GLU B C 1
ATOM 3262 O O . GLU B 1 184 ? -3.369 0.901 4.828 1 97.75 184 GLU B O 1
ATOM 3267 N N . LEU B 1 185 ? -4.703 -0.439 3.641 1 98.31 185 LEU B N 1
ATOM 3268 C CA . LEU B 1 185 ? -5.855 -0.33 4.527 1 98.31 185 LEU B CA 1
ATOM 3269 C C . LEU B 1 185 ? -5.492 -0.757 5.945 1 98.31 185 LEU B C 1
ATOM 3271 O O . LEU B 1 185 ? -5.953 -0.15 6.918 1 98.31 185 LEU B O 1
ATOM 3275 N N . LEU B 1 186 ? -4.664 -1.741 6.078 1 98.5 186 LEU B N 1
ATOM 3276 C CA . LEU B 1 186 ? -4.281 -2.293 7.375 1 98.5 186 LEU B CA 1
ATOM 3277 C C . LEU B 1 186 ? -3.652 -1.224 8.258 1 98.5 186 LEU B C 1
ATOM 3279 O O . LEU B 1 186 ? -3.711 -1.314 9.484 1 98.5 186 LEU B O 1
ATOM 3283 N N . ASN B 1 187 ? -3.076 -0.149 7.652 1 98.81 187 ASN B N 1
ATOM 3284 C CA . ASN B 1 187 ? -2.439 0.92 8.414 1 98.81 187 ASN B CA 1
ATOM 3285 C C . ASN B 1 187 ? -3.439 1.637 9.32 1 98.81 187 ASN B C 1
ATOM 3287 O O . ASN B 1 187 ? -3.068 2.16 10.367 1 98.81 187 ASN B O 1
ATOM 3291 N N . ILE B 1 188 ? -4.711 1.654 8.922 1 98.81 188 ILE B N 1
ATOM 3292 C CA . ILE B 1 188 ? -5.746 2.264 9.75 1 98.81 188 ILE B CA 1
ATOM 3293 C C . ILE B 1 188 ? -5.852 1.519 11.078 1 98.81 188 ILE B C 1
ATOM 3295 O O . ILE B 1 188 ? -5.871 2.137 12.148 1 98.81 188 ILE B O 1
ATOM 3299 N N . PHE B 1 189 ? -5.875 0.249 11.023 1 98.56 189 PHE B N 1
ATOM 3300 C CA . PHE B 1 189 ? -5.984 -0.577 12.219 1 98.56 189 PHE B CA 1
ATOM 3301 C C . PHE B 1 189 ? -4.695 -0.534 13.031 1 98.56 189 PHE B C 1
ATOM 3303 O O . PHE B 1 189 ? -4.73 -0.554 14.266 1 98.56 189 PHE B O 1
ATOM 3310 N N . GLN B 1 190 ? -3.564 -0.505 12.328 1 98.44 190 GLN B N 1
ATOM 3311 C CA . GLN B 1 190 ? -2.287 -0.375 13.023 1 98.44 190 GLN B CA 1
ATOM 3312 C C . GLN B 1 190 ? -2.207 0.946 13.781 1 98.44 190 GLN B C 1
ATOM 3314 O O . GLN B 1 190 ? -1.748 0.984 14.922 1 98.44 190 GLN B O 1
ATOM 3319 N N . ALA B 1 191 ? -2.576 2.02 13.109 1 98.81 191 ALA B N 1
ATOM 3320 C CA . ALA B 1 191 ? -2.633 3.316 13.781 1 98.81 191 ALA B CA 1
ATOM 3321 C C . ALA B 1 191 ? -3.52 3.256 15.023 1 98.81 191 ALA B C 1
ATOM 3323 O O . ALA B 1 191 ? -3.139 3.74 16.094 1 98.81 191 ALA B O 1
ATOM 3324 N N . ASP B 1 192 ? -4.703 2.65 14.891 1 98.81 192 ASP B N 1
ATOM 3325 C CA . ASP B 1 192 ? -5.637 2.502 16 1 98.81 192 ASP B CA 1
ATOM 3326 C C . ASP B 1 192 ? -5.008 1.711 17.141 1 98.81 192 ASP B C 1
ATOM 3328 O O . ASP B 1 192 ? -5.117 2.102 18.312 1 98.81 192 ASP B O 1
ATOM 3332 N N . ASP B 1 193 ? -4.352 0.634 16.812 1 98.19 193 ASP B N 1
ATOM 3333 C CA . ASP B 1 193 ? -3.805 -0.294 17.797 1 98.19 193 ASP B CA 1
ATOM 3334 C C . ASP B 1 193 ? -2.752 0.388 18.672 1 98.19 193 ASP B C 1
ATOM 3336 O O . ASP B 1 193 ? -2.621 0.073 19.859 1 98.19 193 ASP B O 1
ATOM 3340 N N . ILE B 1 194 ? -2.006 1.335 18.125 1 98.44 194 ILE B N 1
ATOM 3341 C CA . ILE B 1 194 ? -0.9 1.911 18.891 1 98.44 194 ILE B CA 1
ATOM 3342 C C . ILE B 1 194 ? -1.356 3.201 19.562 1 98.44 194 ILE B C 1
ATOM 3344 O O . ILE B 1 194 ? -0.557 3.893 20.203 1 98.44 194 ILE B O 1
ATOM 3348 N N . GLY B 1 195 ? -2.605 3.631 19.328 1 98.38 195 GLY B N 1
ATOM 3349 C CA . GLY B 1 195 ? -3.16 4.789 20.016 1 98.38 195 GLY B CA 1
ATOM 3350 C C . GLY B 1 195 ? -2.951 6.086 19.25 1 98.38 195 GLY B C 1
ATOM 3351 O O . GLY B 1 195 ? -3.061 7.172 19.828 1 98.38 195 GLY B O 1
ATOM 3352 N N . CYS B 1 196 ? -2.525 5.98 18 1 98.81 196 CYS B N 1
ATOM 3353 C CA . CYS B 1 196 ? -2.467 7.18 17.172 1 98.81 196 CYS B CA 1
ATOM 3354 C C . CYS B 1 196 ? -3.832 7.852 17.094 1 98.81 196 CYS B C 1
ATOM 3356 O O . CYS B 1 196 ? -4.855 7.176 16.953 1 98.81 196 CYS B O 1
ATOM 3358 N N . GLN B 1 197 ? -3.914 9.133 17.156 1 98.81 197 GLN B N 1
ATOM 3359 C CA . GLN B 1 197 ? -5.195 9.82 17.266 1 98.81 197 GLN B CA 1
ATOM 3360 C C . GLN B 1 197 ? -5.859 9.961 15.891 1 98.81 197 GLN B C 1
ATOM 3362 O O . GLN B 1 197 ? -7.082 9.867 15.781 1 98.81 197 GLN B O 1
ATOM 3367 N N . VAL B 1 198 ? -5.059 10.227 14.844 1 98.88 198 VAL B N 1
ATOM 3368 C CA . VAL B 1 198 ? -5.617 10.5 13.523 1 98.88 198 VAL B CA 1
ATOM 3369 C C . VAL B 1 198 ? -4.82 9.742 12.461 1 98.88 198 VAL B C 1
ATOM 3371 O O . VAL B 1 198 ? -3.619 9.523 12.617 1 98.88 198 VAL B O 1
ATOM 3374 N N . ILE B 1 199 ? -5.453 9.273 11.461 1 98.94 199 ILE B N 1
ATOM 3375 C CA . ILE B 1 199 ? -4.816 8.82 10.227 1 98.94 199 ILE B CA 1
ATOM 3376 C C . ILE B 1 199 ? -5.484 9.492 9.023 1 98.94 199 ILE B C 1
ATOM 3378 O O . ILE B 1 199 ? -6.711 9.609 8.977 1 98.94 199 ILE B O 1
ATOM 3382 N N . THR B 1 200 ? -4.719 10.062 8.156 1 98.88 200 THR B N 1
ATOM 3383 C CA . THR B 1 200 ? -5.273 10.672 6.953 1 98.88 200 THR B CA 1
ATOM 3384 C C . THR B 1 200 ? -5.023 9.789 5.73 1 98.88 200 THR B C 1
ATOM 3386 O O . THR B 1 200 ? -3.893 9.375 5.484 1 98.88 200 THR B O 1
ATOM 3389 N N . VAL B 1 201 ? -6.086 9.445 5.086 1 98.62 201 VAL B N 1
ATOM 3390 C CA . VAL B 1 201 ? -6.102 8.32 4.152 1 98.62 201 VAL B CA 1
ATOM 3391 C C . VAL B 1 201 ? -6.633 8.789 2.799 1 98.62 201 VAL B C 1
ATOM 3393 O O . VAL B 1 201 ? -7.57 9.586 2.732 1 98.62 201 VAL B O 1
ATOM 3396 N N . THR B 1 202 ? -6.055 8.352 1.762 1 96.81 202 THR B N 1
ATOM 3397 C CA . THR B 1 202 ? -6.5 8.695 0.416 1 96.81 202 THR B CA 1
ATOM 3398 C C . THR B 1 202 ? -7.836 8.031 0.1 1 96.81 202 THR B C 1
ATOM 3400 O O . THR B 1 202 ? -8.203 7.039 0.73 1 96.81 202 THR B O 1
ATOM 3403 N N . ASN B 1 203 ? -8.508 8.547 -0.948 1 95.44 203 ASN B N 1
ATOM 3404 C CA . ASN B 1 203 ? -9.797 8 -1.356 1 95.44 203 ASN B CA 1
ATOM 3405 C C . ASN B 1 203 ? -9.672 6.559 -1.85 1 95.44 203 ASN B C 1
ATOM 3407 O O . ASN B 1 203 ? -10.57 5.746 -1.646 1 95.44 203 ASN B O 1
ATOM 3411 N N . ASP B 1 204 ? -8.578 6.25 -2.496 1 94.88 204 ASP B N 1
ATOM 3412 C CA . ASP B 1 204 ? -8.367 4.91 -3.033 1 94.88 204 ASP B CA 1
ATOM 3413 C C . ASP B 1 204 ? -8.367 3.865 -1.921 1 94.88 204 ASP B C 1
ATOM 3415 O O . ASP B 1 204 ? -8.906 2.77 -2.088 1 94.88 204 ASP B O 1
ATOM 3419 N N . ILE B 1 205 ? -7.73 4.129 -0.799 1 97.38 205 ILE B N 1
ATOM 3420 C CA . ILE B 1 205 ? -7.711 3.209 0.334 1 97.38 205 ILE B CA 1
ATOM 3421 C C . ILE B 1 205 ? -9.07 3.219 1.029 1 97.38 205 ILE B C 1
ATOM 3423 O O . ILE B 1 205 ? -9.586 2.166 1.408 1 97.38 205 ILE B O 1
ATOM 3427 N N . LEU B 1 206 ? -9.656 4.391 1.155 1 97.75 206 LEU B N 1
ATOM 3428 C CA . LEU B 1 206 ? -10.93 4.527 1.853 1 97.75 206 LEU B CA 1
ATOM 3429 C C . LEU B 1 206 ? -12.023 3.732 1.146 1 97.75 206 LEU B C 1
ATOM 3431 O O . LEU B 1 206 ? -12.93 3.195 1.793 1 97.75 206 LEU B O 1
ATOM 3435 N N . LYS B 1 207 ? -11.984 3.652 -0.15 1 95.69 207 LYS B N 1
ATOM 3436 C CA . LYS B 1 207 ? -12.969 2.906 -0.928 1 95.69 207 LYS B CA 1
ATOM 3437 C C . LYS B 1 207 ? -12.969 1.43 -0.539 1 95.69 207 LYS B C 1
ATOM 3439 O O . LYS B 1 207 ? -13.977 0.736 -0.722 1 95.69 207 LYS B O 1
ATOM 3444 N N . LYS B 1 208 ? -11.891 0.949 0.014 1 97.31 208 LYS B N 1
ATOM 3445 C CA . LYS B 1 208 ? -11.75 -0.462 0.363 1 97.31 208 LYS B CA 1
ATOM 3446 C C . LYS B 1 208 ? -12.289 -0.739 1.763 1 97.31 208 LYS B C 1
ATOM 3448 O O . LYS B 1 208 ? -12.297 -1.886 2.215 1 97.31 208 LYS B O 1
ATOM 3453 N N . LEU B 1 209 ? -12.75 0.28 2.482 1 97.5 209 LEU B N 1
ATOM 3454 C CA . LEU B 1 209 ? -13.211 0.096 3.854 1 97.5 209 LEU B CA 1
ATOM 3455 C C . LEU B 1 209 ? -14.375 -0.889 3.908 1 97.5 209 LEU B C 1
ATOM 3457 O O . LEU B 1 209 ? -14.586 -1.552 4.926 1 97.5 209 LEU B O 1
ATOM 3461 N N . SER B 1 210 ? -15.133 -1.001 2.785 1 96.19 210 SER B N 1
ATOM 3462 C CA . SER B 1 210 ? -16.25 -1.938 2.73 1 96.19 210 SER B CA 1
ATOM 3463 C C . SER B 1 210 ? -15.758 -3.381 2.824 1 96.19 210 SER B C 1
ATOM 3465 O O . SER B 1 210 ? -16.547 -4.293 3.088 1 96.19 210 SER B O 1
ATOM 3467 N N . LEU B 1 211 ? -14.477 -3.65 2.629 1 97.88 211 LEU B N 1
ATOM 3468 C CA . LEU B 1 211 ? -13.906 -4.992 2.664 1 97.88 211 LEU B CA 1
ATOM 3469 C C . LEU B 1 211 ? -13.562 -5.402 4.094 1 97.88 211 LEU B C 1
ATOM 3471 O O . LEU B 1 211 ? -13.266 -6.566 4.355 1 97.88 211 LEU B O 1
ATOM 3475 N N . VAL B 1 212 ? -13.539 -4.438 5.02 1 98.12 212 VAL B N 1
ATOM 3476 C CA . VAL B 1 212 ? -13.164 -4.754 6.395 1 98.12 212 VAL B CA 1
ATOM 3477 C C . VAL B 1 212 ? -14.047 -5.879 6.926 1 98.12 212 VAL B C 1
ATOM 3479 O O . VAL B 1 212 ? -15.281 -5.777 6.898 1 98.12 212 VAL B O 1
ATOM 3482 N N . GLY B 1 213 ? -13.445 -7.004 7.363 1 97.44 213 GLY B N 1
ATOM 3483 C CA . GLY B 1 213 ? -14.164 -8.133 7.922 1 97.44 213 GLY B CA 1
ATOM 3484 C C . GLY B 1 213 ? -14.727 -9.062 6.867 1 97.44 213 GLY B C 1
ATOM 3485 O O . GLY B 1 213 ? -15.406 -10.047 7.191 1 97.44 213 GLY B O 1
ATOM 3486 N N . TYR B 1 214 ? -14.438 -8.781 5.605 1 97.88 214 TYR B N 1
ATOM 3487 C CA . TYR B 1 214 ? -14.953 -9.594 4.508 1 97.88 214 TYR B CA 1
ATOM 3488 C C . TYR B 1 214 ? -14.492 -11.039 4.629 1 97.88 214 TYR B C 1
ATOM 3490 O O . TYR B 1 214 ? -13.352 -11.305 5.027 1 97.88 214 TYR B O 1
ATOM 3498 N N . ASP B 1 215 ? -15.336 -11.945 4.375 1 98.44 215 ASP B N 1
ATOM 3499 C CA . ASP B 1 215 ? -15.016 -13.367 4.453 1 98.44 215 ASP B CA 1
ATOM 3500 C C . ASP B 1 215 ? -13.93 -13.734 3.441 1 98.44 215 ASP B C 1
ATOM 3502 O O . ASP B 1 215 ? -14.086 -13.508 2.242 1 98.44 215 ASP B O 1
ATOM 3506 N N . LEU B 1 216 ? -12.898 -14.336 3.939 1 98.62 216 LEU B N 1
ATOM 3507 C CA . LEU B 1 216 ? -11.727 -14.562 3.104 1 98.62 216 LEU B CA 1
ATOM 3508 C C . LEU B 1 216 ? -12.016 -15.617 2.041 1 98.62 216 LEU B C 1
ATOM 3510 O O . LEU B 1 216 ? -11.484 -15.555 0.93 1 98.62 216 LEU B O 1
ATOM 3514 N N . ASP B 1 217 ? -12.836 -16.641 2.307 1 98.56 217 ASP B N 1
ATOM 3515 C CA . ASP B 1 217 ? -13.219 -17.609 1.284 1 98.56 217 ASP B CA 1
ATOM 3516 C C . ASP B 1 217 ? -13.992 -16.938 0.156 1 98.56 217 ASP B C 1
ATOM 3518 O O . ASP B 1 217 ? -13.758 -17.219 -1.021 1 98.56 217 ASP B O 1
ATOM 3522 N N . THR B 1 218 ? -14.93 -16.094 0.577 1 98.69 218 THR B N 1
ATOM 3523 C CA . THR B 1 218 ? -15.711 -15.367 -0.417 1 98.69 218 THR B CA 1
ATOM 3524 C C . THR B 1 218 ? -14.82 -14.438 -1.23 1 98.69 218 THR B C 1
ATOM 3526 O O . THR B 1 218 ? -14.984 -14.32 -2.447 1 98.69 218 THR B O 1
ATOM 3529 N N . TYR B 1 219 ? -13.891 -13.789 -0.536 1 98.81 219 TYR B N 1
ATOM 3530 C CA . TYR B 1 219 ? -12.984 -12.875 -1.218 1 98.81 219 TYR B CA 1
ATOM 3531 C C . TYR B 1 219 ? -12.078 -13.625 -2.188 1 98.81 219 TYR B C 1
ATOM 3533 O O . TYR B 1 219 ? -11.789 -13.133 -3.279 1 98.81 219 TYR B O 1
ATOM 3541 N N . SER B 1 220 ? -11.586 -14.828 -1.804 1 98.81 220 SER B N 1
ATOM 3542 C CA . SER B 1 220 ? -10.859 -15.719 -2.695 1 98.81 220 SER B CA 1
ATOM 3543 C C . SER B 1 220 ? -11.656 -16.016 -3.961 1 98.81 220 SER B C 1
ATOM 3545 O O . SER B 1 220 ? -11.148 -15.875 -5.07 1 98.81 220 SER B O 1
ATOM 3547 N N . LEU B 1 221 ? -12.898 -16.312 -3.789 1 98.81 221 LEU B N 1
ATOM 3548 C CA . LEU B 1 221 ? -13.773 -16.609 -4.922 1 98.81 221 LEU B CA 1
ATOM 3549 C C . LEU B 1 221 ? -13.938 -15.375 -5.805 1 98.81 221 LEU B C 1
ATOM 3551 O O . LEU B 1 221 ? -13.914 -15.477 -7.031 1 98.81 221 LEU B O 1
ATOM 3555 N N . ASP B 1 222 ? -14.156 -14.219 -5.191 1 98.75 222 ASP B N 1
ATOM 3556 C CA . ASP B 1 222 ? -14.273 -12.977 -5.953 1 98.75 222 ASP B CA 1
ATOM 3557 C C . ASP B 1 222 ? -13.039 -12.758 -6.824 1 98.75 222 ASP B C 1
ATOM 3559 O O . ASP B 1 222 ? -13.148 -12.258 -7.945 1 98.75 222 ASP B O 1
ATOM 3563 N N . THR B 1 223 ? -11.836 -13.086 -6.289 1 98.56 223 THR B N 1
ATOM 3564 C CA . THR B 1 223 ? -10.578 -12.938 -7.02 1 98.56 223 THR B CA 1
ATOM 3565 C C . THR B 1 223 ? -10.555 -13.859 -8.234 1 98.56 223 THR B C 1
ATOM 3567 O O . THR B 1 223 ? -10.156 -13.445 -9.328 1 98.56 223 THR B O 1
ATOM 3570 N N . VAL B 1 224 ? -10.992 -15.102 -8.055 1 98.69 224 VAL B N 1
ATOM 3571 C CA . VAL B 1 224 ? -11.078 -16.062 -9.148 1 98.69 224 VAL B CA 1
ATOM 3572 C C . VAL B 1 224 ? -12.016 -15.523 -10.234 1 98.69 224 VAL B C 1
ATOM 3574 O O . VAL B 1 224 ? -11.68 -15.547 -11.414 1 98.69 224 VAL B O 1
ATOM 3577 N N . LYS B 1 225 ? -13.164 -15.039 -9.805 1 98.75 225 LYS B N 1
ATOM 3578 C CA . LYS B 1 225 ? -14.141 -14.492 -10.75 1 98.75 225 LYS B CA 1
ATOM 3579 C C . LYS B 1 225 ? -13.562 -13.297 -11.5 1 98.75 225 LYS B C 1
ATOM 3581 O O . LYS B 1 225 ? -13.789 -13.148 -12.703 1 98.75 225 LYS B O 1
ATOM 3586 N N . MET B 1 226 ? -12.875 -12.461 -10.805 1 98.5 226 MET B N 1
ATOM 3587 C CA . MET B 1 226 ? -12.25 -11.305 -11.43 1 98.5 226 MET B CA 1
ATOM 3588 C C . MET B 1 226 ? -11.281 -11.734 -12.523 1 98.5 226 MET B C 1
ATOM 3590 O O . MET B 1 226 ? -11.32 -11.219 -13.641 1 98.5 226 MET B O 1
ATOM 3594 N N . PHE B 1 227 ? -10.375 -12.727 -12.227 1 98.19 227 PHE B N 1
ATOM 3595 C CA . PHE B 1 227 ? -9.414 -13.203 -13.211 1 98.19 227 PHE B CA 1
ATOM 3596 C C . PHE B 1 227 ? -10.125 -13.812 -14.406 1 98.19 227 PHE B C 1
ATOM 3598 O O . PHE B 1 227 ? -9.742 -13.57 -15.555 1 98.19 227 PHE B O 1
ATOM 3605 N N . TYR B 1 228 ? -11.125 -14.57 -14.141 1 98.19 228 TYR B N 1
ATOM 3606 C CA . TYR B 1 228 ? -11.898 -15.188 -15.211 1 98.19 228 TYR B CA 1
ATOM 3607 C C . TYR B 1 228 ? -12.539 -14.125 -16.109 1 98.19 228 TYR B C 1
ATOM 3609 O O . TYR B 1 228 ? -12.414 -14.188 -17.328 1 98.19 228 TYR B O 1
ATOM 3617 N N . ASN B 1 229 ? -13.234 -13.195 -15.461 1 98.31 229 ASN B N 1
ATOM 3618 C CA . ASN B 1 229 ? -13.914 -12.133 -16.203 1 98.31 229 ASN B CA 1
ATOM 3619 C C . ASN B 1 229 ? -12.938 -11.297 -17.016 1 98.31 229 ASN B C 1
ATOM 3621 O O . ASN B 1 229 ? -13.227 -10.922 -18.156 1 98.31 229 ASN B O 1
ATOM 3625 N N . ASP B 1 230 ? -11.789 -10.992 -16.453 1 98.12 230 ASP B N 1
ATOM 3626 C CA . ASP B 1 230 ? -10.781 -10.195 -17.141 1 98.12 230 ASP B CA 1
ATOM 3627 C C . ASP B 1 230 ? -10.219 -10.945 -18.344 1 98.12 230 ASP B C 1
ATOM 3629 O O . ASP B 1 230 ? -10.016 -10.359 -19.406 1 98.12 230 ASP B O 1
ATOM 3633 N N . ALA B 1 231 ? -9.984 -12.25 -18.188 1 97.69 231 ALA B N 1
ATOM 3634 C CA . ALA B 1 231 ? -9.508 -13.062 -19.297 1 97.69 231 ALA B CA 1
ATOM 3635 C C . ALA B 1 231 ? -10.547 -13.156 -20.406 1 97.69 231 ALA B C 1
ATOM 3637 O O . ALA B 1 231 ? -10.219 -13.047 -21.594 1 97.69 231 ALA B O 1
ATOM 3638 N N . THR B 1 232 ? -11.789 -13.375 -19.984 1 96.81 232 THR B N 1
ATOM 3639 C CA . THR B 1 232 ? -12.891 -13.453 -20.938 1 96.81 232 THR B CA 1
ATOM 3640 C C . THR B 1 232 ? -13.047 -12.133 -21.688 1 96.81 232 THR B C 1
ATOM 3642 O O . THR B 1 232 ? -13.164 -12.125 -22.906 1 96.81 232 THR B O 1
ATOM 3645 N N . ALA B 1 233 ? -13.008 -11.055 -20.953 1 97.19 233 ALA B N 1
ATOM 3646 C CA . ALA B 1 233 ? -13.148 -9.727 -21.562 1 97.19 233 ALA B CA 1
ATOM 3647 C C . ALA B 1 233 ? -12 -9.43 -22.516 1 97.19 233 ALA B C 1
ATOM 3649 O O . ALA B 1 233 ? -12.188 -8.758 -23.531 1 97.19 233 ALA B O 1
ATOM 3650 N N . ALA B 1 234 ? -10.812 -9.938 -22.203 1 96.12 234 ALA B N 1
ATOM 3651 C CA . ALA B 1 234 ? -9.641 -9.727 -23.047 1 96.12 234 ALA B CA 1
ATOM 3652 C C . ALA B 1 234 ? -9.672 -10.633 -24.266 1 96.12 234 ALA B C 1
ATOM 3654 O O . ALA B 1 234 ? -8.898 -10.438 -25.219 1 96.12 234 ALA B O 1
ATOM 3655 N N . GLY B 1 235 ? -10.516 -11.656 -24.266 1 95.94 235 GLY B N 1
ATOM 3656 C CA . GLY B 1 235 ? -10.672 -12.547 -25.406 1 95.94 235 GLY B CA 1
ATOM 3657 C C . GLY B 1 235 ? -9.602 -13.617 -25.484 1 95.94 235 GLY B C 1
ATOM 3658 O O . GLY B 1 235 ? -9.242 -14.07 -26.562 1 95.94 235 GLY B O 1
ATOM 3659 N N . PHE B 1 236 ? -9.078 -14.055 -24.359 1 96.88 236 PHE B N 1
ATOM 3660 C CA . PHE B 1 236 ? -8.016 -15.047 -24.344 1 96.88 236 PHE B CA 1
ATOM 3661 C C . PHE B 1 236 ? -8.523 -16.391 -24.844 1 96.88 236 PHE B C 1
ATOM 3663 O O . PHE B 1 236 ? -9.641 -16.797 -24.531 1 96.88 236 PHE B O 1
ATOM 3670 N N . LYS B 1 237 ? -7.668 -16.984 -25.656 1 94.44 237 LYS B N 1
ATOM 3671 C CA . LYS B 1 237 ? -7.965 -18.312 -26.156 1 94.44 237 LYS B CA 1
ATOM 3672 C C . LYS B 1 237 ? -6.719 -19.203 -26.156 1 94.44 237 LYS B C 1
ATOM 3674 O O . LYS B 1 237 ? -5.609 -18.703 -26.391 1 94.44 237 LYS B O 1
ATOM 3679 N N . LEU B 1 238 ? -6.91 -20.406 -25.859 1 95.44 238 LEU B N 1
ATOM 3680 C CA . LEU B 1 238 ? -5.898 -21.453 -26 1 95.44 238 LEU B CA 1
ATOM 3681 C C . LEU B 1 238 ? -6.52 -22.734 -26.531 1 95.44 238 LEU B C 1
ATOM 3683 O O . LEU B 1 238 ? -7.645 -23.078 -26.156 1 95.44 238 LEU B O 1
#

Foldseek 3Di:
DDALVRFQAQEEAEAADLVLNLVLVPDPSHQYYEYDPVRNVVVPNDDLVVSLLVSCVRPAPHAYEDEQDDLDLVVSLVVQVVQQVSHVRYAYEDEQHGPVRHGCLQSQLVCQVVLHAYEYDPAAALVSLLSNLVSHDLVRAYEYEHAQQVNVVVVDHSLVVLLVSQVSCPVRNSYFYEHEDRDALVVSVSCRVSPHHYYYDYPVRVVCSVCVVPDVVVVVVVVVVVVVVVCVVVPDDD/DDALVRFQAQEEAEAADLVLNLVLVPDPSHQAYEYDPVRNVVVPNDDLVVSLLVSCVRPAPHAYEDEQDDLDLVVSLVVQVVQQVSHVRYAYEYEQHGPVRHGCLQSQLVCQVVLHAYEYDPAAALVSLLSNLVSHDLVRAYEYEHAQQVNVVVVDHSLVVLLVSQVSCVVRNSYFYEHEDRDALVVSVSCRVSPHHYYYDYPVRVVCSVCVVPDVVVVVVVVVVVVVVVCVVVPDDD

InterPro domains:
  IPR001585 Transaldolase/Fructose-6-phosphate aldolase [PF00923] (11-231)
  IPR001585 Transaldolase/Fructose-6-phosphate aldolase [PTHR10683] (51-215)
  IPR011861 Transaldolase, Staphylococcus-type [TIGR02134] (5-237)
  IPR013785 Aldolase-type TIM barrel [G3DSA:3.20.20.70] (1-233)

Radius of gyration: 24.62 Å; Cα contacts (8 Å, |Δi|>4): 989; chains: 2; bounding box: 42×72×56 Å

Solvent-accessible surface area (backbone atoms only — not comparable to full-atom values): 24292 Å² total; per-residue (Å²): 132,87,51,80,88,71,51,79,35,36,36,23,42,37,47,56,45,70,70,62,43,52,57,47,62,69,34,85,74,41,59,28,36,36,53,47,41,52,52,21,37,73,73,63,52,48,53,52,59,61,53,53,55,55,50,46,76,76,49,68,87,39,46,34,39,48,64,58,63,61,68,45,68,70,57,28,50,53,43,37,54,54,56,40,67,76,37,91,37,34,23,32,26,40,52,51,32,33,75,85,64,47,68,35,45,68,57,45,32,56,42,26,74,71,62,46,33,34,26,39,26,54,30,61,48,68,68,53,50,54,51,47,60,69,28,48,41,51,82,40,53,29,34,44,29,31,32,39,29,58,42,19,41,21,58,39,77,37,60,67,60,51,44,52,48,48,59,62,39,64,82,24,72,36,41,39,44,26,44,24,54,59,61,47,50,34,49,59,54,52,38,33,73,61,61,32,44,29,34,38,36,44,61,77,51,56,68,40,57,82,34,49,74,51,54,46,70,60,49,23,43,50,49,36,38,50,38,33,50,30,25,58,74,34,53,58,64,129,131,88,52,80,89,71,51,79,35,37,35,21,43,37,46,57,45,67,70,62,43,52,57,46,63,69,36,86,72,38,58,29,38,35,52,46,40,53,52,20,38,74,74,64,51,49,53,52,58,61,52,54,55,54,49,44,75,77,48,65,86,40,45,35,38,49,64,58,63,62,70,45,67,69,58,29,50,55,44,39,55,54,55,41,67,76,38,92,37,34,24,32,24,41,52,51,35,34,74,85,66,48,67,34,46,68,58,44,31,56,40,26,75,70,62,47,31,35,28,39,25,54,30,60,47,69,68,53,50,53,51,47,60,68,27,48,42,50,82,41,53,29,36,44,27,32,32,39,29,58,43,18,42,22,58,39,77,36,61,67,60,51,42,52,47,48,60,62,38,63,82,24,70,37,40,38,44,26,44,24,54,59,59,48,50,34,48,59,54,52,39,35,73,62,60,33,45,29,33,39,37,42,62,78,52,56,67,41,58,81,34,49,74,51,54,45,71,60,50,23,43,52,48,37,37,48,38,36,51,30,25,58,72,35,54,56,65,130

Organism: NCBI:txid484088

Nearest PDB structures (foldseek):
  4rxf-assembly1_C  TM=8.317E-01  e=1.089E-13  Escherichia coli K-12
  7qxf-assembly1_B  TM=8.211E-01  e=1.481E-13  Escherichia coli
  5zol-assembly1_B  TM=8.182E-01  e=1.781E-13  Escherichia coli K-12
  4rxg-assembly1_G  TM=8.311E-01  e=2.911E-13  Escherichia coli K-12
  1l6w-assembly1_A  TM=8.217E-01  e=1.057E-12  Escherichia coli

Sequence (476 aa):
MKKVEDLKVQIFADGADKAGMLEMYAKPYIKGLTTNPTLMKKVGITDYRAFCKDILTSIADKPLSFEVFSDDFDEMEKQALEIASWGDNVYVKIPVTNTKQETCYALVRKLAAKKVKLNVTAIMTLAQVRDVVAALDPNVPSYVSVFAGRIADTGRDPIPLMMAAVEMLKIAPAAELIWASPRELLNIFQADDIGCQVITVTNDILKKLSLVGYDLDTYSLDTVKMFYNDATAAGFKLMKKVEDLKVQIFADGADKAGMLEMYAKPYIKGLTTNPTLMKKVGITDYRAFCKDILTSIADKPLSFEVFSDDFDEMEKQALEIASWGDNVYVKIPVTNTKQETCYALVRKLAAKKVKLNVTAIMTLAQVRDVVAALDPNVPSYVSVFAGRIADTGRDPIPLMMAAVEMLKIAPAAELIWASPRELLNIFQADDIGCQVITVTNDILKKLSLVGYDLDTYSLDTVKMFYNDATAAGFKL

Secondary structure (DSSP, 8-state):
---GGG--SEEEEE--SHHHHHHHHTSTTEEEEE--HHHHHHTT---HHHHHHHHHHH--SS-EEEE---SSHHHHHHHHHHHHTT-TTEEEEEESB-TT--B-HHHHHHHHHTT--EEEEEE-SHHHHHHHHHHS-TTS-EEEEE-HHHHHTTT--HHHHHHHHHHHGGGSTTEEEEE-S--STHHHHHHHHTT-SEEEEEHHHHGGGGGTT--HHHHHHHHHHHHHHHHHHHT---/---GGG--SEEEEE--SHHHHHHHHTSTTEEEEE--HHHHHHHT---HHHHHHHHHHH--SS-EEEE---SSHHHHHHHHHHHHTT-TTEEEEEESB-TT--B-HHHHHHHHHTT--EEEEEE-SHHHHHHHHHHS-TTS-EEEEE-HHHHHTTT--HHHHHHHHHHHGGGSTTEEEEE-S--STHHHHHHHHTT-SEEEEEHHHHGGGGGTT--HHHHHHHHHHHHHHHHHHHT---